Protein AF-0000000069708757 (afdb_homodimer)

Organism: NCBI:txid1187080

Solvent-accessible surface area (backbone atoms only — not comparable to full-atom values): 30592 Å² total; per-residue (Å²): 137,84,81,77,80,78,78,78,79,77,77,77,74,72,76,77,72,73,74,72,67,70,75,66,84,75,86,65,48,47,62,52,36,13,52,54,44,42,28,55,33,63,72,43,78,87,69,82,49,90,85,48,45,69,60,52,48,53,49,42,31,46,50,38,27,40,44,71,77,51,70,78,69,54,72,56,58,50,39,52,42,50,46,33,36,27,41,71,69,64,39,55,73,62,34,37,56,45,51,52,20,30,46,62,64,64,42,48,71,55,40,57,49,48,59,45,59,56,40,26,49,53,52,2,40,65,49,36,52,54,42,50,52,43,46,47,52,49,35,51,75,68,70,47,73,67,46,63,83,84,44,78,74,67,54,86,88,38,20,55,63,58,6,43,66,59,43,36,83,48,55,54,62,48,60,45,62,74,31,57,85,43,62,67,72,52,28,53,46,51,42,50,49,50,36,23,61,39,31,24,66,37,66,57,24,56,66,59,54,68,44,57,51,36,51,41,50,46,44,32,40,40,61,66,47,81,35,65,72,60,44,40,55,40,43,44,29,22,46,69,47,68,41,48,71,63,51,55,51,30,50,40,56,65,40,30,90,76,68,38,57,73,41,39,55,55,44,50,54,40,54,71,66,47,67,83,130,137,84,80,77,78,76,77,76,76,76,76,76,75,69,75,76,72,71,74,69,66,70,74,68,82,79,86,67,50,45,62,55,37,13,52,54,46,41,27,55,34,62,74,42,77,90,70,81,48,70,58,48,45,68,62,52,49,56,50,42,32,45,49,38,26,41,44,72,77,50,72,79,69,53,72,57,58,50,38,52,44,50,46,31,34,27,43,70,69,63,39,53,72,62,32,36,56,46,50,53,19,30,45,62,66,64,44,48,71,56,40,55,50,49,61,46,59,56,39,32,76,78,68,35,56,75,50,37,51,53,42,50,50,41,46,48,53,47,35,51,76,67,70,47,73,77,80,68,82,85,43,77,73,69,54,84,90,39,22,55,62,58,5,40,68,59,45,36,80,47,55,53,64,49,60,44,62,76,31,57,87,42,62,66,73,53,28,53,46,52,44,49,50,51,35,24,60,40,31,22,65,37,67,56,23,56,64,60,56,68,44,58,51,37,49,40,49,47,43,34,42,38,62,68,45,82,35,64,72,60,44,41,56,39,45,45,28,22,47,68,48,68,42,49,71,63,51,55,49,29,51,40,56,62,42,24,62,53,48,5,40,65,41,38,54,56,44,52,52,41,55,72,69,47,70,84,132

Radius of gyration: 32.16 Å; Cα contacts (8 Å, |Δi|>4): 728; chains: 2; bounding box: 122×130×100 Å

Sequence (554 aa):
MNIQIRFFLTFLLIPILTNIQAQIPEINSRKERAELKFKELFAGEMSESPSDPELLQNLRNFIYGEVFYFGNLDDKTRELITITALTTMQMLPQLESHAHAALNIGVSPIEIRESVYQLASFIGYPKVLNAVNAINNVFESRSITLPLSPQGTVKESERLEKGSEIQFPLYGDGMKQNMKDLPEEFSEFIPDMLTKTLFGDYYTRQGLDLQTRELLILAALTTMGGTERQLASHAIGNLKAGNSKETMLSAMVQLYPYIGFPRISNAIKVIMETPNPMNIQIRFFLTFLLIPILTNIQAQIPEINSRKERAELKFKELFAGEMSESPSDPELLQNLRNFIYGEVFYFGNLDDKTRELITITALTTMQMLPQLESHAHAALNIGVSPIEIRESVYQLASFIGYPKVLNAVNAINNVFESRSITLPLSPQGTVKESERLEKGSEIQFPLYGDGMKQNMKDLPEEFSEFIPDMLTKTLFGDYYTRQGLDLQTRELLILAALTTMGGTERQLASHAIGNLKAGNSKETMLSAMVQLYPYIGFPRISNAIKVIMETPNP

pLDDT: mean 90.11, std 19.15, range [28.44, 98.94]

Structure (mmCIF, N/CA/C/O backbone):
data_AF-0000000069708757-model_v1
#
loop_
_entity.id
_entity.type
_entity.pdbx_description
1 polymer '4-carboxymuconolactone decarboxylase'
#
loop_
_atom_site.group_PDB
_atom_site.id
_atom_site.type_symbol
_atom_site.label_atom_id
_atom_site.label_alt_id
_atom_site.label_comp_id
_atom_site.label_asym_id
_atom_site.label_entity_id
_atom_site.label_seq_id
_atom_site.pdbx_PDB_ins_code
_atom_site.Cartn_x
_atom_site.Cartn_y
_atom_site.Cartn_z
_atom_site.occupancy
_atom_site.B_iso_or_equiv
_atom_site.auth_seq_id
_atom_site.auth_comp_id
_atom_site.auth_asym_id
_atom_site.auth_atom_id
_atom_site.pdbx_PDB_model_num
ATOM 1 N N . MET A 1 1 ? -22.625 -85.75 -68.5 1 29.27 1 MET A N 1
ATOM 2 C CA . MET A 1 1 ? -22.188 -84.375 -68.562 1 29.27 1 MET A CA 1
ATOM 3 C C . MET A 1 1 ? -22.875 -83.562 -67.438 1 29.27 1 MET A C 1
ATOM 5 O O . MET A 1 1 ? -23.906 -82.938 -67.625 1 29.27 1 MET A O 1
ATOM 9 N N . ASN A 1 2 ? -22.844 -84.125 -66.125 1 30.58 2 ASN A N 1
ATOM 10 C CA . ASN A 1 2 ? -23.422 -83.812 -64.812 1 30.58 2 ASN A CA 1
ATOM 11 C C . ASN A 1 2 ? -22.984 -82.438 -64.312 1 30.58 2 ASN A C 1
ATOM 13 O O . ASN A 1 2 ? -21.797 -82.188 -64.062 1 30.58 2 ASN A O 1
ATOM 17 N N . ILE A 1 3 ? -23.688 -81.375 -64.688 1 32.5 3 ILE A N 1
ATOM 18 C CA . ILE A 1 3 ? -23.5 -79.938 -64.438 1 32.5 3 ILE A CA 1
ATOM 19 C C . ILE A 1 3 ? -23.625 -79.625 -62.969 1 32.5 3 ILE A C 1
ATOM 21 O O . ILE A 1 3 ? -24.688 -79.75 -62.375 1 32.5 3 ILE A O 1
ATOM 25 N N . GLN A 1 4 ? -22.688 -79.938 -62.125 1 30.83 4 GLN A N 1
ATOM 26 C CA . GLN A 1 4 ? -22.578 -79.688 -60.688 1 30.83 4 GLN A CA 1
ATOM 27 C C . GLN A 1 4 ? -22.656 -78.25 -60.344 1 30.83 4 GLN A C 1
ATOM 29 O O . GLN A 1 4 ? -21.797 -77.438 -60.719 1 30.83 4 GLN A O 1
ATOM 34 N N . ILE A 1 5 ? -23.859 -77.625 -60.219 1 30.44 5 ILE A N 1
ATOM 35 C CA . ILE A 1 5 ? -24.172 -76.25 -59.875 1 30.44 5 ILE A CA 1
ATOM 36 C C . ILE A 1 5 ? -23.578 -75.875 -58.5 1 30.44 5 ILE A C 1
ATOM 38 O O . ILE A 1 5 ? -23.953 -76.5 -57.5 1 30.44 5 ILE A O 1
ATOM 42 N N . ARG A 1 6 ? -22.344 -75.438 -58.406 1 30.41 6 ARG A N 1
ATOM 43 C CA . ARG A 1 6 ? -21.578 -74.938 -57.25 1 30.41 6 ARG A CA 1
ATOM 44 C C . ARG A 1 6 ? -22.281 -73.75 -56.594 1 30.41 6 ARG A C 1
ATOM 46 O O . ARG A 1 6 ? -22.469 -72.688 -57.25 1 30.41 6 ARG A O 1
ATOM 53 N N . PHE A 1 7 ? -23.312 -73.938 -55.781 1 30.11 7 PHE A N 1
ATOM 54 C CA . PHE A 1 7 ? -24.031 -72.938 -55.031 1 30.11 7 PHE A CA 1
ATOM 55 C C . PHE A 1 7 ? -23.062 -72.125 -54.188 1 30.11 7 PHE A C 1
ATOM 57 O O . PHE A 1 7 ? -22.281 -72.625 -53.406 1 30.11 7 PHE A O 1
ATOM 64 N N . PHE A 1 8 ? -22.578 -70.938 -54.656 1 28.92 8 PHE A N 1
ATOM 65 C CA . PHE A 1 8 ? -21.734 -69.875 -54.062 1 28.92 8 PHE A CA 1
ATOM 66 C C . PHE A 1 8 ? -22.422 -69.312 -52.844 1 28.92 8 PHE A C 1
ATOM 68 O O . PHE A 1 8 ? -23.422 -68.625 -52.938 1 28.92 8 PHE A O 1
ATOM 75 N N . LEU A 1 9 ? -22.609 -70.062 -51.719 1 29.39 9 LEU A N 1
ATOM 76 C CA . LEU A 1 9 ? -23.156 -69.438 -50.469 1 29.39 9 LEU A CA 1
ATOM 77 C C . LEU A 1 9 ? -22.312 -68.312 -50 1 29.39 9 LEU A C 1
ATOM 79 O O . LEU A 1 9 ? -21.141 -68.438 -49.656 1 29.39 9 LEU A O 1
ATOM 83 N N . THR A 1 10 ? -22.516 -67.062 -50.531 1 29.8 10 THR A N 1
ATOM 84 C CA . THR A 1 10 ? -21.906 -65.812 -50.094 1 29.8 10 THR A CA 1
ATOM 85 C C . THR A 1 10 ? -22.25 -65.5 -48.656 1 29.8 10 THR A C 1
ATOM 87 O O . THR A 1 10 ? -23.406 -65.375 -48.281 1 29.8 10 THR A O 1
ATOM 90 N N . PHE A 1 11 ? -21.641 -66.188 -47.656 1 30.89 11 PHE A N 1
ATOM 91 C CA . PHE A 1 11 ? -21.828 -65.875 -46.25 1 30.89 11 PHE A CA 1
ATOM 92 C C . PHE A 1 11 ? -21.531 -64.375 -46 1 30.89 11 PHE A C 1
ATOM 94 O O . PHE A 1 11 ? -20.406 -63.938 -46.219 1 30.89 11 PHE A O 1
ATOM 101 N N . LEU A 1 12 ? -22.531 -63.5 -46.188 1 30.08 12 LEU A N 1
ATOM 102 C CA . LEU A 1 12 ? -22.469 -62.094 -45.812 1 30.08 12 LEU A CA 1
ATOM 103 C C . LEU A 1 12 ? -22.156 -61.969 -44.312 1 30.08 12 LEU A C 1
ATOM 105 O O . LEU A 1 12 ? -22.984 -62.281 -43.469 1 30.08 12 LEU A O 1
ATOM 109 N N . LEU A 1 13 ? -20.938 -62.312 -43.812 1 31.22 13 LEU A N 1
ATOM 110 C CA . LEU A 1 13 ? -20.547 -62 -42.438 1 31.22 13 LEU A CA 1
ATOM 111 C C . LEU A 1 13 ? -20.75 -60.531 -42.156 1 31.22 13 LEU A C 1
ATOM 113 O O . LEU A 1 13 ? -20.047 -59.688 -42.719 1 31.22 13 LEU A O 1
ATOM 117 N N . ILE A 1 14 ? -22 -60.031 -42 1 34.03 14 ILE A N 1
ATOM 118 C CA . ILE A 1 14 ? -22.188 -58.656 -41.531 1 34.03 14 ILE A CA 1
ATOM 119 C C . ILE A 1 14 ? -21.438 -58.438 -40.219 1 34.03 14 ILE A C 1
ATOM 121 O O . ILE A 1 14 ? -21.719 -59.125 -39.25 1 34.03 14 ILE A O 1
ATOM 125 N N . PRO A 1 15 ? -20.109 -58.062 -40.25 1 33.06 15 PRO A N 1
ATOM 126 C CA . PRO A 1 15 ? -19.5 -57.719 -38.938 1 33.06 15 PRO A CA 1
ATOM 127 C C . PRO A 1 15 ? -20.344 -56.781 -38.094 1 33.06 15 PRO A C 1
ATOM 129 O O . PRO A 1 15 ? -20.797 -55.75 -38.5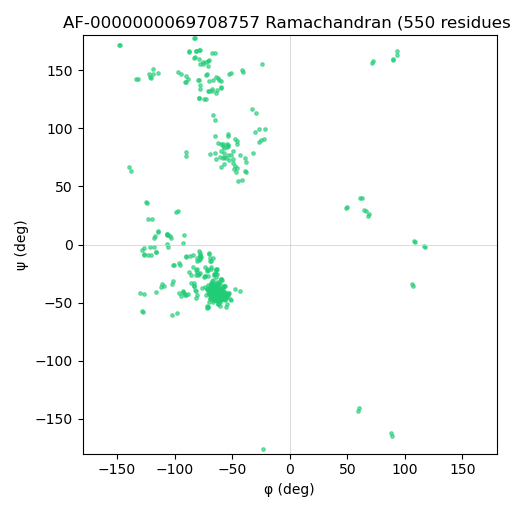94 1 33.06 15 PRO A O 1
ATOM 132 N N . ILE A 1 16 ? -21.25 -57.25 -37.219 1 34 16 ILE A N 1
ATOM 133 C CA . ILE A 1 16 ? -21.828 -56.406 -36.188 1 34 16 ILE A CA 1
ATOM 134 C C . ILE A 1 16 ? -20.734 -55.625 -35.5 1 34 16 ILE A C 1
ATOM 136 O O . ILE A 1 16 ? -19.938 -56.188 -34.75 1 34 16 ILE A O 1
ATOM 140 N N . LEU A 1 17 ? -19.984 -54.75 -36.188 1 32.56 17 LEU A N 1
ATOM 141 C CA . LEU A 1 17 ? -19.188 -53.812 -35.438 1 32.56 17 LEU A CA 1
ATOM 142 C C . LEU A 1 17 ? -20.031 -53.156 -34.344 1 32.56 17 LEU A C 1
ATOM 144 O O . LEU A 1 17 ? -20.891 -52.312 -34.625 1 32.56 17 LEU A O 1
ATOM 148 N N . THR A 1 18 ? -20.469 -53.875 -33.312 1 33.44 18 THR A N 1
ATOM 149 C CA . THR A 1 18 ? -20.938 -53.125 -32.125 1 33.44 18 THR A CA 1
ATOM 150 C C . THR A 1 18 ? -19.953 -52.031 -31.781 1 33.44 18 THR A C 1
ATOM 152 O O . THR A 1 18 ? -18.766 -52.281 -31.562 1 33.44 18 THR A O 1
ATOM 155 N N . ASN A 1 19 ? -20.062 -50.844 -32.375 1 34.72 19 ASN A N 1
ATOM 156 C CA . ASN A 1 19 ? -19.422 -49.656 -31.875 1 34.72 19 ASN A CA 1
ATOM 157 C C . ASN A 1 19 ? -19.469 -49.594 -30.359 1 34.72 19 ASN A C 1
ATOM 159 O O . ASN A 1 19 ? -20.516 -49.312 -29.766 1 34.72 19 ASN A O 1
ATOM 163 N N . ILE A 1 20 ? -18.891 -50.469 -29.625 1 34.62 20 ILE A N 1
ATOM 164 C CA . ILE A 1 20 ? -18.594 -50.125 -28.234 1 34.62 20 ILE A CA 1
ATOM 165 C C . ILE A 1 20 ? -18.062 -48.688 -28.141 1 34.62 20 ILE A C 1
ATOM 167 O O . ILE A 1 20 ? -16.891 -48.438 -28.469 1 34.62 20 ILE A O 1
ATOM 171 N N . GLN A 1 21 ? -18.797 -47.719 -28.641 1 34.12 21 GLN A N 1
ATOM 172 C CA . GLN A 1 21 ? -18.328 -46.438 -28.141 1 34.12 21 GLN A CA 1
ATOM 173 C C . GLN A 1 21 ? -18.016 -46.5 -26.641 1 34.12 21 GLN A C 1
ATOM 175 O O . GLN A 1 21 ? -18.906 -46.781 -25.828 1 34.12 21 GLN A O 1
ATOM 180 N N . ALA A 1 22 ? -16.984 -47.031 -26.234 1 37.84 22 ALA A N 1
ATOM 181 C CA . ALA A 1 22 ? -16.484 -46.812 -24.891 1 37.84 22 ALA A CA 1
ATOM 182 C C . ALA A 1 22 ? -17.016 -45.531 -24.297 1 37.84 22 ALA A C 1
ATOM 184 O O . ALA A 1 22 ? -16.922 -44.469 -24.922 1 37.84 22 ALA A O 1
ATOM 185 N N . GLN A 1 23 ? -18.188 -45.469 -23.547 1 35.88 23 GLN A N 1
ATOM 186 C CA . GLN A 1 23 ? -18.609 -44.312 -22.766 1 35.88 23 GLN A CA 1
ATOM 187 C C . GLN A 1 23 ? -17.391 -43.562 -22.234 1 35.88 23 GLN A C 1
ATOM 189 O O . GLN A 1 23 ? -16.594 -44.094 -21.469 1 35.88 23 GLN A O 1
ATOM 194 N N . ILE A 1 24 ? -16.688 -42.781 -22.922 1 40.84 24 ILE A N 1
ATOM 195 C CA . ILE A 1 24 ? -15.766 -41.812 -22.328 1 40.84 24 ILE A CA 1
ATOM 196 C C . ILE A 1 24 ? -16.297 -41.375 -20.953 1 40.84 24 ILE A C 1
ATOM 198 O O . ILE A 1 24 ? -17.453 -40.969 -20.828 1 40.84 24 ILE A O 1
ATOM 202 N N . PRO A 1 25 ? -15.891 -41.906 -19.844 1 41.41 25 PRO A N 1
ATOM 203 C CA . PRO A 1 25 ? -16.375 -41.5 -18.516 1 41.41 25 PRO A CA 1
ATOM 204 C C . PRO A 1 25 ? -16.969 -40.094 -18.5 1 41.41 25 PRO A C 1
ATOM 206 O O . PRO A 1 25 ? -16.391 -39.156 -19.078 1 41.41 25 PRO A O 1
ATOM 209 N N . GLU A 1 26 ? -18.328 -39.844 -18.547 1 45.03 26 GLU A N 1
ATOM 210 C CA . GLU A 1 26 ? -19.234 -38.688 -18.469 1 45.03 26 GLU A CA 1
ATOM 211 C C . GLU A 1 26 ? -18.594 -37.531 -17.719 1 45.03 26 GLU A C 1
ATOM 213 O O . GLU A 1 26 ? -17.656 -37.719 -16.953 1 45.03 26 GLU A O 1
ATOM 218 N N . ILE A 1 27 ? -19.047 -36.219 -17.984 1 51.28 27 ILE A N 1
ATOM 219 C CA . ILE A 1 27 ? -19 -34.844 -17.562 1 51.28 27 ILE A CA 1
ATOM 220 C C . ILE A 1 27 ? -19.266 -34.719 -16.062 1 51.28 27 ILE A C 1
ATOM 222 O O . ILE A 1 27 ? -20.359 -35.031 -15.609 1 51.28 27 ILE A O 1
ATOM 226 N N . ASN A 1 28 ? -18.391 -35.062 -15.125 1 67.81 28 ASN A N 1
ATOM 227 C CA . ASN A 1 28 ? -18.469 -34.812 -13.688 1 67.81 28 ASN A CA 1
ATOM 228 C C . ASN A 1 28 ? -19.25 -33.531 -13.383 1 67.81 28 ASN A C 1
ATOM 230 O O . ASN A 1 28 ? -19.078 -32.5 -14.047 1 67.81 28 ASN A O 1
ATOM 234 N N . SER A 1 29 ? -20.484 -33.75 -12.711 1 88 29 SER A N 1
ATOM 235 C CA . SER A 1 29 ? -21.25 -32.594 -12.227 1 88 29 SER A CA 1
ATOM 236 C C . SER A 1 29 ? -20.328 -31.531 -11.625 1 88 29 SER A C 1
ATOM 238 O O . SER A 1 29 ? -19.172 -31.812 -11.312 1 88 29 SER A O 1
ATOM 240 N N . ARG A 1 30 ? -20.797 -30.422 -11.805 1 91.31 30 ARG A N 1
ATOM 241 C CA . ARG A 1 30 ? -20.109 -29.312 -11.164 1 91.31 30 ARG A CA 1
ATOM 242 C C . ARG A 1 30 ? -19.719 -29.672 -9.734 1 91.31 30 ARG A C 1
ATOM 244 O O . ARG A 1 30 ? -18.594 -29.359 -9.297 1 91.31 30 ARG A O 1
ATOM 251 N N . LYS A 1 31 ? -20.594 -30.344 -9.062 1 90.88 31 LYS A N 1
ATOM 252 C CA . LYS A 1 31 ? -20.359 -30.766 -7.68 1 90.88 31 LYS A CA 1
ATOM 253 C C . LYS A 1 31 ? -19.234 -31.781 -7.594 1 90.88 31 LYS A C 1
ATOM 255 O O . LYS A 1 31 ? -18.375 -31.703 -6.699 1 90.88 31 LYS A O 1
ATOM 260 N N . GLU A 1 32 ? -19.203 -32.75 -8.477 1 91.75 32 GLU A N 1
ATOM 261 C CA . GLU A 1 32 ? -18.172 -33.781 -8.477 1 91.75 32 GLU A CA 1
ATOM 262 C C . GLU A 1 32 ? -16.797 -33.188 -8.797 1 91.75 32 GLU A C 1
ATOM 264 O O . GLU A 1 32 ? -15.805 -33.562 -8.172 1 91.75 32 GLU A O 1
ATOM 269 N N . ARG A 1 33 ? -16.812 -32.344 -9.719 1 93.06 33 ARG A N 1
ATOM 270 C CA . ARG A 1 33 ? -15.57 -31.656 -10.055 1 93.06 33 ARG A CA 1
ATOM 271 C C . ARG A 1 33 ? -15.047 -30.875 -8.859 1 93.06 33 ARG A C 1
ATOM 273 O O . ARG A 1 33 ? -13.844 -30.875 -8.586 1 93.06 33 ARG A O 1
ATOM 280 N N . ALA A 1 34 ? -15.961 -30.25 -8.195 1 94.31 34 ALA A N 1
ATOM 281 C CA . ALA A 1 34 ? -15.594 -29.438 -7.035 1 94.31 34 ALA A CA 1
ATOM 282 C C . ALA A 1 34 ? -14.977 -30.297 -5.941 1 94.31 34 ALA A C 1
ATOM 284 O O . ALA A 1 34 ? -13.977 -29.922 -5.328 1 94.31 34 ALA A O 1
ATOM 285 N N . GLU A 1 35 ? -15.594 -31.375 -5.676 1 91.12 35 GLU A N 1
ATOM 286 C CA . GLU A 1 35 ? -15.102 -32.281 -4.645 1 91.12 35 GLU A CA 1
ATOM 287 C C . GLU A 1 35 ? -13.703 -32.781 -4.984 1 91.12 35 GLU A C 1
ATOM 289 O O . GLU A 1 35 ? -12.828 -32.844 -4.113 1 91.12 35 GLU A O 1
ATOM 294 N N . LEU A 1 36 ? -13.508 -33.188 -6.23 1 91.81 36 LEU A N 1
ATOM 295 C CA . LEU A 1 36 ? -12.219 -33.719 -6.668 1 91.81 36 LEU A CA 1
ATOM 296 C C . LEU A 1 36 ? -11.133 -32.656 -6.543 1 91.81 36 LEU A C 1
ATOM 298 O O . LEU A 1 36 ? -10.055 -32.938 -6.008 1 91.81 36 LEU A O 1
ATOM 302 N N . LYS A 1 37 ? -11.406 -31.484 -7.016 1 94.25 37 LYS A N 1
ATOM 303 C CA . LYS A 1 37 ? -10.422 -30.406 -6.984 1 94.25 37 LYS A CA 1
ATOM 304 C C . LYS A 1 37 ? -10.125 -29.984 -5.551 1 94.25 37 LYS A C 1
ATOM 306 O O . LYS A 1 37 ? -8.969 -29.734 -5.195 1 94.25 37 LYS A O 1
ATOM 311 N N . PHE A 1 38 ? -11.148 -29.891 -4.766 1 93.62 38 PHE A N 1
ATOM 312 C CA . PHE A 1 38 ? -10.984 -29.516 -3.363 1 93.62 38 PHE A CA 1
ATOM 313 C C . PHE A 1 38 ? -10.102 -30.516 -2.637 1 93.62 38 PHE A C 1
ATOM 315 O O . PHE A 1 38 ? -9.242 -30.141 -1.842 1 93.62 38 PHE A O 1
ATOM 322 N N . LYS A 1 39 ? -10.367 -31.703 -2.844 1 91.75 39 LYS A N 1
ATOM 323 C CA . LYS A 1 39 ? -9.562 -32.75 -2.232 1 91.75 39 LYS A CA 1
ATOM 324 C C . LYS A 1 39 ? -8.094 -32.625 -2.635 1 91.75 39 LYS A C 1
ATOM 326 O O . LYS A 1 39 ? -7.199 -32.844 -1.811 1 91.75 39 LYS A O 1
ATOM 331 N N . GLU A 1 40 ? -7.867 -32.375 -3.869 1 92.62 40 GLU A N 1
ATOM 332 C CA . GLU A 1 40 ? -6.504 -32.188 -4.359 1 92.62 40 GLU A CA 1
ATOM 333 C C . GLU A 1 40 ? -5.816 -31.016 -3.66 1 92.62 40 GLU A C 1
ATOM 335 O O . GLU A 1 40 ? -4.648 -31.125 -3.271 1 92.62 40 GLU A O 1
ATOM 340 N N . LEU A 1 41 ? -6.48 -29.953 -3.445 1 94.25 41 LEU A N 1
ATOM 341 C CA . LEU A 1 41 ? -5.906 -28.719 -2.926 1 94.25 41 LEU A CA 1
ATOM 342 C C . LEU A 1 41 ? -5.785 -28.766 -1.406 1 94.25 41 LEU A C 1
ATOM 344 O O . LEU A 1 41 ? -4.77 -28.344 -0.846 1 94.25 41 LEU A O 1
ATOM 348 N N . PHE A 1 42 ? -6.719 -29.297 -0.752 1 91.62 42 PHE A N 1
ATOM 349 C CA . PHE A 1 42 ? -6.789 -29.109 0.692 1 91.62 42 PHE A CA 1
ATOM 350 C C . PHE A 1 42 ? -6.66 -30.438 1.419 1 91.62 42 PHE A C 1
ATOM 352 O O . PHE A 1 42 ? -6.715 -30.484 2.65 1 91.62 42 PHE A O 1
ATOM 359 N N . ALA A 1 43 ? -6.398 -31.469 0.687 1 83.81 43 ALA A N 1
ATOM 360 C CA . ALA A 1 43 ? -6.16 -32.812 1.214 1 83.81 43 ALA A CA 1
ATOM 361 C C . ALA A 1 43 ? -7.254 -33.219 2.197 1 83.81 43 ALA A C 1
ATOM 363 O O . ALA A 1 43 ? -6.965 -33.75 3.275 1 83.81 43 ALA A O 1
ATOM 364 N N . GLY A 1 44 ? -8.312 -32.812 1.998 1 78.44 44 GLY A N 1
ATOM 365 C CA . GLY A 1 44 ? -9.438 -33.156 2.857 1 78.44 44 GLY A CA 1
ATOM 366 C C . GLY A 1 44 ? -10.758 -33.219 2.115 1 78.44 44 GLY A C 1
ATOM 367 O O . GLY A 1 44 ? -10.82 -32.938 0.915 1 78.44 44 GLY A O 1
ATOM 368 N N . GLU A 1 45 ? -11.727 -33.719 2.924 1 77.38 45 GLU A N 1
ATOM 369 C CA . GLU A 1 45 ? -13.07 -33.812 2.342 1 77.38 45 GLU A CA 1
ATOM 370 C C . GLU A 1 45 ? -13.844 -32.5 2.572 1 77.38 45 GLU A C 1
ATOM 372 O O . GLU A 1 45 ? -13.609 -31.797 3.553 1 77.38 45 GLU A O 1
ATOM 377 N N . MET A 1 46 ? -14.531 -32.219 1.61 1 76.88 46 MET A N 1
ATOM 378 C CA . MET A 1 46 ? -15.43 -31.078 1.767 1 76.88 46 MET A CA 1
ATOM 379 C C . MET A 1 46 ? -16.5 -31.359 2.824 1 76.88 46 MET A C 1
ATOM 381 O O . MET A 1 46 ? -17.281 -32.312 2.689 1 76.88 46 MET A O 1
ATOM 385 N N . SER A 1 47 ? -16.297 -30.719 3.879 1 78.62 47 SER A N 1
ATOM 386 C CA . SER A 1 47 ? -17.312 -30.891 4.918 1 78.62 47 SER A CA 1
ATOM 387 C C . SER A 1 47 ? -18.375 -29.797 4.852 1 78.62 47 SER A C 1
ATOM 389 O O . SER A 1 47 ? -18.078 -28.672 4.422 1 78.62 47 SER A O 1
ATOM 391 N N . GLU A 1 48 ? -19.578 -30.25 5.211 1 80.12 48 GLU A N 1
ATOM 392 C CA . GLU A 1 48 ? -20.656 -29.266 5.223 1 80.12 48 GLU A CA 1
ATOM 393 C C . GLU A 1 48 ? -20.438 -28.219 6.309 1 80.12 48 GLU A C 1
ATOM 395 O O . GLU A 1 48 ? -19.953 -28.531 7.395 1 80.12 48 GLU A O 1
ATOM 400 N N . SER A 1 49 ? -20.812 -26.984 5.875 1 84.12 49 SER A N 1
ATOM 401 C CA . SER A 1 49 ? -20.781 -25.922 6.871 1 84.12 49 SER A CA 1
ATOM 402 C C . SER A 1 49 ? -21.891 -26.094 7.902 1 84.12 49 SER A C 1
ATOM 404 O O . SER A 1 49 ? -23.047 -26.312 7.543 1 84.12 49 SER A O 1
ATOM 406 N N . PRO A 1 50 ? -21.547 -26 9.055 1 88.75 50 PRO A N 1
ATOM 407 C CA . PRO A 1 50 ? -22.594 -26.141 10.07 1 88.75 50 PRO A CA 1
ATOM 408 C C . PRO A 1 50 ? -23.531 -24.922 10.125 1 88.75 50 PRO A C 1
ATOM 410 O O . PRO A 1 50 ? -24.688 -25.062 10.523 1 88.75 50 PRO A O 1
ATOM 413 N N . SER A 1 51 ? -23.094 -23.844 9.688 1 93.12 51 SER A N 1
ATOM 414 C CA . SER A 1 51 ? -23.859 -22.625 9.891 1 93.12 51 SER A CA 1
ATOM 415 C C . SER A 1 51 ? -24.422 -22.094 8.57 1 93.12 51 SER A C 1
ATOM 417 O O . SER A 1 51 ? -25.531 -21.578 8.523 1 93.12 51 SER A O 1
ATOM 419 N N . ASP A 1 52 ? -23.656 -22.281 7.465 1 95.69 52 ASP A N 1
ATOM 420 C CA . ASP A 1 52 ? -24.047 -21.656 6.203 1 95.69 52 ASP A CA 1
ATOM 421 C C . ASP A 1 52 ? -23.859 -22.625 5.031 1 95.69 52 ASP A C 1
ATOM 423 O O . ASP A 1 52 ? -23.094 -22.344 4.105 1 95.69 52 ASP A O 1
ATOM 427 N N . PRO A 1 53 ? -24.484 -23.672 4.926 1 92.44 53 PRO A N 1
ATOM 428 C CA . PRO A 1 53 ? -24.25 -24.719 3.926 1 92.44 53 PRO A CA 1
ATOM 429 C C . PRO A 1 53 ? -24.531 -24.25 2.5 1 92.44 53 PRO A C 1
ATOM 431 O O . PRO A 1 53 ? -23.828 -24.641 1.567 1 92.44 53 PRO A O 1
ATOM 434 N N . GLU A 1 54 ? -25.5 -23.375 2.301 1 93.69 54 GLU A N 1
ATOM 435 C CA . GLU A 1 54 ? -25.828 -22.938 0.95 1 93.69 54 GLU A CA 1
ATOM 436 C C . GLU A 1 54 ? -24.75 -22.031 0.381 1 93.69 54 GLU A C 1
ATOM 438 O O . GLU A 1 54 ? -24.391 -22.125 -0.797 1 93.69 54 GLU A O 1
ATOM 443 N N . LEU A 1 55 ? -24.266 -21.219 1.271 1 95.56 55 LEU A N 1
ATOM 444 C CA . LEU A 1 55 ? -23.188 -20.328 0.832 1 95.56 55 LEU A CA 1
ATOM 445 C C . LEU A 1 55 ? -21.953 -21.125 0.452 1 95.56 55 LEU A C 1
ATOM 447 O O . LEU A 1 55 ? -21.328 -20.859 -0.585 1 95.56 55 LEU A O 1
ATOM 451 N N . LEU A 1 56 ? -21.609 -22.047 1.267 1 93.25 56 LEU A N 1
ATOM 452 C CA . LEU A 1 56 ? -20.391 -22.828 1.027 1 93.25 56 LEU A CA 1
ATOM 453 C C . LEU A 1 56 ? -20.547 -23.688 -0.228 1 93.25 56 LEU A C 1
ATOM 455 O O . LEU A 1 56 ? -19.562 -23.906 -0.952 1 93.25 56 LEU A O 1
ATOM 459 N N . GLN A 1 57 ? -21.688 -24.141 -0.401 1 91.69 57 GLN A N 1
ATOM 460 C CA . GLN A 1 57 ? -21.938 -24.906 -1.618 1 91.69 57 GLN A CA 1
ATOM 461 C C . GLN A 1 57 ? -21.766 -24.047 -2.859 1 91.69 57 GLN A C 1
ATOM 463 O O . GLN A 1 57 ? -21.141 -24.469 -3.836 1 91.69 57 GLN A O 1
ATOM 468 N N . ASN A 1 58 ? -22.344 -22.875 -2.861 1 94.56 58 ASN A N 1
ATOM 469 C CA . ASN A 1 58 ? -22.172 -21.938 -3.975 1 94.56 58 ASN A CA 1
ATOM 470 C C . ASN A 1 58 ? -20.688 -21.641 -4.227 1 94.56 58 ASN A C 1
ATOM 472 O O . ASN A 1 58 ? -20.234 -21.672 -5.371 1 94.56 58 ASN A O 1
ATOM 476 N N . LEU A 1 59 ? -19.969 -21.375 -3.178 1 95.5 59 LEU A N 1
ATOM 477 C CA . LEU A 1 59 ? -18.562 -21.031 -3.258 1 95.5 59 LEU A CA 1
ATOM 478 C C . LEU A 1 59 ? -17.766 -22.203 -3.85 1 95.5 59 LEU A C 1
ATOM 480 O O . LEU A 1 59 ? -17 -22.016 -4.809 1 95.5 59 LEU A O 1
ATOM 484 N N . ARG A 1 60 ? -17.922 -23.375 -3.32 1 93.94 60 ARG A N 1
ATOM 485 C CA . ARG A 1 60 ? -17.141 -24.531 -3.727 1 93.94 60 ARG A CA 1
ATOM 486 C C . ARG A 1 60 ? -17.438 -24.922 -5.172 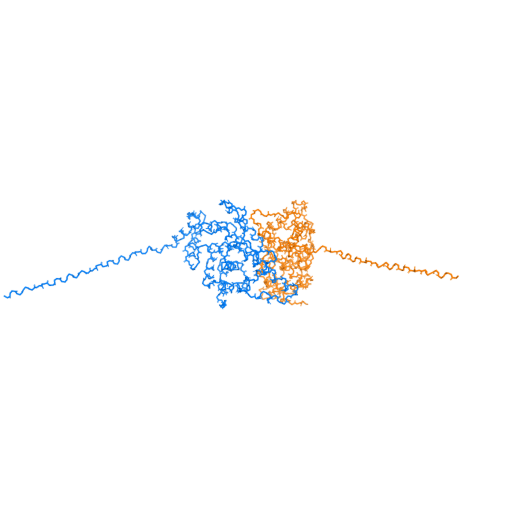1 93.94 60 ARG A C 1
ATOM 488 O O . ARG A 1 60 ? -16.531 -25.219 -5.941 1 93.94 60 ARG A O 1
ATOM 495 N N . ASN A 1 61 ? -18.688 -24.859 -5.516 1 94.75 61 ASN A N 1
ATOM 496 C CA . ASN A 1 61 ? -19.078 -25.188 -6.883 1 94.75 61 ASN A CA 1
ATOM 497 C C . ASN A 1 61 ? -18.5 -24.188 -7.879 1 94.75 61 ASN A C 1
ATOM 499 O O . ASN A 1 61 ? -18.078 -24.562 -8.977 1 94.75 61 ASN A O 1
ATOM 503 N N . PHE A 1 62 ? -18.547 -23.016 -7.5 1 96.94 62 PHE A N 1
ATOM 504 C CA . PHE A 1 62 ? -18.078 -21.969 -8.398 1 96.94 62 PHE A CA 1
ATOM 505 C C . PHE A 1 62 ? -16.562 -22.016 -8.539 1 96.94 62 PHE A C 1
ATOM 507 O O . PHE A 1 62 ? -16.031 -22.109 -9.656 1 96.94 62 PHE A O 1
ATOM 514 N N . ILE A 1 63 ? -15.859 -21.984 -7.426 1 97.75 63 ILE A N 1
ATOM 515 C CA . ILE A 1 63 ? -14.406 -21.875 -7.449 1 97.75 63 ILE A CA 1
ATOM 516 C C . ILE A 1 63 ? -13.805 -23.203 -7.938 1 97.75 63 ILE A C 1
ATOM 518 O O . ILE A 1 63 ? -13.078 -23.219 -8.93 1 97.75 63 ILE A O 1
ATOM 522 N N . TYR A 1 64 ? -14.148 -24.297 -7.348 1 96.06 64 TYR A N 1
ATOM 523 C CA . TYR A 1 64 ? -13.438 -25.547 -7.555 1 96.06 64 TYR A CA 1
ATOM 524 C C . TYR A 1 64 ? -14.133 -26.406 -8.609 1 96.06 64 TYR A C 1
ATOM 526 O O . TYR A 1 64 ? -13.523 -27.312 -9.18 1 96.06 64 TYR A O 1
ATOM 534 N N . GLY A 1 65 ? -15.359 -26.094 -8.93 1 96.25 65 GLY A N 1
ATOM 535 C CA . GLY A 1 65 ? -16.094 -26.875 -9.914 1 96.25 65 GLY A CA 1
ATOM 536 C C . GLY A 1 65 ? -16.141 -26.203 -11.281 1 96.25 65 GLY A C 1
ATOM 537 O O . GLY A 1 65 ? -16.453 -26.859 -12.273 1 96.25 65 GLY A O 1
ATOM 538 N N . GLU A 1 66 ? -15.852 -24.875 -11.352 1 96.5 66 GLU A N 1
ATOM 539 C CA . GLU A 1 66 ? -15.969 -24.156 -12.617 1 96.5 66 GLU A CA 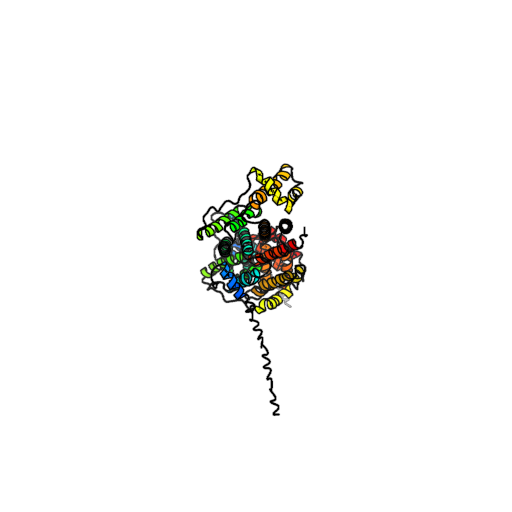1
ATOM 540 C C . GLU A 1 66 ? -14.68 -23.406 -12.938 1 96.5 66 GLU A C 1
ATOM 542 O O . GLU A 1 66 ? -14.008 -23.703 -13.93 1 96.5 66 GLU A O 1
ATOM 547 N N . VAL A 1 67 ? -14.258 -22.562 -12.102 1 97.88 67 VAL A N 1
ATOM 548 C CA . VAL A 1 67 ? -13.148 -21.656 -12.359 1 97.88 67 VAL A CA 1
ATOM 549 C C . VAL A 1 67 ? -11.867 -22.469 -12.594 1 97.88 67 VAL A C 1
ATOM 551 O O . VAL A 1 67 ? -11.109 -22.172 -13.531 1 97.88 67 VAL A O 1
ATOM 554 N N . PHE A 1 68 ? -11.648 -23.5 -11.812 1 96.75 68 PHE A N 1
ATOM 555 C CA . PHE A 1 68 ? -10.43 -24.281 -11.891 1 96.75 68 PHE A CA 1
ATOM 556 C C . PHE A 1 68 ? -10.391 -25.094 -13.18 1 96.75 68 PHE A C 1
ATOM 558 O O . PHE A 1 68 ? -9.352 -25.672 -13.523 1 96.75 68 PHE A O 1
ATOM 565 N N . TYR A 1 69 ? -11.453 -25.125 -13.953 1 95.88 69 TYR A N 1
ATOM 566 C CA . TYR A 1 69 ? -11.531 -25.953 -15.148 1 95.88 69 TYR A CA 1
ATOM 567 C C . TYR A 1 69 ? -11.625 -25.078 -16.406 1 95.88 69 TYR A C 1
ATOM 569 O O . TYR A 1 69 ? -11.906 -25.594 -17.5 1 95.88 69 TYR A O 1
ATOM 577 N N . PHE A 1 70 ? -11.414 -23.844 -16.234 1 96.94 70 PHE A N 1
ATOM 578 C CA . PHE A 1 70 ? -11.523 -22.938 -17.375 1 96.94 70 PHE A CA 1
ATOM 579 C C . PHE A 1 70 ? -10.203 -22.219 -17.625 1 96.94 70 PHE A C 1
ATOM 581 O O . PHE A 1 70 ? -9.492 -21.859 -16.688 1 96.94 70 PHE A O 1
ATOM 588 N N . GLY A 1 71 ? -9.891 -22.016 -18.891 1 97.5 71 GLY A N 1
ATOM 589 C CA . GLY A 1 71 ? -8.711 -21.25 -19.266 1 97.5 71 GLY A CA 1
ATOM 590 C C . GLY A 1 71 ? -7.469 -22.109 -19.391 1 97.5 71 GLY A C 1
ATOM 591 O O . GLY A 1 71 ? -7.562 -23.344 -19.5 1 97.5 71 GLY A O 1
ATOM 592 N N . ASN A 1 72 ? -6.324 -21.516 -19.422 1 98.38 72 ASN A N 1
ATOM 593 C CA . ASN A 1 72 ? -5.117 -22.266 -19.766 1 98.38 72 ASN A CA 1
ATOM 594 C C . ASN A 1 72 ? -4.098 -22.234 -18.641 1 98.38 72 ASN A C 1
ATOM 596 O O . ASN A 1 72 ? -2.902 -22.438 -18.875 1 98.38 72 ASN A O 1
ATOM 600 N N . LEU A 1 73 ? -4.535 -21.969 -17.422 1 98.5 73 LEU A N 1
ATOM 601 C CA . LEU A 1 73 ? -3.629 -21.938 -16.281 1 98.5 73 LEU A CA 1
ATOM 602 C C . LEU A 1 73 ? -3.523 -23.328 -15.641 1 98.5 73 LEU A C 1
ATOM 604 O O . LEU A 1 73 ? -4.523 -24.031 -15.516 1 98.5 73 LEU A O 1
ATOM 608 N N . ASP A 1 74 ? -2.328 -23.672 -15.25 1 98.12 74 ASP A N 1
ATOM 609 C CA . ASP A 1 74 ? -2.201 -24.859 -14.406 1 98.12 74 ASP A CA 1
ATOM 610 C C . ASP A 1 74 ? -2.566 -24.531 -12.961 1 98.12 74 ASP A C 1
ATOM 612 O O . ASP A 1 74 ? -2.721 -23.375 -12.594 1 98.12 74 ASP A O 1
ATOM 616 N N . ASP A 1 75 ? -2.756 -25.516 -12.102 1 98 75 ASP A N 1
ATOM 617 C CA . ASP A 1 75 ? -3.262 -25.344 -10.742 1 98 75 ASP A CA 1
ATOM 618 C C . ASP A 1 75 ? -2.246 -24.625 -9.859 1 98 75 ASP A C 1
ATOM 620 O O . ASP A 1 75 ? -2.621 -23.875 -8.961 1 98 75 ASP A O 1
ATOM 624 N N . LYS A 1 76 ? -0.96 -24.828 -10.086 1 98.56 76 LYS A N 1
ATOM 625 C CA . LYS A 1 76 ? 0.069 -24.141 -9.312 1 98.56 76 LYS A CA 1
ATOM 626 C C . LYS A 1 76 ? -0 -22.625 -9.531 1 98.56 76 LYS A C 1
ATOM 628 O O . LYS A 1 76 ? 0.028 -21.859 -8.57 1 98.56 76 LYS A O 1
ATOM 633 N N . THR A 1 77 ? -0.117 -22.266 -10.789 1 98.81 77 THR A N 1
ATOM 634 C CA . THR A 1 77 ? -0.23 -20.844 -11.117 1 98.81 77 THR A CA 1
ATOM 635 C C . THR A 1 77 ? -1.506 -20.25 -10.531 1 98.81 77 THR A C 1
ATOM 637 O O . THR A 1 77 ? -1.498 -19.125 -10.023 1 98.81 77 THR A O 1
ATOM 640 N N . ARG A 1 78 ? -2.598 -21 -10.562 1 98.81 78 ARG A N 1
ATOM 641 C CA . ARG A 1 78 ? -3.859 -20.547 -9.992 1 98.81 78 ARG A CA 1
ATOM 642 C C . ARG A 1 78 ? -3.711 -20.25 -8.508 1 98.81 78 ARG A C 1
ATOM 644 O O . ARG A 1 78 ? -4.184 -19.219 -8.023 1 98.81 78 ARG A O 1
ATOM 651 N N . GLU A 1 79 ? -3.059 -21.062 -7.773 1 98.75 79 GLU A N 1
ATOM 652 C CA . GLU A 1 79 ? -2.883 -20.844 -6.34 1 98.75 79 GLU A CA 1
ATOM 653 C C . GLU A 1 79 ? -1.973 -19.641 -6.078 1 98.75 79 GLU A C 1
ATOM 655 O O . GLU A 1 79 ? -2.18 -18.906 -5.121 1 98.75 79 GLU A O 1
ATOM 660 N N . LEU A 1 80 ? -0.936 -19.484 -6.91 1 98.94 80 LEU A N 1
ATOM 661 C CA . LEU A 1 80 ? -0.072 -18.328 -6.742 1 98.94 80 LEU A CA 1
ATOM 662 C C . LEU A 1 80 ? -0.844 -17.031 -6.988 1 98.94 80 LEU A C 1
ATOM 664 O O . LEU A 1 80 ? -0.626 -16.031 -6.297 1 98.94 80 LEU A O 1
ATOM 668 N N . ILE A 1 81 ? -1.747 -17.016 -7.973 1 98.94 81 ILE A N 1
ATOM 669 C CA . ILE A 1 81 ? -2.602 -15.859 -8.234 1 98.94 81 ILE A CA 1
ATOM 670 C C . ILE A 1 81 ? -3.5 -15.602 -7.023 1 98.94 81 ILE A C 1
ATOM 672 O O . ILE A 1 81 ? -3.65 -14.461 -6.586 1 98.94 81 ILE A O 1
ATOM 676 N N . THR A 1 82 ? -4.074 -16.672 -6.469 1 98.94 82 THR A N 1
ATOM 677 C CA . THR A 1 82 ? -4.934 -16.562 -5.297 1 98.94 82 THR A CA 1
ATOM 678 C C . THR A 1 82 ? -4.156 -16.031 -4.102 1 98.94 82 THR A C 1
ATOM 680 O O . THR A 1 82 ? -4.617 -15.125 -3.406 1 98.94 82 THR A O 1
ATOM 683 N N . ILE A 1 83 ? -2.945 -16.547 -3.9 1 98.94 83 ILE A N 1
ATOM 684 C CA . ILE A 1 83 ? -2.07 -16.094 -2.828 1 98.94 83 ILE A CA 1
ATOM 685 C C . ILE A 1 83 ? -1.76 -14.602 -3.014 1 98.94 83 ILE A C 1
ATOM 687 O O . ILE A 1 83 ? -1.794 -13.836 -2.053 1 98.94 83 ILE A O 1
ATOM 691 N N . THR A 1 84 ? -1.479 -14.203 -4.207 1 98.94 84 THR A N 1
ATOM 692 C CA . THR A 1 84 ? -1.196 -12.805 -4.52 1 98.94 84 THR A CA 1
ATOM 693 C C . THR A 1 84 ? -2.389 -11.922 -4.168 1 98.94 84 THR A C 1
ATOM 695 O O . THR A 1 84 ? -2.229 -10.883 -3.518 1 98.94 84 THR A O 1
ATOM 698 N N . ALA A 1 85 ? -3.586 -12.359 -4.523 1 98.94 85 ALA A N 1
ATOM 699 C CA . ALA A 1 85 ? -4.793 -11.586 -4.254 1 98.94 85 ALA A CA 1
ATOM 700 C C . ALA A 1 85 ? -5.047 -11.469 -2.752 1 98.94 85 ALA A C 1
ATOM 702 O O . ALA A 1 85 ? -5.336 -10.383 -2.246 1 98.94 85 ALA A O 1
ATOM 703 N N . LEU A 1 86 ? -4.941 -12.578 -2.072 1 98.94 86 LEU A N 1
ATOM 704 C CA . LEU A 1 86 ? -5.215 -12.609 -0.639 1 98.94 86 LEU A CA 1
ATOM 705 C C . LEU A 1 86 ? -4.188 -11.789 0.13 1 98.94 86 LEU A C 1
ATOM 707 O O . LEU A 1 86 ? -4.527 -11.125 1.116 1 98.94 86 LEU A O 1
ATOM 711 N N . THR A 1 87 ? -2.889 -11.836 -0.337 1 98.88 87 THR A N 1
ATOM 712 C CA . THR A 1 87 ? -1.854 -10.977 0.228 1 98.88 87 THR A CA 1
ATOM 713 C C . THR A 1 87 ? -2.207 -9.508 0.034 1 98.88 87 THR A C 1
ATOM 715 O O . THR A 1 87 ? -2.172 -8.727 0.985 1 98.88 87 THR A O 1
ATOM 718 N N . THR A 1 88 ? -2.582 -9.172 -1.163 1 98.88 88 THR A N 1
ATOM 719 C CA . THR A 1 88 ? -2.879 -7.789 -1.533 1 98.88 88 THR A CA 1
ATOM 720 C C . THR A 1 88 ? -4.059 -7.258 -0.725 1 98.88 88 THR A C 1
ATOM 722 O O . THR A 1 88 ? -4.039 -6.109 -0.273 1 98.88 88 THR A O 1
ATOM 725 N N . MET A 1 89 ? -5.035 -8.109 -0.39 1 98.44 89 MET A N 1
ATOM 726 C CA . MET A 1 89 ? -6.234 -7.703 0.333 1 98.44 89 MET A CA 1
ATOM 727 C C . MET A 1 89 ? -6.035 -7.828 1.839 1 98.44 89 MET A C 1
ATOM 729 O O . MET A 1 89 ? -6.867 -7.375 2.621 1 98.44 89 MET A O 1
ATOM 733 N N . GLN A 1 90 ? -4.945 -8.461 2.219 1 98.31 90 GLN A N 1
ATOM 734 C CA . GLN A 1 90 ? -4.656 -8.719 3.625 1 98.31 90 GLN A CA 1
ATOM 735 C C . GLN A 1 90 ? -5.715 -9.625 4.246 1 98.31 90 GLN A C 1
ATOM 737 O O . GLN A 1 90 ? -6.215 -9.344 5.336 1 98.31 90 GLN A O 1
ATOM 742 N N . MET A 1 91 ? -6.137 -10.594 3.492 1 98.38 91 MET A N 1
ATOM 743 C CA . MET A 1 91 ? -7.008 -11.648 4.012 1 98.38 91 MET A CA 1
ATOM 744 C C . MET A 1 91 ? -6.188 -12.812 4.559 1 98.38 91 MET A C 1
ATOM 746 O O . MET A 1 91 ? -6.125 -13.883 3.945 1 98.38 91 MET A O 1
ATOM 750 N N . LEU A 1 92 ? -5.656 -12.703 5.742 1 98.25 92 LEU A N 1
ATOM 751 C CA . LEU A 1 92 ? -4.547 -13.5 6.238 1 98.25 92 LEU A CA 1
ATOM 752 C C . LEU A 1 92 ? -5.016 -14.898 6.621 1 98.25 92 LEU A C 1
ATOM 754 O O . LEU A 1 92 ? -4.328 -15.891 6.344 1 98.25 92 LEU A O 1
ATOM 758 N N . PRO A 1 93 ? -6.246 -15.117 7.219 1 97.44 93 PRO A N 1
ATOM 759 C CA . PRO A 1 93 ? -6.668 -16.5 7.488 1 97.44 93 PRO A CA 1
ATOM 760 C C . PRO A 1 93 ? -6.828 -17.312 6.215 1 97.44 93 PRO A C 1
ATOM 762 O O . PRO A 1 93 ? -6.406 -18.484 6.168 1 97.44 93 PRO A O 1
ATOM 765 N N . GLN A 1 94 ? -7.449 -16.688 5.242 1 98 94 GLN A N 1
ATOM 766 C CA . GLN A 1 94 ? -7.594 -17.375 3.961 1 98 94 GLN A CA 1
ATOM 767 C C . GLN A 1 94 ? -6.238 -17.578 3.287 1 98 94 GLN A C 1
ATOM 769 O O . GLN A 1 94 ? -6.023 -18.594 2.605 1 98 94 GLN A O 1
ATOM 774 N N . LEU A 1 95 ? -5.332 -16.609 3.492 1 98.81 95 LEU A N 1
ATOM 775 C CA . LEU A 1 95 ? -3.984 -16.75 2.947 1 98.81 95 LEU A CA 1
ATOM 776 C C . LEU A 1 95 ? -3.297 -18 3.496 1 98.81 95 LEU A C 1
ATOM 778 O O . LEU A 1 95 ? -2.654 -18.734 2.748 1 98.81 95 LEU A O 1
ATOM 782 N N . GLU A 1 96 ? -3.41 -18.234 4.766 1 98.62 96 GLU A N 1
ATOM 783 C CA . GLU A 1 96 ? -2.814 -19.422 5.363 1 98.62 96 GLU A CA 1
ATOM 784 C C . GLU A 1 96 ? -3.387 -20.688 4.746 1 98.62 96 GLU A C 1
ATOM 786 O O . GLU A 1 96 ? -2.643 -21.609 4.406 1 98.62 96 GLU A O 1
ATOM 791 N N . SER A 1 97 ? -4.707 -20.734 4.582 1 97.56 97 SER A N 1
ATOM 792 C CA . SER A 1 97 ? -5.359 -21.906 3.99 1 97.56 97 SER A CA 1
ATOM 793 C C . SER A 1 97 ? -4.836 -22.172 2.582 1 97.56 97 SER A C 1
ATOM 795 O O . SER A 1 97 ? -4.547 -23.312 2.23 1 97.56 97 SER A O 1
ATOM 797 N N . HIS A 1 98 ? -4.664 -21.156 1.831 1 98.56 98 HIS A N 1
ATOM 798 C CA . HIS A 1 98 ? -4.262 -21.328 0.441 1 98.56 98 HIS A CA 1
ATOM 799 C C . HIS A 1 98 ? -2.762 -21.594 0.33 1 98.56 98 HIS A C 1
ATOM 801 O O . HIS A 1 98 ? -2.297 -22.172 -0.649 1 98.56 98 HIS A O 1
ATOM 807 N N . ALA A 1 99 ? -1.966 -21.125 1.299 1 98.75 99 ALA A N 1
ATOM 808 C CA . ALA A 1 99 ? -0.566 -21.547 1.348 1 98.75 99 ALA A CA 1
ATOM 809 C C . ALA A 1 99 ? -0.446 -23.047 1.545 1 98.75 99 ALA A C 1
ATOM 811 O O . ALA A 1 99 ? 0.369 -23.703 0.891 1 98.75 99 ALA A O 1
ATOM 812 N N . HIS A 1 100 ? -1.275 -23.609 2.439 1 98.31 100 HIS A N 1
ATOM 813 C CA . HIS A 1 100 ? -1.312 -25.047 2.586 1 98.31 100 HIS A CA 1
ATOM 814 C C . HIS A 1 100 ? -1.684 -25.734 1.271 1 98.31 100 HIS A C 1
ATOM 816 O O . HIS A 1 100 ? -1.043 -26.703 0.866 1 98.31 100 HIS A O 1
ATOM 822 N N . ALA A 1 101 ? -2.723 -25.203 0.631 1 98 101 ALA A N 1
ATOM 823 C CA . ALA A 1 101 ? -3.197 -25.797 -0.622 1 98 101 ALA A CA 1
ATOM 824 C C . ALA A 1 101 ? -2.102 -25.781 -1.684 1 98 101 ALA A C 1
ATOM 826 O O . ALA A 1 101 ? -1.909 -26.766 -2.4 1 98 101 ALA A O 1
ATOM 827 N N . ALA A 1 102 ? -1.41 -24.656 -1.783 1 98.75 102 ALA A N 1
ATOM 828 C CA . ALA A 1 102 ? -0.325 -24.531 -2.754 1 98.75 102 ALA A CA 1
ATOM 829 C C . ALA A 1 102 ? 0.757 -25.578 -2.498 1 98.75 102 ALA A C 1
ATOM 831 O O . ALA A 1 102 ? 1.22 -26.234 -3.43 1 98.75 102 ALA A O 1
ATOM 832 N N . LEU A 1 103 ? 1.135 -25.719 -1.281 1 98.56 103 LEU A N 1
ATOM 833 C CA . LEU A 1 103 ? 2.139 -26.719 -0.925 1 98.56 103 LEU A CA 1
ATOM 834 C C . LEU A 1 103 ? 1.652 -28.125 -1.263 1 98.56 103 LEU A C 1
ATOM 836 O O . LEU A 1 103 ? 2.428 -28.953 -1.74 1 98.56 103 LEU A O 1
ATOM 840 N N . ASN A 1 104 ? 0.37 -28.422 -1.063 1 97.81 104 ASN A N 1
ATOM 841 C CA . ASN A 1 104 ? -0.203 -29.734 -1.324 1 97.81 104 ASN A CA 1
ATOM 842 C C . ASN A 1 104 ? -0.064 -30.125 -2.793 1 97.81 104 ASN A C 1
ATOM 844 O O . ASN A 1 104 ? 0.095 -31.297 -3.113 1 97.81 104 ASN A O 1
ATOM 848 N N . ILE A 1 105 ? -0.085 -29.141 -3.631 1 97.31 105 ILE A N 1
ATOM 849 C CA . ILE A 1 105 ? -0.105 -29.484 -5.047 1 97.31 105 ILE A CA 1
ATOM 850 C C . ILE A 1 105 ? 1.268 -29.219 -5.664 1 97.31 105 ILE A C 1
ATOM 852 O O . ILE A 1 105 ? 1.4 -29.125 -6.887 1 97.31 105 ILE A O 1
ATOM 856 N N . GLY A 1 106 ? 2.242 -28.906 -4.84 1 97.81 106 GLY A N 1
ATOM 857 C CA . GLY A 1 106 ? 3.615 -28.984 -5.309 1 97.81 106 GLY A CA 1
ATOM 858 C C . GLY A 1 106 ? 4.258 -27.641 -5.523 1 97.81 106 GLY A C 1
ATOM 859 O O . GLY A 1 106 ? 5.379 -27.547 -6.023 1 97.81 106 GLY A O 1
ATOM 860 N N . VAL A 1 107 ? 3.57 -26.562 -5.219 1 98.69 107 VAL A N 1
ATOM 861 C CA . VAL A 1 107 ? 4.258 -25.281 -5.227 1 98.69 107 VAL A CA 1
ATOM 862 C C . VAL A 1 107 ? 5.34 -25.266 -4.148 1 98.69 107 VAL A C 1
ATOM 864 O O . VAL A 1 107 ? 5.09 -25.641 -3.002 1 98.69 107 VAL A O 1
ATOM 867 N N . SER A 1 108 ? 6.52 -24.875 -4.488 1 98.75 108 SER A N 1
ATOM 868 C CA . SER A 1 108 ? 7.609 -24.875 -3.514 1 98.75 108 SER A CA 1
ATOM 869 C C . SER A 1 108 ? 7.488 -23.719 -2.539 1 98.75 108 SER A C 1
ATOM 871 O O . SER A 1 108 ? 6.918 -22.672 -2.875 1 98.75 108 SER A O 1
ATOM 873 N N . PRO A 1 109 ? 8.086 -23.844 -1.367 1 98.81 109 PRO A N 1
ATOM 874 C CA . PRO A 1 109 ? 8.125 -22.719 -0.433 1 98.81 109 PRO A CA 1
ATOM 875 C C . PRO A 1 109 ? 8.773 -21.484 -1.037 1 98.81 109 PRO A C 1
ATOM 877 O O . PRO A 1 109 ? 8.328 -20.359 -0.773 1 98.81 109 PRO A O 1
ATOM 880 N N . ILE A 1 110 ? 9.758 -21.703 -1.842 1 98.81 110 ILE A N 1
ATOM 881 C CA . ILE A 1 110 ? 10.469 -20.594 -2.467 1 98.81 110 ILE A CA 1
ATOM 882 C C . ILE A 1 110 ? 9.539 -19.859 -3.432 1 98.81 110 ILE A C 1
ATOM 884 O O . ILE A 1 110 ? 9.492 -18.625 -3.447 1 98.81 110 ILE A O 1
ATOM 888 N N . GLU A 1 111 ? 8.758 -20.578 -4.215 1 98.88 111 GLU A N 1
ATOM 889 C CA . GLU A 1 111 ? 7.812 -19.953 -5.137 1 98.88 111 GLU A CA 1
ATOM 890 C C . GLU A 1 111 ? 6.773 -19.125 -4.383 1 98.88 111 GLU A C 1
ATOM 892 O O . GLU A 1 111 ? 6.457 -18 -4.781 1 98.88 111 GLU A O 1
ATOM 897 N N . ILE A 1 112 ? 6.273 -19.672 -3.314 1 98.94 112 ILE A N 1
ATOM 898 C CA . ILE A 1 112 ? 5.297 -18.953 -2.498 1 98.94 112 ILE A CA 1
ATOM 899 C C . ILE A 1 112 ? 5.93 -17.688 -1.941 1 98.94 112 ILE A C 1
ATOM 901 O O . ILE A 1 112 ? 5.355 -16.594 -2.057 1 98.94 112 ILE A O 1
ATOM 905 N N . ARG A 1 113 ? 7.094 -17.812 -1.408 1 98.75 113 ARG A N 1
ATOM 906 C CA . ARG A 1 113 ? 7.777 -16.688 -0.785 1 98.75 113 ARG A CA 1
ATOM 907 C C . ARG A 1 113 ? 8.055 -15.578 -1.801 1 98.75 113 ARG A C 1
ATOM 909 O O . ARG A 1 113 ? 7.789 -14.398 -1.534 1 98.75 113 ARG A O 1
ATOM 916 N N . GLU A 1 114 ? 8.578 -15.906 -2.924 1 98.88 114 GLU A N 1
ATOM 917 C CA . GLU A 1 114 ? 8.953 -14.922 -3.934 1 98.88 114 GLU A CA 1
ATOM 918 C C . GLU A 1 114 ? 7.723 -14.227 -4.508 1 98.88 114 GLU A C 1
ATOM 920 O O . GLU A 1 114 ? 7.785 -13.047 -4.867 1 98.88 114 GLU A O 1
ATOM 925 N N . SER A 1 115 ? 6.543 -14.945 -4.562 1 98.88 115 SER A N 1
ATOM 926 C CA . SER A 1 115 ? 5.309 -14.32 -5.031 1 98.88 115 SER A CA 1
ATOM 927 C C . SER A 1 115 ? 4.848 -13.219 -4.082 1 98.88 115 SER A C 1
ATOM 929 O O . SER A 1 115 ? 4.203 -12.258 -4.504 1 98.88 115 SER A O 1
ATOM 931 N N . VAL A 1 116 ? 5.27 -13.367 -2.857 1 98.88 116 VAL A N 1
ATOM 932 C CA . VAL A 1 116 ? 4.848 -12.406 -1.848 1 98.88 116 VAL A CA 1
ATOM 933 C C . VAL A 1 116 ? 5.883 -11.289 -1.736 1 98.88 116 VAL A C 1
ATOM 935 O O . VAL A 1 116 ? 5.531 -10.109 -1.674 1 98.88 116 VAL A O 1
ATOM 938 N N . TYR A 1 117 ? 7.195 -11.625 -1.777 1 98.75 117 TYR A N 1
ATOM 939 C CA . TYR A 1 117 ? 8.266 -10.648 -1.639 1 98.75 117 TYR A CA 1
ATOM 940 C C . TYR A 1 117 ? 8.141 -9.539 -2.682 1 98.75 117 TYR A C 1
ATOM 942 O O . TYR A 1 117 ? 8.266 -8.359 -2.359 1 98.75 117 TYR A O 1
ATOM 950 N N . GLN A 1 118 ? 7.844 -9.891 -3.859 1 98.56 118 GLN A N 1
ATOM 951 C CA . GLN A 1 118 ? 7.875 -8.938 -4.961 1 98.56 118 GLN A CA 1
ATOM 952 C C . GLN A 1 118 ? 6.746 -7.914 -4.828 1 98.56 118 GLN A C 1
ATOM 954 O O . GLN A 1 118 ? 6.773 -6.867 -5.477 1 98.56 118 GLN A O 1
ATOM 959 N N . LEU A 1 119 ? 5.793 -8.18 -3.98 1 98.88 119 LEU A N 1
ATOM 960 C CA . LEU A 1 119 ? 4.641 -7.297 -3.861 1 98.88 119 LEU A CA 1
ATOM 961 C C . LEU A 1 119 ? 4.988 -6.059 -3.045 1 98.88 119 LEU A C 1
ATOM 963 O O . LEU A 1 119 ? 4.227 -5.09 -3.021 1 98.88 119 LEU A O 1
ATOM 967 N N . ALA A 1 120 ? 6.133 -6.012 -2.469 1 98.56 120 ALA A N 1
ATOM 968 C CA . ALA A 1 120 ? 6.535 -4.895 -1.617 1 98.56 120 ALA A CA 1
ATOM 969 C C . ALA A 1 120 ? 6.473 -3.576 -2.379 1 98.56 120 ALA A C 1
ATOM 971 O O . ALA A 1 120 ? 6.055 -2.553 -1.83 1 98.56 120 ALA A O 1
ATOM 972 N N . SER A 1 121 ? 6.816 -3.594 -3.635 1 98.06 121 SER A N 1
ATOM 973 C CA . SER A 1 121 ? 6.863 -2.373 -4.434 1 98.06 121 SER A CA 1
ATOM 974 C C . SER A 1 121 ? 5.465 -1.938 -4.859 1 98.06 121 SER A C 1
ATOM 976 O O . SER A 1 121 ? 5.277 -0.826 -5.359 1 98.06 121 SER A O 1
ATOM 978 N N . PHE A 1 122 ? 4.48 -2.75 -4.672 1 98.69 122 PHE A N 1
ATOM 979 C CA . PHE A 1 122 ? 3.145 -2.453 -5.18 1 98.69 122 PHE A CA 1
ATOM 980 C C . PHE A 1 122 ? 2.18 -2.186 -4.031 1 98.69 122 PHE A C 1
ATOM 982 O O . PHE A 1 122 ? 1.31 -1.317 -4.133 1 98.69 122 PHE A O 1
ATOM 989 N N . ILE A 1 123 ? 2.412 -2.969 -2.926 1 98.62 123 ILE A N 1
ATOM 990 C CA . ILE A 1 123 ? 1.403 -2.848 -1.879 1 98.62 123 ILE A CA 1
ATOM 991 C C . ILE A 1 123 ? 2.062 -2.385 -0.581 1 98.62 123 ILE A C 1
ATOM 993 O O . ILE A 1 123 ? 1.383 -2.186 0.429 1 98.62 123 ILE A O 1
ATOM 997 N N . GLY A 1 124 ? 3.395 -2.215 -0.56 1 98.44 124 GLY A N 1
ATOM 998 C CA . GLY A 1 124 ? 4.117 -1.714 0.6 1 98.44 124 GLY A CA 1
ATOM 999 C C . GLY A 1 124 ? 4.57 -2.814 1.539 1 98.44 124 GLY A C 1
ATOM 1000 O O . GLY A 1 124 ? 3.949 -3.877 1.608 1 98.44 124 GLY A O 1
ATOM 1001 N N . TYR A 1 125 ? 5.551 -2.518 2.348 1 98.25 125 TYR A N 1
ATOM 1002 C CA . TYR A 1 125 ? 6.203 -3.496 3.209 1 98.25 125 TYR A CA 1
ATOM 1003 C C . TYR A 1 125 ? 5.289 -3.91 4.355 1 98.25 125 TYR A C 1
ATOM 1005 O O . TYR A 1 125 ? 5.297 -5.07 4.773 1 98.25 125 TYR A O 1
ATOM 1013 N N . PRO A 1 126 ? 4.488 -2.984 4.973 1 98.19 126 PRO A N 1
ATOM 1014 C CA . PRO A 1 126 ? 3.656 -3.438 6.09 1 98.19 126 PRO A CA 1
ATOM 1015 C C . PRO A 1 126 ? 2.758 -4.617 5.719 1 98.19 126 PRO A C 1
ATOM 1017 O O . PRO A 1 126 ? 2.707 -5.609 6.449 1 98.19 126 PRO A O 1
ATOM 1020 N N . LYS A 1 127 ? 2.137 -4.527 4.578 1 98.5 127 LYS A N 1
ATOM 1021 C CA . LYS A 1 127 ? 1.266 -5.617 4.145 1 98.5 127 LYS A CA 1
ATOM 1022 C C . LYS A 1 127 ? 2.07 -6.875 3.828 1 98.5 127 LYS A C 1
ATOM 1024 O O . LYS A 1 127 ? 1.646 -7.984 4.152 1 98.5 127 LYS A O 1
ATOM 1029 N N . VAL A 1 128 ? 3.189 -6.703 3.201 1 98.75 128 VAL A N 1
ATOM 1030 C CA . VAL A 1 128 ? 4.031 -7.84 2.836 1 98.75 128 VAL A CA 1
ATOM 1031 C C . VAL A 1 128 ? 4.543 -8.531 4.098 1 98.75 128 VAL A C 1
ATOM 1033 O O . VAL A 1 128 ? 4.555 -9.758 4.176 1 98.75 128 VAL A O 1
ATOM 1036 N N . LEU A 1 129 ? 4.949 -7.738 5.074 1 97.94 129 LEU A N 1
ATOM 1037 C CA . LEU A 1 129 ? 5.449 -8.312 6.32 1 97.94 129 LEU A CA 1
ATOM 1038 C C . LEU A 1 129 ? 4.359 -9.125 7.02 1 97.94 129 LEU A C 1
ATOM 1040 O O . LEU A 1 129 ? 4.621 -10.203 7.543 1 97.94 129 LEU A O 1
ATOM 1044 N N . ASN A 1 130 ? 3.107 -8.617 7.047 1 98.25 130 ASN A N 1
ATOM 1045 C CA . ASN A 1 130 ? 1.993 -9.375 7.609 1 98.25 130 ASN A CA 1
ATOM 1046 C C . ASN A 1 130 ? 1.799 -10.703 6.895 1 98.25 130 ASN A C 1
ATOM 1048 O O . ASN A 1 130 ? 1.605 -11.734 7.535 1 98.25 130 ASN A O 1
ATOM 1052 N N . ALA A 1 131 ? 1.836 -10.656 5.617 1 98.81 131 ALA A N 1
ATOM 1053 C CA . ALA A 1 131 ? 1.624 -11.859 4.812 1 98.81 131 ALA A CA 1
ATOM 1054 C C . ALA A 1 131 ? 2.746 -12.867 5.027 1 98.81 131 ALA A C 1
ATOM 1056 O O . ALA A 1 131 ? 2.492 -14.07 5.141 1 98.81 131 ALA A O 1
ATOM 1057 N N . VAL A 1 132 ? 3.969 -12.391 5.027 1 98.56 132 VAL A N 1
ATOM 1058 C CA . VAL A 1 132 ? 5.129 -13.25 5.242 1 98.56 132 VAL A CA 1
ATOM 1059 C C . VAL A 1 132 ? 5.016 -13.945 6.598 1 98.56 132 VAL A C 1
ATOM 1061 O O . VAL A 1 132 ? 5.297 -15.141 6.711 1 98.56 132 VAL A O 1
ATOM 1064 N N . ASN A 1 133 ? 4.598 -13.219 7.594 1 98.12 133 ASN A N 1
ATOM 1065 C CA . ASN A 1 133 ? 4.418 -13.82 8.914 1 98.12 133 ASN A CA 1
ATOM 1066 C C . ASN A 1 133 ? 3.369 -14.922 8.883 1 98.12 133 ASN A C 1
ATOM 1068 O O . ASN A 1 133 ? 3.568 -15.992 9.477 1 98.12 133 ASN A O 1
ATOM 1072 N N . ALA A 1 134 ? 2.252 -14.695 8.281 1 98.56 134 ALA A N 1
ATOM 1073 C CA . ALA A 1 134 ? 1.2 -15.695 8.156 1 98.56 134 ALA A CA 1
ATOM 1074 C C . ALA A 1 134 ? 1.716 -16.938 7.441 1 98.56 134 ALA A C 1
ATOM 1076 O O . ALA A 1 134 ? 1.446 -18.062 7.867 1 98.56 134 ALA A O 1
ATOM 1077 N N . ILE A 1 135 ? 2.449 -16.75 6.375 1 98.81 135 ILE A N 1
ATOM 1078 C CA . ILE A 1 135 ? 2.965 -17.859 5.574 1 98.81 135 ILE A CA 1
ATOM 1079 C C . ILE A 1 135 ? 4.031 -18.609 6.363 1 98.81 135 ILE A C 1
ATOM 1081 O O . ILE A 1 135 ? 4.117 -19.844 6.289 1 98.81 135 ILE A O 1
ATOM 1085 N N . ASN A 1 136 ? 4.871 -17.891 7.102 1 98.56 136 ASN A N 1
ATOM 1086 C CA . ASN A 1 136 ? 5.871 -18.531 7.949 1 98.56 136 ASN A CA 1
ATOM 1087 C C . ASN A 1 136 ? 5.227 -19.453 8.984 1 98.56 136 ASN A C 1
ATOM 1089 O O . ASN A 1 136 ? 5.766 -20.516 9.297 1 98.56 136 ASN A O 1
ATOM 1093 N N . ASN A 1 137 ? 4.105 -19.031 9.531 1 98.38 137 ASN A N 1
ATOM 1094 C CA . ASN A 1 137 ? 3.365 -19.906 10.43 1 98.38 137 ASN A CA 1
ATOM 1095 C C . ASN A 1 137 ? 3.004 -21.234 9.742 1 98.38 137 ASN A C 1
ATOM 1097 O O . ASN A 1 137 ? 3.088 -22.297 10.359 1 98.38 137 ASN A O 1
ATOM 1101 N N . VAL A 1 138 ? 2.596 -21.156 8.508 1 98.69 138 VAL A N 1
ATOM 1102 C CA . VAL A 1 138 ? 2.258 -22.344 7.738 1 98.69 138 VAL A CA 1
ATOM 1103 C C . VAL A 1 138 ? 3.51 -23.188 7.523 1 98.69 138 VAL A C 1
ATOM 1105 O O . VAL A 1 138 ? 3.482 -24.406 7.699 1 98.69 138 VAL A O 1
ATOM 1108 N N . PHE A 1 139 ? 4.656 -22.547 7.102 1 98.75 139 PHE A N 1
ATOM 1109 C CA . PHE A 1 139 ? 5.902 -23.266 6.887 1 98.75 139 PHE A CA 1
ATOM 1110 C C . PHE A 1 139 ? 6.324 -24.016 8.148 1 98.75 139 PHE A C 1
ATOM 1112 O O . PHE A 1 139 ? 6.684 -25.188 8.094 1 98.75 139 PHE A O 1
ATOM 1119 N N . GLU A 1 140 ? 6.203 -23.344 9.25 1 98.19 140 GLU A N 1
ATOM 1120 C CA . GLU A 1 140 ? 6.578 -23.953 10.523 1 98.19 140 GLU A CA 1
ATOM 1121 C C . GLU A 1 140 ? 5.664 -25.125 10.867 1 98.19 140 GLU A C 1
ATOM 1123 O O . GLU A 1 140 ? 6.133 -26.172 11.312 1 98.19 140 GLU A O 1
ATOM 1128 N N . SER A 1 141 ? 4.41 -24.938 10.648 1 98.19 141 SER A N 1
ATOM 1129 C CA . SER A 1 141 ? 3.451 -26 10.953 1 98.19 141 SER A CA 1
ATOM 1130 C C . SER A 1 141 ? 3.695 -27.234 10.086 1 98.19 141 SER A C 1
ATOM 1132 O O . SER A 1 141 ? 3.305 -28.344 10.453 1 98.19 141 SER A O 1
ATOM 1134 N N . ARG A 1 142 ? 4.355 -27.031 8.984 1 97.75 142 ARG A N 1
ATOM 1135 C CA . ARG A 1 142 ? 4.648 -28.109 8.062 1 97.75 142 ARG A CA 1
ATOM 1136 C C . ARG A 1 142 ? 6.102 -28.562 8.188 1 97.75 142 ARG A C 1
ATOM 1138 O O . ARG A 1 142 ? 6.613 -29.266 7.312 1 97.75 142 ARG A O 1
ATOM 1145 N N . SER A 1 143 ? 6.824 -28.047 9.133 1 97.88 143 SER A N 1
ATOM 1146 C CA . SER A 1 143 ? 8.203 -28.406 9.461 1 97.88 143 SER A CA 1
ATOM 1147 C C . SER A 1 143 ? 9.156 -28.016 8.336 1 97.88 143 SER A C 1
ATOM 1149 O O . SER A 1 143 ? 10.109 -28.75 8.047 1 97.88 143 SER A O 1
ATOM 1151 N N . ILE A 1 144 ? 8.766 -27 7.656 1 98.12 144 ILE A N 1
ATOM 1152 C CA . ILE A 1 144 ? 9.688 -26.391 6.707 1 98.12 144 ILE A CA 1
ATOM 1153 C C . ILE A 1 144 ? 10.68 -25.5 7.453 1 98.12 144 ILE A C 1
ATOM 1155 O O . ILE A 1 144 ? 10.281 -24.562 8.148 1 98.12 144 ILE A O 1
ATOM 1159 N N . THR A 1 145 ? 11.945 -25.734 7.23 1 97.31 145 THR A N 1
ATOM 1160 C CA . THR A 1 145 ? 12.984 -25.062 7.988 1 97.31 145 THR A CA 1
ATOM 1161 C C . THR A 1 145 ? 13.18 -23.641 7.477 1 97.31 145 THR A C 1
ATOM 1163 O O . THR A 1 145 ? 13.297 -23.406 6.266 1 97.31 145 THR A O 1
ATOM 1166 N N . LEU A 1 146 ? 13.32 -22.75 8.359 1 96.94 146 LEU A N 1
ATOM 1167 C CA . LEU A 1 146 ? 13.594 -21.344 8.062 1 96.94 146 LEU A CA 1
ATOM 1168 C C . LEU A 1 146 ? 14.93 -20.906 8.664 1 96.94 146 LEU A C 1
ATOM 1170 O O . LEU A 1 146 ? 15.328 -21.391 9.727 1 96.94 146 LEU A O 1
ATOM 1174 N N . PRO A 1 147 ? 15.609 -19.922 8.039 1 97.31 147 PRO A N 1
ATOM 1175 C CA . PRO A 1 147 ? 15.211 -19.266 6.789 1 97.31 147 PRO A CA 1
ATOM 1176 C C . PRO A 1 147 ? 15.367 -20.172 5.574 1 97.31 147 PRO A C 1
ATOM 1178 O O . PRO A 1 147 ? 16.188 -21.109 5.59 1 97.31 147 PRO A O 1
ATOM 1181 N N . LEU A 1 148 ? 14.586 -19.938 4.543 1 98 148 LEU A N 1
ATOM 1182 C CA . LEU A 1 148 ? 14.773 -20.641 3.277 1 98 148 LEU A CA 1
ATOM 1183 C C . LEU A 1 148 ? 16.109 -20.281 2.641 1 98 148 LEU A C 1
ATOM 1185 O O . LEU A 1 148 ? 16.734 -19.281 3.023 1 98 148 LEU A O 1
ATOM 1189 N N . SER A 1 149 ? 16.5 -21.062 1.688 1 97.38 149 SER A N 1
ATOM 1190 C CA . SER A 1 149 ? 17.734 -20.766 0.956 1 97.38 149 SER A CA 1
ATOM 1191 C C . SER A 1 149 ? 17.641 -19.406 0.274 1 97.38 149 SER A C 1
ATOM 1193 O O . SER A 1 149 ? 16.625 -19.062 -0.327 1 97.38 149 SER A O 1
ATOM 1195 N N . PRO A 1 150 ? 18.688 -18.594 0.389 1 97.12 150 PRO A N 1
ATOM 1196 C CA . PRO A 1 150 ? 18.688 -17.281 -0.246 1 97.12 150 PRO A CA 1
ATOM 1197 C C . PRO A 1 150 ? 18.516 -17.359 -1.761 1 97.12 150 PRO A C 1
ATOM 1199 O O . PRO A 1 150 ? 19.062 -18.25 -2.408 1 97.12 150 PRO A O 1
ATOM 1202 N N . GLN A 1 151 ? 17.734 -16.422 -2.273 1 98.25 151 GLN A N 1
ATOM 1203 C CA . GLN A 1 151 ? 17.453 -16.406 -3.705 1 98.25 151 GLN A CA 1
ATOM 1204 C C . GLN A 1 151 ? 18.016 -15.148 -4.363 1 98.25 151 GLN A C 1
ATOM 1206 O O . GLN A 1 151 ? 17.984 -15.016 -5.586 1 98.25 151 GLN A O 1
ATOM 1211 N N . GLY A 1 152 ? 18.547 -14.195 -3.594 1 97.62 152 GLY A N 1
ATOM 1212 C CA . GLY A 1 152 ? 19.172 -13.008 -4.156 1 97.62 152 GLY A CA 1
ATOM 1213 C C . GLY A 1 152 ? 20.391 -13.32 -5.012 1 97.62 152 GLY A C 1
ATOM 1214 O O . GLY A 1 152 ? 21.172 -14.203 -4.676 1 97.62 152 GLY A O 1
ATOM 1215 N N . THR A 1 153 ? 20.547 -12.547 -6.105 1 97.75 153 THR A N 1
ATOM 1216 C CA . THR A 1 153 ? 21.641 -12.852 -7.031 1 97.75 153 THR A CA 1
ATOM 1217 C C . THR A 1 153 ? 22.5 -11.625 -7.285 1 97.75 153 THR A C 1
ATOM 1219 O O . THR A 1 153 ? 23.5 -11.695 -8 1 97.75 153 THR A O 1
ATOM 1222 N N . VAL A 1 154 ? 22.156 -10.484 -6.734 1 96.62 154 VAL A N 1
ATOM 1223 C CA . VAL A 1 154 ? 22.844 -9.258 -7.117 1 96.62 154 VAL A CA 1
ATOM 1224 C C . VAL A 1 154 ? 23.469 -8.609 -5.879 1 96.62 154 VAL A C 1
ATOM 1226 O O . VAL A 1 154 ? 22.891 -8.664 -4.789 1 96.62 154 VAL A O 1
ATOM 1229 N N . LYS A 1 155 ? 24.594 -7.992 -6.117 1 95.06 155 LYS A N 1
ATOM 1230 C CA . LYS A 1 155 ? 25.25 -7.191 -5.082 1 95.06 155 LYS A CA 1
ATOM 1231 C C . LYS A 1 155 ? 24.641 -5.797 -5 1 95.06 155 LYS A C 1
ATOM 1233 O O . LYS A 1 155 ? 23.984 -5.344 -5.941 1 95.06 155 LYS A O 1
ATOM 1238 N N . GLU A 1 156 ? 24.844 -5.125 -3.938 1 94.06 156 GLU A N 1
ATOM 1239 C CA . GLU A 1 156 ? 24.312 -3.793 -3.676 1 94.06 156 GLU A CA 1
ATOM 1240 C C . GLU A 1 156 ? 24.641 -2.832 -4.816 1 94.06 156 GLU A C 1
ATOM 1242 O O . GLU A 1 156 ? 23.797 -2.051 -5.242 1 94.06 156 GLU A O 1
ATOM 1247 N N . SER A 1 157 ? 25.797 -2.875 -5.32 1 93.56 157 SER A N 1
ATOM 1248 C CA . SER A 1 157 ? 26.281 -1.916 -6.305 1 93.56 157 SER A CA 1
ATOM 1249 C C . SER A 1 157 ? 25.734 -2.225 -7.695 1 93.56 157 SER A C 1
ATOM 1251 O O . SER A 1 157 ? 25.844 -1.399 -8.609 1 93.56 157 SER A O 1
ATOM 1253 N N . GLU A 1 158 ? 25.109 -3.391 -7.828 1 97.12 158 GLU A N 1
ATOM 1254 C CA . GLU A 1 158 ? 24.703 -3.852 -9.156 1 97.12 158 GLU A CA 1
ATOM 1255 C C . GLU A 1 158 ? 23.203 -3.715 -9.344 1 97.12 158 GLU A C 1
ATOM 1257 O O . GLU A 1 158 ? 22.672 -4.008 -10.422 1 97.12 158 GLU A O 1
ATOM 1262 N N . ARG A 1 159 ? 22.484 -3.273 -8.328 1 97.06 159 ARG A N 1
ATOM 1263 C CA . ARG A 1 159 ? 21.031 -3.311 -8.312 1 97.06 159 ARG A CA 1
ATOM 1264 C C . ARG A 1 159 ? 20.438 -2.51 -9.477 1 97.06 159 ARG A C 1
ATOM 1266 O O . ARG A 1 159 ? 19.516 -2.965 -10.156 1 97.06 159 ARG A O 1
ATOM 1273 N N . LEU A 1 160 ? 21.016 -1.349 -9.734 1 97.06 160 LEU A N 1
ATOM 1274 C CA . LEU A 1 160 ? 20.5 -0.494 -10.789 1 97.06 160 LEU A CA 1
ATOM 1275 C C . LEU A 1 160 ? 20.766 -1.104 -12.164 1 97.06 160 LEU A C 1
ATOM 1277 O O . LEU A 1 160 ? 19.859 -1.188 -12.992 1 97.06 160 LEU A O 1
ATOM 1281 N N . GLU A 1 161 ? 21.984 -1.504 -12.414 1 97.94 161 GLU A N 1
ATOM 1282 C CA . GLU A 1 161 ? 22.375 -2.057 -13.703 1 97.94 161 GLU A CA 1
ATOM 1283 C C . GLU A 1 161 ? 21.609 -3.344 -14.008 1 97.94 161 GLU A C 1
ATOM 1285 O O . GLU A 1 161 ? 21 -3.477 -15.07 1 97.94 161 GLU A O 1
ATOM 1290 N N . LYS A 1 162 ? 21.578 -4.258 -13.07 1 98.38 162 LYS A N 1
ATOM 1291 C CA . LYS A 1 162 ? 20.938 -5.551 -13.289 1 98.38 162 LYS A CA 1
ATOM 1292 C C . LYS A 1 162 ? 19.422 -5.402 -13.352 1 98.38 162 LYS A C 1
ATOM 1294 O O . LYS A 1 162 ? 18.75 -6.125 -14.094 1 98.38 162 LYS A O 1
ATOM 1299 N N . GLY A 1 163 ? 18.859 -4.504 -12.5 1 98.19 163 GLY A N 1
ATOM 1300 C CA . GLY A 1 163 ? 17.438 -4.199 -12.602 1 98.19 163 GLY A CA 1
ATOM 1301 C C . GLY A 1 163 ? 17.047 -3.625 -13.945 1 98.19 163 GLY A C 1
ATOM 1302 O O . GLY A 1 163 ? 16.016 -3.996 -14.508 1 98.19 163 GLY A O 1
ATOM 1303 N N . SER A 1 164 ? 17.891 -2.797 -14.477 1 97.5 164 SER A N 1
ATOM 1304 C CA . SER A 1 164 ? 17.641 -2.164 -15.766 1 97.5 164 SER A CA 1
ATOM 1305 C C . SER A 1 164 ? 17.656 -3.184 -16.891 1 97.5 164 SER A C 1
ATOM 1307 O O . SER A 1 164 ? 16.906 -3.061 -17.875 1 97.5 164 SER A O 1
ATOM 1309 N N . GLU A 1 165 ? 18.5 -4.129 -16.797 1 98 165 GLU A N 1
ATOM 1310 C CA . GLU A 1 165 ? 18.594 -5.172 -17.812 1 98 165 GLU A CA 1
ATOM 1311 C C . GLU A 1 165 ? 17.281 -5.93 -17.969 1 98 165 GLU A C 1
ATOM 1313 O O . GLU A 1 165 ? 16.938 -6.391 -19.062 1 98 165 GLU A O 1
ATOM 1318 N N . ILE A 1 166 ? 16.578 -6.004 -16.891 1 97.88 166 ILE A N 1
ATOM 1319 C CA . ILE A 1 166 ? 15.297 -6.703 -16.922 1 97.88 166 ILE A CA 1
ATOM 1320 C C . ILE A 1 166 ? 14.188 -5.727 -17.312 1 97.88 166 ILE A C 1
ATOM 1322 O O . ILE A 1 166 ? 13.312 -6.059 -18.125 1 97.88 166 ILE A O 1
ATOM 1326 N N . GLN A 1 167 ? 14.219 -4.578 -16.781 1 97.69 167 GLN A N 1
ATOM 1327 C CA . GLN A 1 167 ? 13.164 -3.586 -16.969 1 97.69 167 GLN A CA 1
ATOM 1328 C C . GLN A 1 167 ? 13.117 -3.102 -18.406 1 97.69 167 GLN A C 1
ATOM 1330 O O . GLN A 1 167 ? 12.031 -2.932 -18.984 1 97.69 167 GLN A O 1
ATOM 1335 N N . PHE A 1 168 ? 14.211 -2.865 -19.047 1 96.75 168 PHE A N 1
ATOM 1336 C CA . PHE A 1 168 ? 14.281 -2.139 -20.312 1 96.75 168 PHE A CA 1
ATOM 1337 C C . PHE A 1 168 ? 13.594 -2.922 -21.422 1 96.75 168 PHE A C 1
ATOM 1339 O O . PHE A 1 168 ? 12.82 -2.357 -22.203 1 96.75 168 PHE A O 1
ATOM 1346 N N . PRO A 1 169 ? 13.812 -4.195 -21.531 1 96.94 169 PRO A N 1
ATOM 1347 C CA . PRO A 1 169 ? 13.133 -4.934 -22.594 1 96.94 169 PRO A CA 1
ATOM 1348 C C . PRO A 1 169 ? 11.617 -4.949 -22.422 1 96.94 169 PRO A C 1
ATOM 1350 O O . PRO A 1 169 ? 10.883 -5.129 -23.391 1 96.94 169 PRO A O 1
ATOM 1353 N N . LEU A 1 170 ? 11.133 -4.734 -21.234 1 96.94 170 LEU A N 1
ATOM 1354 C CA . LEU A 1 170 ? 9.703 -4.789 -20.969 1 96.94 170 LEU A CA 1
ATOM 1355 C C . LEU A 1 170 ? 9.062 -3.414 -21.125 1 96.94 170 LEU A C 1
ATOM 1357 O O . LEU A 1 170 ? 7.988 -3.287 -21.719 1 96.94 170 LEU A O 1
ATOM 1361 N N . TYR A 1 171 ? 9.773 -2.377 -20.609 1 95.69 171 TYR A N 1
ATOM 1362 C CA . TYR A 1 171 ? 9.094 -1.1 -20.422 1 95.69 171 TYR A CA 1
ATOM 1363 C C . TYR A 1 171 ? 9.867 0.033 -21.094 1 95.69 171 TYR A C 1
ATOM 1365 O O . TYR A 1 171 ? 9.406 1.175 -21.125 1 95.69 171 TYR A O 1
ATOM 1373 N N . GLY A 1 172 ? 11.102 -0.204 -21.578 1 94 172 GLY A N 1
ATOM 1374 C CA . GLY A 1 172 ? 11.938 0.865 -22.109 1 94 172 GLY A CA 1
ATOM 1375 C C . GLY A 1 172 ? 12.242 1.937 -21.078 1 94 172 GLY A C 1
ATOM 1376 O O . GLY A 1 172 ? 12.492 1.631 -19.906 1 94 172 GLY A O 1
ATOM 1377 N N . ASP A 1 173 ? 12.242 3.156 -21.516 1 89.62 173 ASP A N 1
ATOM 1378 C CA . ASP A 1 173 ? 12.516 4.285 -20.641 1 89.62 173 ASP A CA 1
ATOM 1379 C C . ASP A 1 173 ? 11.227 4.957 -20.188 1 89.62 173 ASP A C 1
ATOM 1381 O O . ASP A 1 173 ? 11.195 6.164 -19.938 1 89.62 173 ASP A O 1
ATOM 1385 N N . GLY A 1 174 ? 10.242 4.199 -20.141 1 89.12 174 GLY A N 1
ATOM 1386 C CA . GLY A 1 174 ? 8.922 4.742 -19.859 1 89.12 174 GLY A CA 1
ATOM 1387 C C . GLY A 1 174 ? 8.867 5.527 -18.562 1 89.12 174 GLY A C 1
ATOM 1388 O O . GLY A 1 174 ? 8.328 6.633 -18.516 1 89.12 174 GLY A O 1
ATOM 1389 N N . MET A 1 175 ? 9.43 5.012 -17.531 1 88 175 MET A N 1
ATOM 1390 C CA . MET A 1 175 ? 9.375 5.68 -16.234 1 88 175 MET A CA 1
ATOM 1391 C C . MET A 1 175 ? 10.164 6.984 -16.266 1 88 175 MET A C 1
ATOM 1393 O O . MET A 1 175 ? 9.711 8 -15.734 1 88 175 MET A O 1
ATOM 1397 N N . LYS A 1 176 ? 11.297 6.938 -16.812 1 89.62 176 LYS A N 1
ATOM 1398 C CA . LYS A 1 176 ? 12.102 8.148 -16.938 1 89.62 176 LYS A CA 1
ATOM 1399 C C . LYS A 1 176 ? 11.367 9.219 -17.734 1 89.62 176 LYS A C 1
ATOM 1401 O O . LYS A 1 176 ? 11.398 10.398 -17.375 1 89.62 176 LYS A O 1
ATOM 1406 N N . GLN A 1 177 ? 10.727 8.836 -18.75 1 91.12 177 GLN A N 1
ATOM 1407 C CA . GLN A 1 177 ? 9.969 9.766 -19.594 1 91.12 177 GLN A CA 1
ATOM 1408 C C . GLN A 1 177 ? 8.773 10.336 -18.828 1 91.12 177 GLN A C 1
ATOM 1410 O O . GLN A 1 177 ? 8.477 11.531 -18.938 1 91.12 177 GLN A O 1
ATOM 1415 N N . ASN A 1 178 ? 8.094 9.477 -18.109 1 89.25 178 ASN A N 1
ATOM 1416 C CA . ASN A 1 178 ? 6.918 9.891 -17.344 1 89.25 178 ASN A CA 1
ATOM 1417 C C . ASN A 1 178 ? 7.281 10.898 -16.266 1 89.25 178 ASN A C 1
ATOM 1419 O O . ASN A 1 178 ? 6.449 11.719 -15.875 1 89.25 178 ASN A O 1
ATOM 1423 N N . MET A 1 179 ? 8.555 10.867 -15.797 1 92.06 179 MET A N 1
ATOM 1424 C CA . MET A 1 179 ? 8.969 11.688 -14.664 1 92.06 179 MET A CA 1
ATOM 1425 C C . MET A 1 179 ? 9.836 12.852 -15.117 1 92.06 179 MET A C 1
ATOM 1427 O O . MET A 1 179 ? 10.352 13.609 -14.297 1 92.06 179 MET A O 1
ATOM 1431 N N . LYS A 1 180 ? 9.969 13.102 -16.375 1 91.88 180 LYS A N 1
ATOM 1432 C CA . LYS A 1 180 ? 10.961 14.008 -16.938 1 91.88 180 LYS A CA 1
ATOM 1433 C C . LYS A 1 180 ? 10.695 15.445 -16.5 1 91.88 180 LYS A C 1
ATOM 1435 O O . LYS A 1 180 ? 11.625 16.25 -16.391 1 91.88 180 LYS A O 1
ATOM 1440 N N . ASP A 1 181 ? 9.438 15.758 -16.188 1 91.62 181 ASP A N 1
ATOM 1441 C CA . ASP A 1 181 ? 9.086 17.141 -15.898 1 91.62 181 ASP A CA 1
ATOM 1442 C C . ASP A 1 181 ? 9.172 17.438 -14.406 1 91.62 181 ASP A C 1
ATOM 1444 O O . ASP A 1 181 ? 8.93 18.578 -13.977 1 91.62 181 ASP A O 1
ATOM 1448 N N . LEU A 1 182 ? 9.562 16.484 -13.602 1 94.06 182 LEU A N 1
ATOM 1449 C CA . LEU A 1 182 ? 9.805 16.734 -12.188 1 94.06 182 LEU A CA 1
ATOM 1450 C C . LEU A 1 182 ? 11.055 17.578 -11.984 1 94.06 182 LEU A C 1
ATOM 1452 O O . LEU A 1 182 ? 11.906 17.656 -12.867 1 94.06 182 LEU A O 1
ATOM 1456 N N . PRO A 1 183 ? 11.102 18.25 -10.758 1 92.5 183 PRO A N 1
ATOM 1457 C CA . PRO A 1 183 ? 12.391 18.859 -10.445 1 92.5 183 PRO A CA 1
ATOM 1458 C C . PRO A 1 183 ? 13.562 17.891 -10.594 1 92.5 183 PRO A C 1
ATOM 1460 O O . PRO A 1 183 ? 13.414 16.703 -10.336 1 92.5 183 PRO A O 1
ATOM 1463 N N . GLU A 1 184 ? 14.672 18.406 -10.977 1 89.56 184 GLU A N 1
ATOM 1464 C CA . GLU A 1 184 ? 15.812 17.625 -11.438 1 89.56 184 GLU A CA 1
ATOM 1465 C C . GLU A 1 184 ? 16.172 16.531 -10.445 1 89.56 184 GLU A C 1
ATOM 1467 O O . GLU A 1 184 ? 16.281 15.352 -10.82 1 89.56 184 GLU A O 1
ATOM 1472 N N . GLU A 1 185 ? 16.266 16.797 -9.203 1 93 185 GLU A N 1
ATOM 1473 C CA . GLU A 1 185 ? 16.656 15.781 -8.227 1 93 185 GLU A CA 1
ATOM 1474 C C . GLU A 1 185 ? 15.633 14.648 -8.172 1 93 185 GLU A C 1
ATOM 1476 O O . GLU A 1 185 ? 15.992 13.484 -8.023 1 93 185 GLU A O 1
ATOM 1481 N N . PHE A 1 186 ? 14.391 14.977 -8.398 1 95.5 186 PHE A N 1
ATOM 1482 C CA . PHE A 1 186 ? 13.328 13.984 -8.305 1 95.5 186 PHE A CA 1
ATOM 1483 C C . PHE A 1 186 ? 13.211 13.195 -9.609 1 95.5 186 PHE A C 1
ATOM 1485 O O . PHE A 1 186 ? 12.953 11.992 -9.586 1 95.5 186 PHE A O 1
ATOM 1492 N N . SER A 1 187 ? 13.438 13.883 -10.727 1 94.81 187 SER A N 1
ATOM 1493 C CA . SER A 1 187 ? 13.289 13.234 -12.023 1 94.81 187 SER A CA 1
ATOM 1494 C C . SER A 1 187 ? 14.367 12.172 -12.234 1 94.81 187 SER A C 1
ATOM 1496 O O . SER A 1 187 ? 14.18 11.25 -13.023 1 94.81 187 SER A O 1
ATOM 1498 N N . GLU A 1 188 ? 15.438 12.25 -11.531 1 94.12 188 GLU A N 1
ATOM 1499 C CA . GLU A 1 188 ? 16.484 11.25 -11.586 1 94.12 188 GLU A CA 1
ATOM 1500 C C . GLU A 1 188 ? 16.312 10.195 -10.492 1 94.12 188 GLU A C 1
ATOM 1502 O O . GLU A 1 188 ? 16.422 8.992 -10.758 1 94.12 188 GLU A O 1
ATOM 1507 N N . PHE A 1 189 ? 16.031 10.633 -9.344 1 95.88 189 PHE A N 1
ATOM 1508 C CA . PHE A 1 189 ? 16.016 9.758 -8.18 1 95.88 189 PHE A CA 1
ATOM 1509 C C . PHE A 1 189 ? 14.852 8.766 -8.258 1 95.88 189 PHE A C 1
ATOM 1511 O O . PHE A 1 189 ? 15.031 7.574 -8.023 1 95.88 189 PHE A O 1
ATOM 1518 N N . ILE A 1 190 ? 13.641 9.219 -8.609 1 95.69 190 ILE A N 1
ATOM 1519 C CA . ILE A 1 190 ? 12.438 8.398 -8.469 1 95.69 190 ILE A CA 1
ATOM 1520 C C . ILE A 1 190 ? 12.477 7.246 -9.469 1 95.69 190 ILE A C 1
ATOM 1522 O O . ILE A 1 190 ? 12.289 6.086 -9.094 1 95.69 190 ILE A O 1
ATOM 1526 N N . PRO A 1 191 ? 12.82 7.469 -10.734 1 95.69 191 PRO A N 1
ATOM 1527 C CA . PRO A 1 191 ? 12.93 6.336 -11.656 1 95.69 191 PRO A CA 1
ATOM 1528 C C . PRO A 1 191 ? 14 5.332 -11.234 1 95.69 191 PRO A C 1
ATOM 1530 O O . PRO A 1 191 ? 13.789 4.121 -11.32 1 95.69 191 PRO A O 1
ATOM 1533 N N . ASP A 1 192 ? 15.141 5.797 -10.781 1 96.06 192 ASP A N 1
ATOM 1534 C CA . ASP A 1 192 ? 16.219 4.914 -10.328 1 96.06 192 ASP A CA 1
ATOM 1535 C C . ASP A 1 192 ? 15.773 4.102 -9.109 1 96.06 192 ASP A C 1
ATOM 1537 O O . ASP A 1 192 ? 16.062 2.908 -9.016 1 96.06 192 ASP A O 1
ATOM 1541 N N . MET A 1 193 ? 15.164 4.773 -8.219 1 96.38 193 MET A N 1
ATOM 1542 C CA . MET A 1 193 ? 14.664 4.113 -7.016 1 96.38 193 MET A CA 1
ATOM 1543 C C . MET A 1 193 ? 13.695 2.988 -7.375 1 96.38 193 MET A C 1
ATOM 1545 O O . MET A 1 193 ? 13.781 1.89 -6.824 1 96.38 193 MET A O 1
ATOM 1549 N N . LEU A 1 194 ? 12.836 3.27 -8.289 1 95.94 194 LEU A N 1
ATOM 1550 C CA . LEU A 1 194 ? 11.867 2.264 -8.711 1 95.94 194 LEU A CA 1
ATOM 1551 C C . LEU A 1 194 ? 12.57 1.077 -9.367 1 95.94 194 LEU A C 1
ATOM 1553 O O . LEU A 1 194 ? 12.242 -0.077 -9.094 1 95.94 194 LEU A O 1
ATOM 1557 N N . THR A 1 195 ? 13.477 1.334 -10.266 1 97.06 195 THR A N 1
ATOM 1558 C CA . THR A 1 195 ? 14.227 0.274 -10.93 1 97.06 195 THR A CA 1
ATOM 1559 C C . THR A 1 195 ? 14.945 -0.601 -9.906 1 97.06 195 THR A C 1
ATOM 1561 O O . THR A 1 195 ? 14.891 -1.829 -9.984 1 97.06 195 THR A O 1
ATOM 1564 N N . LYS A 1 196 ? 15.547 -0.002 -8.961 1 97.62 196 LYS A N 1
ATOM 1565 C CA . LYS A 1 196 ? 16.297 -0.744 -7.949 1 97.62 196 LYS A CA 1
ATOM 1566 C C . LYS A 1 196 ? 15.367 -1.56 -7.062 1 97.62 196 LYS A C 1
ATOM 1568 O O . LYS A 1 196 ? 15.594 -2.748 -6.836 1 97.62 196 LYS A O 1
ATOM 1573 N N . THR A 1 197 ? 14.281 -1.002 -6.605 1 97.69 197 THR A N 1
ATOM 1574 C CA . THR A 1 197 ? 13.492 -1.59 -5.531 1 97.69 197 THR A CA 1
ATOM 1575 C C . THR A 1 197 ? 12.523 -2.633 -6.078 1 97.69 197 THR A C 1
ATOM 1577 O O . THR A 1 197 ? 12.07 -3.516 -5.348 1 97.69 197 THR A O 1
ATOM 1580 N N . LEU A 1 198 ? 12.242 -2.584 -7.34 1 97.69 198 LEU A N 1
ATOM 1581 C CA . LEU A 1 198 ? 11.414 -3.631 -7.93 1 97.69 198 LEU A CA 1
ATOM 1582 C C . LEU A 1 198 ? 12.266 -4.625 -8.711 1 97.69 198 LEU A C 1
ATOM 1584 O O . LEU A 1 198 ? 12.398 -5.785 -8.312 1 97.69 198 LEU A O 1
ATOM 1588 N N . PHE A 1 199 ? 12.938 -4.152 -9.703 1 98.12 199 PHE A N 1
ATOM 1589 C CA . PHE A 1 199 ? 13.633 -5.051 -10.617 1 98.12 199 PHE A CA 1
ATOM 1590 C C . PHE A 1 199 ? 14.961 -5.508 -10.023 1 98.12 199 PHE A C 1
ATOM 1592 O O . PHE A 1 199 ? 15.297 -6.691 -10.078 1 98.12 199 PHE A O 1
ATOM 1599 N N . GLY A 1 200 ? 15.719 -4.641 -9.438 1 98.25 200 GLY A N 1
ATOM 1600 C CA . GLY A 1 200 ? 17 -4.992 -8.828 1 98.25 200 GLY A CA 1
ATOM 1601 C C . GLY A 1 200 ? 16.844 -5.887 -7.609 1 98.25 200 GLY A C 1
ATOM 1602 O O . GLY A 1 200 ? 17.562 -6.883 -7.477 1 98.25 200 GLY A O 1
ATOM 1603 N N . ASP A 1 201 ? 15.883 -5.562 -6.766 1 97.81 201 ASP A N 1
ATOM 1604 C CA . ASP A 1 201 ? 15.781 -6.234 -5.473 1 97.81 201 ASP A CA 1
ATOM 1605 C C . ASP A 1 201 ? 14.945 -7.508 -5.586 1 97.81 201 ASP A C 1
ATOM 1607 O O . ASP A 1 201 ? 15.117 -8.438 -4.797 1 97.81 201 ASP A O 1
ATOM 1611 N N . TYR A 1 202 ? 14.055 -7.602 -6.602 1 98.44 202 TYR A N 1
ATOM 1612 C CA . TYR A 1 202 ? 13.141 -8.742 -6.562 1 98.44 202 TYR A CA 1
ATOM 1613 C C . TYR A 1 202 ? 13.125 -9.477 -7.895 1 98.44 202 TYR A C 1
ATOM 1615 O O . TYR A 1 202 ? 13.211 -10.703 -7.93 1 98.44 202 TYR A O 1
ATOM 1623 N N . TYR A 1 203 ? 13.125 -8.773 -9.023 1 98.5 203 TYR A N 1
ATOM 1624 C CA . TYR A 1 203 ? 12.992 -9.453 -10.312 1 98.5 203 TYR A CA 1
ATOM 1625 C C . TYR A 1 203 ? 14.258 -10.234 -10.648 1 98.5 203 TYR A C 1
ATOM 1627 O O . TYR A 1 203 ? 14.227 -11.156 -11.461 1 98.5 203 TYR A O 1
ATOM 1635 N N . THR A 1 204 ? 15.375 -9.867 -10.055 1 98.44 204 THR A N 1
ATOM 1636 C CA . THR A 1 204 ? 16.641 -10.547 -10.305 1 98.44 204 THR A CA 1
ATOM 1637 C C . THR A 1 204 ? 16.734 -11.836 -9.492 1 98.44 204 THR A C 1
ATOM 1639 O O . THR A 1 204 ? 17.625 -12.656 -9.719 1 98.44 204 THR A O 1
ATOM 1642 N N . ARG A 1 205 ? 15.867 -12.008 -8.516 1 98.5 205 ARG A N 1
ATOM 1643 C CA . ARG A 1 205 ? 15.922 -13.164 -7.629 1 98.5 205 ARG A CA 1
ATOM 1644 C C . ARG A 1 205 ? 15.508 -14.438 -8.359 1 98.5 205 ARG A C 1
ATOM 1646 O O . ARG A 1 205 ? 14.773 -14.383 -9.352 1 98.5 205 ARG A O 1
ATOM 1653 N N . GLN A 1 206 ? 15.922 -15.555 -7.852 1 98.06 206 GLN A N 1
ATOM 1654 C CA . GLN A 1 206 ? 15.484 -16.844 -8.367 1 98.06 206 GLN A CA 1
ATOM 1655 C C . GLN A 1 206 ? 14.141 -17.25 -7.77 1 98.06 206 GLN A C 1
ATOM 1657 O O . GLN A 1 206 ? 13.539 -16.484 -7.012 1 98.06 206 GLN A O 1
ATOM 1662 N N . GLY A 1 207 ? 13.609 -18.344 -8.172 1 98.06 207 GLY A N 1
ATOM 1663 C CA . GLY A 1 207 ? 12.398 -18.891 -7.586 1 98.06 207 GLY A CA 1
ATOM 1664 C C . GLY A 1 207 ? 11.18 -18.734 -8.469 1 98.06 207 GLY A C 1
ATOM 1665 O O . GLY A 1 207 ? 10.258 -19.547 -8.422 1 98.06 207 GLY A O 1
ATOM 1666 N N . LEU A 1 208 ? 11.125 -17.625 -9.219 1 98.56 208 LEU A N 1
ATOM 1667 C CA . LEU A 1 208 ? 10.062 -17.422 -10.195 1 98.56 208 LEU A CA 1
ATOM 1668 C C . LEU A 1 208 ? 10.641 -16.938 -11.523 1 98.56 208 LEU A C 1
ATOM 1670 O O . LEU A 1 208 ? 11.586 -16.141 -11.547 1 98.56 208 LEU A O 1
ATOM 1674 N N . ASP A 1 209 ? 10.07 -17.406 -12.578 1 98.31 209 ASP A N 1
ATOM 1675 C CA . ASP A 1 209 ? 10.469 -16.875 -13.875 1 98.31 209 ASP A CA 1
ATOM 1676 C C . ASP A 1 209 ? 9.766 -15.555 -14.18 1 98.31 209 ASP A C 1
ATOM 1678 O O . ASP A 1 209 ? 8.828 -15.164 -13.469 1 98.31 209 ASP A O 1
ATOM 1682 N N . LEU A 1 210 ? 10.258 -14.867 -15.172 1 98.56 210 LEU A N 1
ATOM 1683 C CA . LEU A 1 210 ? 9.797 -13.523 -15.516 1 98.56 210 LEU A CA 1
ATOM 1684 C C . LEU A 1 210 ? 8.328 -13.539 -15.906 1 98.56 210 LEU A C 1
ATOM 1686 O O . LEU A 1 210 ? 7.57 -12.641 -15.531 1 98.56 210 LEU A O 1
ATOM 1690 N N . GLN A 1 211 ? 7.898 -14.523 -16.656 1 98.5 211 GLN A N 1
ATOM 1691 C CA . GLN A 1 211 ? 6.52 -14.656 -17.125 1 98.5 211 GLN A CA 1
ATOM 1692 C C . GLN A 1 211 ? 5.555 -14.766 -15.938 1 98.5 211 GLN A C 1
ATOM 1694 O O . GLN A 1 211 ? 4.527 -14.086 -15.914 1 98.5 211 GLN A O 1
ATOM 1699 N N . THR A 1 212 ? 5.891 -15.531 -14.969 1 98.88 212 THR A N 1
ATOM 1700 C CA . THR A 1 212 ? 5.066 -15.703 -13.781 1 98.88 212 THR A CA 1
ATOM 1701 C C . THR A 1 212 ? 5.062 -14.438 -12.93 1 98.88 212 THR A C 1
ATOM 1703 O O . THR A 1 212 ? 4.012 -14.016 -12.438 1 98.88 212 THR A O 1
ATOM 1706 N N . ARG A 1 213 ? 6.238 -13.812 -12.773 1 98.88 213 ARG A N 1
ATOM 1707 C CA . ARG A 1 213 ? 6.324 -12.578 -12 1 98.88 213 ARG A CA 1
ATOM 1708 C C . ARG A 1 213 ? 5.375 -11.516 -12.547 1 98.88 213 ARG A C 1
ATOM 1710 O O . ARG A 1 213 ? 4.609 -10.906 -11.797 1 98.88 213 ARG A O 1
ATOM 1717 N N . GLU A 1 214 ? 5.359 -11.312 -13.836 1 98.81 214 GLU A N 1
ATOM 1718 C CA . GLU A 1 214 ? 4.523 -10.281 -14.438 1 98.81 214 GLU A CA 1
ATOM 1719 C C . GLU A 1 214 ? 3.043 -10.617 -14.305 1 98.81 214 GLU A C 1
ATOM 1721 O O . GLU A 1 214 ? 2.215 -9.727 -14.102 1 98.81 214 GLU A O 1
ATOM 1726 N N . LEU A 1 215 ? 2.713 -11.875 -14.438 1 98.94 215 LEU A N 1
ATOM 1727 C CA . LEU A 1 215 ? 1.317 -12.281 -14.305 1 98.94 215 LEU A CA 1
ATOM 1728 C C . LEU A 1 215 ? 0.803 -12 -12.891 1 98.94 215 LEU A C 1
ATOM 1730 O O . LEU A 1 215 ? -0.318 -11.516 -12.719 1 98.94 215 LEU A O 1
ATOM 1734 N N . LEU A 1 216 ? 1.628 -12.305 -11.891 1 98.94 216 LEU A N 1
ATOM 1735 C CA . LEU A 1 216 ? 1.231 -12.086 -10.508 1 98.94 216 LEU A CA 1
ATOM 1736 C C . LEU A 1 216 ? 1.129 -10.594 -10.203 1 98.94 216 LEU A C 1
ATOM 1738 O O . LEU A 1 216 ? 0.273 -10.172 -9.422 1 98.94 216 LEU A O 1
ATOM 1742 N N . ILE A 1 217 ? 2 -9.766 -10.812 1 98.94 217 ILE A N 1
ATOM 1743 C CA . ILE A 1 217 ? 1.91 -8.32 -10.633 1 98.94 217 ILE A CA 1
ATOM 1744 C C . ILE A 1 217 ? 0.604 -7.805 -11.234 1 98.94 217 ILE A C 1
ATOM 1746 O O . ILE A 1 217 ? -0.066 -6.953 -10.648 1 98.94 217 ILE A O 1
ATOM 1750 N N . LEU A 1 218 ? 0.232 -8.328 -12.398 1 98.88 218 LEU A N 1
ATOM 1751 C CA . LEU A 1 218 ? -1.051 -7.973 -12.992 1 98.88 218 LEU A CA 1
ATOM 1752 C C . LEU A 1 218 ? -2.203 -8.32 -12.055 1 98.88 218 LEU A C 1
ATOM 1754 O O . LEU A 1 218 ? -3.154 -7.551 -11.922 1 98.88 218 LEU A O 1
ATOM 1758 N N . ALA A 1 219 ? -2.129 -9.461 -11.422 1 98.94 219 ALA A N 1
ATOM 1759 C CA . ALA A 1 219 ? -3.141 -9.898 -10.461 1 98.94 219 ALA A CA 1
ATOM 1760 C C . ALA A 1 219 ? -3.213 -8.945 -9.273 1 98.94 219 ALA A C 1
ATOM 1762 O O . ALA A 1 219 ? -4.305 -8.586 -8.82 1 98.94 219 ALA A O 1
ATOM 1763 N N . ALA A 1 220 ? -2.064 -8.531 -8.766 1 98.94 220 ALA A N 1
ATOM 1764 C CA . ALA A 1 220 ? -2.023 -7.617 -7.629 1 98.94 220 ALA A CA 1
ATOM 1765 C C . ALA A 1 220 ? -2.637 -6.266 -7.98 1 98.94 220 ALA A C 1
ATOM 1767 O O . ALA A 1 220 ? -3.432 -5.719 -7.215 1 98.94 220 ALA A O 1
ATOM 1768 N N . LEU A 1 221 ? -2.264 -5.742 -9.148 1 98.81 221 LEU A N 1
ATOM 1769 C CA . LEU A 1 221 ? -2.783 -4.453 -9.586 1 98.81 221 LEU A CA 1
ATOM 1770 C C . LEU A 1 221 ? -4.301 -4.508 -9.75 1 98.81 221 LEU A C 1
ATOM 1772 O O . LEU A 1 221 ? -5.004 -3.574 -9.359 1 98.81 221 LEU A O 1
ATOM 1776 N N . THR A 1 222 ? -4.812 -5.602 -10.359 1 98.81 222 THR A N 1
ATOM 1777 C CA . THR A 1 222 ? -6.254 -5.781 -10.484 1 98.81 222 THR A CA 1
ATOM 1778 C C . THR A 1 222 ? -6.918 -5.793 -9.109 1 98.81 222 THR A C 1
ATOM 1780 O O . THR A 1 222 ? -7.945 -5.141 -8.906 1 98.81 222 THR A O 1
ATOM 1783 N N . THR A 1 223 ? -6.312 -6.516 -8.188 1 98.81 223 THR A N 1
ATOM 1784 C CA . THR A 1 223 ? -6.848 -6.668 -6.844 1 98.81 223 THR A CA 1
ATOM 1785 C C . THR A 1 223 ? -6.871 -5.328 -6.113 1 98.81 223 THR A C 1
ATOM 1787 O O . THR A 1 223 ? -7.82 -5.023 -5.395 1 98.81 223 THR A O 1
ATOM 1790 N N . MET A 1 224 ? -5.828 -4.52 -6.301 1 97.81 224 MET A N 1
ATOM 1791 C CA . MET A 1 224 ? -5.742 -3.207 -5.668 1 97.81 224 MET A CA 1
ATOM 1792 C C . MET A 1 224 ? -6.887 -2.309 -6.125 1 97.81 224 MET A C 1
ATOM 1794 O O . MET A 1 224 ? -7.492 -1.606 -5.312 1 97.81 224 MET A O 1
ATOM 1798 N N . GLY A 1 225 ? -7.234 -2.309 -7.379 1 96.19 225 GLY A N 1
ATOM 1799 C CA . GLY A 1 225 ? -8.188 -1.378 -7.957 1 96.19 225 GLY A CA 1
ATOM 1800 C C . GLY A 1 225 ? -7.652 0.037 -8.07 1 96.19 225 GLY A C 1
ATOM 1801 O O . GLY A 1 225 ? -6.73 0.415 -7.348 1 96.19 225 GLY A O 1
ATOM 1802 N N . GLY A 1 226 ? -8.211 0.821 -8.992 1 94.19 226 GLY A N 1
ATOM 1803 C CA . GLY A 1 226 ? -7.777 2.195 -9.188 1 94.19 226 GLY A CA 1
ATOM 1804 C C . GLY A 1 226 ? -6.379 2.301 -9.766 1 94.19 226 GLY A C 1
ATOM 1805 O O . GLY A 1 226 ? -5.652 3.254 -9.477 1 94.19 226 GLY A O 1
ATOM 1806 N N . THR A 1 227 ? -5.953 1.273 -10.492 1 97 227 THR A N 1
ATOM 1807 C CA . THR A 1 227 ? -4.59 1.216 -11.008 1 97 227 THR A CA 1
ATOM 1808 C C . THR A 1 227 ? -4.594 1.024 -12.523 1 97 227 THR A C 1
ATOM 1810 O O . THR A 1 227 ? -3.766 0.286 -13.062 1 97 227 THR A O 1
ATOM 1813 N N . GLU A 1 228 ? -5.539 1.636 -13.195 1 95.94 228 GLU A N 1
ATOM 1814 C CA . GLU A 1 228 ? -5.727 1.35 -14.617 1 95.94 228 GLU A CA 1
ATOM 1815 C C . GLU A 1 228 ? -4.492 1.736 -15.422 1 95.94 228 GLU A C 1
ATOM 1817 O O . GLU A 1 228 ? -4.117 1.034 -16.359 1 95.94 228 GLU A O 1
ATOM 1822 N N . ARG A 1 229 ? -3.852 2.838 -15.086 1 94 229 ARG A N 1
ATOM 1823 C CA . ARG A 1 229 ? -2.646 3.238 -15.805 1 94 229 ARG A CA 1
ATOM 1824 C C . ARG A 1 229 ? -1.532 2.213 -15.617 1 94 229 ARG A C 1
ATOM 1826 O O . ARG A 1 229 ? -0.852 1.846 -16.578 1 94 229 ARG A O 1
ATOM 1833 N N . GLN A 1 230 ? -1.321 1.773 -14.453 1 96.75 230 GLN A N 1
ATOM 1834 C CA . GLN A 1 230 ? -0.309 0.77 -14.141 1 96.75 230 GLN A CA 1
ATOM 1835 C C . GLN A 1 230 ? -0.672 -0.584 -14.742 1 96.75 230 GLN A C 1
ATOM 1837 O O . GLN A 1 230 ? 0.205 -1.32 -15.203 1 96.75 230 GLN A O 1
ATOM 1842 N N . LEU A 1 231 ? -2.002 -0.905 -14.711 1 97.88 231 LEU A N 1
ATOM 1843 C CA . LEU A 1 231 ? -2.473 -2.125 -15.359 1 97.88 231 LEU A CA 1
ATOM 1844 C C . LEU A 1 231 ? -2.098 -2.135 -16.844 1 97.88 231 LEU A C 1
ATOM 1846 O O . LEU A 1 231 ? -1.648 -3.158 -17.359 1 97.88 231 LEU A O 1
ATOM 1850 N N . ALA A 1 232 ? -2.346 -1.026 -17.516 1 97 232 ALA A N 1
ATOM 1851 C CA . ALA A 1 232 ? -2.023 -0.947 -18.938 1 97 232 ALA A CA 1
ATOM 1852 C C . ALA A 1 232 ? -0.537 -1.194 -19.188 1 97 232 ALA A C 1
ATOM 1854 O O . ALA A 1 232 ? -0.165 -1.953 -20.078 1 97 232 ALA A O 1
ATOM 1855 N N . SER A 1 233 ? 0.312 -0.561 -18.406 1 96.44 233 SER A N 1
ATOM 1856 C CA . SER A 1 233 ? 1.756 -0.738 -18.531 1 96.44 233 SER A CA 1
ATOM 1857 C C . SER A 1 233 ? 2.156 -2.191 -18.297 1 96.44 233 SER A C 1
ATOM 1859 O O . SER A 1 233 ? 2.939 -2.756 -19.062 1 96.44 233 SER A O 1
ATOM 1861 N N . HIS A 1 234 ? 1.622 -2.854 -17.312 1 98.19 234 HIS A N 1
ATOM 1862 C CA . HIS A 1 234 ? 2.025 -4.215 -16.969 1 98.19 234 HIS A CA 1
ATOM 1863 C C . HIS A 1 234 ? 1.353 -5.23 -17.875 1 98.19 234 HIS A C 1
ATOM 1865 O O . HIS A 1 234 ? 1.821 -6.367 -18 1 98.19 234 HIS A O 1
ATOM 1871 N N . ALA A 1 235 ? 0.227 -4.844 -18.516 1 98.5 235 ALA A N 1
ATOM 1872 C CA . ALA A 1 235 ? -0.294 -5.695 -19.578 1 98.5 235 ALA A CA 1
ATOM 1873 C C . ALA A 1 235 ? 0.691 -5.789 -20.734 1 98.5 235 ALA A C 1
ATOM 1875 O O . ALA A 1 235 ? 0.934 -6.875 -21.266 1 98.5 235 ALA A O 1
ATOM 1876 N N . ILE A 1 236 ? 1.261 -4.645 -21.125 1 97.88 236 ILE A N 1
ATOM 1877 C CA . ILE A 1 236 ? 2.291 -4.641 -22.156 1 97.88 236 ILE A CA 1
ATOM 1878 C C . ILE A 1 236 ? 3.475 -5.496 -21.703 1 97.88 236 ILE A C 1
ATOM 1880 O O . ILE A 1 236 ? 3.986 -6.309 -22.469 1 97.88 236 ILE A O 1
ATOM 1884 N N . GLY A 1 237 ? 3.912 -5.316 -20.406 1 97.94 237 GLY A N 1
ATOM 1885 C CA . GLY A 1 237 ? 4.996 -6.113 -19.859 1 97.94 237 GLY A CA 1
ATOM 1886 C C . GLY A 1 237 ? 4.711 -7.602 -19.875 1 97.94 237 GLY A C 1
ATOM 1887 O O . GLY A 1 237 ? 5.609 -8.406 -20.125 1 97.94 237 GLY A O 1
ATOM 1888 N N . ASN A 1 238 ? 3.5 -7.988 -19.625 1 98.62 238 ASN A N 1
ATOM 1889 C CA . ASN A 1 238 ? 3.098 -9.391 -19.656 1 98.62 238 ASN A CA 1
ATOM 1890 C C . ASN A 1 238 ? 3.225 -9.969 -21.062 1 98.62 238 ASN A C 1
ATOM 1892 O O . ASN A 1 238 ? 3.73 -11.078 -21.234 1 98.62 238 ASN A O 1
ATOM 1896 N N . LEU A 1 239 ? 2.717 -9.242 -22.031 1 98.5 239 LEU A N 1
ATOM 1897 C CA . LEU A 1 239 ? 2.85 -9.703 -23.406 1 98.5 239 LEU A CA 1
ATOM 1898 C C . LEU A 1 239 ? 4.316 -9.898 -23.781 1 98.5 239 LEU A C 1
ATOM 1900 O O . LEU A 1 239 ? 4.684 -10.922 -24.359 1 98.5 239 LEU A O 1
ATOM 1904 N N . LYS A 1 240 ? 5.148 -9.031 -23.406 1 98.12 240 LYS A N 1
ATOM 1905 C CA . LYS A 1 240 ? 6.566 -9.086 -23.766 1 98.12 240 LYS A CA 1
ATOM 1906 C C . LYS A 1 240 ? 7.285 -10.18 -22.969 1 98.12 240 LYS A C 1
ATOM 1908 O O . LYS A 1 240 ? 8.281 -10.734 -23.438 1 98.12 240 LYS A O 1
ATOM 1913 N N . ALA A 1 241 ? 6.77 -10.484 -21.797 1 98.12 241 ALA A N 1
ATOM 1914 C CA . ALA A 1 241 ? 7.355 -11.539 -20.969 1 98.12 241 ALA A CA 1
ATOM 1915 C C . ALA A 1 241 ? 6.938 -12.922 -21.453 1 98.12 241 ALA A C 1
ATOM 1917 O O . ALA A 1 241 ? 7.457 -13.938 -20.984 1 98.12 241 ALA A O 1
ATOM 1918 N N . GLY A 1 242 ? 5.906 -12.977 -22.359 1 97.88 242 GLY A N 1
ATOM 1919 C CA . GLY A 1 242 ? 5.559 -14.25 -22.953 1 97.88 242 GLY A CA 1
ATOM 1920 C C . GLY A 1 242 ? 4.152 -14.711 -22.625 1 97.88 242 GLY A C 1
ATOM 1921 O O . GLY A 1 242 ? 3.711 -15.766 -23.078 1 97.88 242 GLY A O 1
ATOM 1922 N N . ASN A 1 243 ? 3.461 -13.945 -21.828 1 98.44 243 ASN A N 1
ATOM 1923 C CA . ASN A 1 243 ? 2.066 -14.281 -21.562 1 98.44 243 ASN A CA 1
ATOM 1924 C C . ASN A 1 243 ? 1.161 -13.844 -22.719 1 98.44 243 ASN A C 1
ATOM 1926 O O . ASN A 1 243 ? 1.366 -12.773 -23.297 1 98.44 243 ASN A O 1
ATOM 1930 N N . SER A 1 244 ? 0.169 -14.648 -23.047 1 98.06 244 SER A N 1
ATOM 1931 C CA . SER A 1 244 ? -0.841 -14.273 -24.016 1 98.06 244 SER A CA 1
ATOM 1932 C C . SER A 1 244 ? -1.992 -13.516 -23.375 1 98.06 244 SER A C 1
ATOM 1934 O O . SER A 1 244 ? -2.137 -13.531 -22.141 1 98.06 244 SER A O 1
ATOM 1936 N N . LYS A 1 245 ? -2.787 -12.906 -24.188 1 98.06 245 LYS A N 1
ATOM 1937 C CA . LYS A 1 245 ? -4.004 -12.297 -23.672 1 98.06 245 LYS A CA 1
ATOM 1938 C C . LYS A 1 245 ? -4.918 -13.344 -23.031 1 98.06 245 LYS A C 1
ATOM 1940 O O . LYS A 1 245 ? -5.57 -13.078 -22.031 1 98.06 245 LYS A O 1
ATOM 1945 N N . GLU A 1 246 ? -4.969 -14.477 -23.625 1 98.06 246 GLU A N 1
ATOM 1946 C CA . GLU A 1 246 ? -5.766 -15.562 -23.062 1 98.06 246 GLU A CA 1
ATOM 1947 C C . GLU A 1 246 ? -5.305 -15.914 -21.656 1 98.06 246 GLU A C 1
ATOM 1949 O O . GLU A 1 246 ? -6.129 -16.141 -20.766 1 98.06 246 GLU A O 1
ATOM 1954 N N . THR A 1 247 ? -3.965 -15.977 -21.469 1 98.81 247 THR A N 1
ATOM 1955 C CA . THR A 1 247 ? -3.42 -16.281 -20.156 1 98.81 247 THR A CA 1
ATOM 1956 C C . THR A 1 247 ? -3.799 -15.188 -19.156 1 98.81 247 THR A C 1
ATOM 1958 O O . THR A 1 247 ? -4.203 -15.477 -18.031 1 98.81 247 THR A O 1
ATOM 1961 N N . MET A 1 248 ? -3.701 -13.93 -19.547 1 98.88 248 MET A N 1
ATOM 1962 C CA . MET A 1 248 ? -4.074 -12.828 -18.672 1 98.88 248 MET A CA 1
ATOM 1963 C C . MET A 1 248 ? -5.562 -12.867 -18.344 1 98.88 248 MET A C 1
ATOM 1965 O O . MET A 1 248 ? -5.961 -12.625 -17.203 1 98.88 248 MET A O 1
ATOM 1969 N N . LEU A 1 249 ? -6.41 -13.18 -19.328 1 98.69 249 LEU A N 1
ATOM 1970 C CA . LEU A 1 249 ? -7.848 -13.281 -19.109 1 98.69 249 LEU A CA 1
ATOM 1971 C C . LEU A 1 249 ? -8.172 -14.453 -18.188 1 98.69 249 LEU A C 1
ATOM 1973 O O . LEU A 1 249 ? -9.078 -14.375 -17.359 1 98.69 249 LEU A O 1
ATOM 1977 N N . SER A 1 250 ? -7.457 -15.555 -18.328 1 98.88 250 SER A N 1
ATOM 1978 C CA . SER A 1 250 ? -7.621 -16.688 -17.422 1 98.88 250 SER A CA 1
ATOM 1979 C C . SER A 1 250 ? -7.305 -16.281 -15.984 1 98.88 250 SER A C 1
ATOM 1981 O O . SER A 1 250 ? -7.973 -16.734 -15.047 1 98.88 250 SER A O 1
ATOM 1983 N N . ALA A 1 251 ? -6.285 -15.461 -15.812 1 98.94 251 ALA A N 1
ATOM 1984 C CA . ALA A 1 251 ? -5.961 -14.961 -14.484 1 98.94 251 ALA A CA 1
ATOM 1985 C C . ALA A 1 251 ? -7.105 -14.125 -13.914 1 98.94 251 ALA A C 1
ATOM 1987 O O . ALA A 1 251 ? -7.379 -14.172 -12.719 1 98.94 251 ALA A O 1
ATOM 1988 N N . MET A 1 252 ? -7.797 -13.359 -14.773 1 98.81 252 MET A N 1
ATOM 1989 C CA . MET A 1 252 ? -8.938 -12.57 -14.328 1 98.81 252 MET A CA 1
ATOM 1990 C C . MET A 1 252 ? -10.078 -13.477 -13.859 1 98.81 252 MET A C 1
ATOM 1992 O O . MET A 1 252 ? -10.711 -13.203 -12.844 1 98.81 252 MET A O 1
ATOM 1996 N N . VAL A 1 253 ? -10.297 -14.516 -14.602 1 98.62 253 VAL A N 1
ATOM 1997 C CA . VAL A 1 253 ? -11.32 -15.469 -14.211 1 98.62 253 VAL A CA 1
ATOM 1998 C C . VAL A 1 253 ? -10.977 -16.094 -12.867 1 98.62 253 VAL A C 1
ATOM 2000 O O . VAL A 1 253 ? -11.836 -16.234 -12 1 98.62 253 VAL A O 1
ATOM 2003 N N . GLN A 1 254 ? -9.719 -16.453 -12.656 1 98.75 254 GLN A N 1
ATOM 2004 C CA . GLN A 1 254 ? -9.258 -17.016 -11.398 1 98.75 254 GLN A CA 1
ATOM 2005 C C . GLN A 1 254 ? -9.469 -16.047 -10.242 1 98.75 254 GLN A C 1
ATOM 2007 O O . GLN A 1 254 ? -9.758 -16.453 -9.117 1 98.75 254 GLN A O 1
ATOM 2012 N N . LEU A 1 255 ? -9.344 -14.766 -10.508 1 98.81 255 LEU A N 1
ATOM 2013 C CA . LEU A 1 255 ? -9.406 -13.727 -9.484 1 98.81 255 LEU A CA 1
ATOM 2014 C C . LEU A 1 255 ? -10.852 -13.438 -9.086 1 98.81 255 LEU A C 1
ATOM 2016 O O . LEU A 1 255 ? -11.117 -13 -7.969 1 98.81 255 LEU A O 1
ATOM 2020 N N . TYR A 1 256 ? -11.797 -13.695 -9.945 1 98.38 256 TYR A N 1
ATOM 2021 C CA . TYR A 1 256 ? -13.172 -13.242 -9.828 1 98.38 256 TYR A CA 1
ATOM 2022 C C . TYR A 1 256 ? -13.781 -13.648 -8.492 1 98.38 256 TYR A C 1
ATOM 2024 O O . TYR A 1 256 ? -14.281 -12.805 -7.746 1 98.38 256 TYR A O 1
ATOM 2032 N N . PRO A 1 257 ? -13.703 -14.883 -8.109 1 98.25 257 PRO A N 1
ATOM 2033 C CA . PRO A 1 257 ? -14.375 -15.273 -6.863 1 98.25 257 PRO A CA 1
ATOM 2034 C C . PRO A 1 257 ? -13.711 -14.68 -5.625 1 98.25 257 PRO A C 1
ATOM 2036 O O . PRO A 1 257 ? -14.289 -14.711 -4.535 1 98.25 257 PRO A O 1
ATOM 2039 N N . TYR A 1 258 ? -12.57 -14.133 -5.793 1 98.5 258 TYR A N 1
ATOM 2040 C CA . TYR A 1 258 ? -11.836 -13.656 -4.625 1 98.5 258 TYR A CA 1
ATOM 2041 C C . TYR A 1 258 ? -11.961 -12.141 -4.488 1 98.5 258 TYR A C 1
ATOM 2043 O O . TYR A 1 258 ? -12.039 -11.617 -3.373 1 98.5 258 TYR A O 1
ATOM 2051 N N . ILE A 1 259 ? -12.023 -11.422 -5.645 1 98.5 259 ILE A N 1
ATOM 2052 C CA . ILE A 1 259 ? -11.914 -9.969 -5.504 1 98.5 259 ILE A CA 1
ATOM 2053 C C . ILE A 1 259 ? -13.164 -9.297 -6.055 1 98.5 259 ILE A C 1
ATOM 2055 O O . ILE A 1 259 ? -13.352 -8.094 -5.887 1 98.5 259 ILE A O 1
ATOM 2059 N N . GLY A 1 260 ? -14.078 -10.062 -6.742 1 97.69 260 GLY A N 1
ATOM 2060 C CA . GLY A 1 260 ? -15.32 -9.516 -7.27 1 97.69 260 GLY A CA 1
ATOM 2061 C C . GLY A 1 260 ? -15.203 -9.047 -8.703 1 97.69 260 GLY A C 1
ATOM 2062 O O . GLY A 1 260 ? -14.109 -8.719 -9.164 1 97.69 260 GLY A O 1
ATOM 2063 N N . PHE A 1 261 ? -16.297 -8.812 -9.305 1 96.19 261 PHE A N 1
ATOM 2064 C CA . PHE A 1 261 ? -16.344 -8.641 -10.75 1 96.19 261 PHE A CA 1
ATOM 2065 C C . PHE A 1 261 ? -16.047 -7.203 -11.141 1 96.19 261 PHE A C 1
ATOM 2067 O O . PHE A 1 261 ? -15.5 -6.945 -12.211 1 96.19 261 PHE A O 1
ATOM 2074 N N . PRO A 1 262 ? -16.391 -6.184 -10.391 1 96.31 262 PRO A N 1
ATOM 2075 C CA . PRO A 1 262 ? -16.125 -4.809 -10.828 1 96.31 262 PRO A CA 1
ATOM 2076 C C . PRO A 1 262 ? -14.664 -4.574 -11.172 1 96.31 262 PRO A C 1
ATOM 2078 O O . PRO A 1 262 ? -14.352 -3.99 -12.211 1 96.31 262 PRO A O 1
ATOM 2081 N N . ARG A 1 263 ? -13.766 -5.09 -10.375 1 97.19 263 ARG A N 1
ATOM 2082 C CA . ARG A 1 263 ? -12.336 -4.926 -10.633 1 97.19 263 ARG A CA 1
ATOM 2083 C C . ARG A 1 263 ? -11.898 -5.75 -11.844 1 97.19 263 ARG A C 1
ATOM 2085 O O . ARG A 1 263 ? -11.023 -5.332 -12.602 1 97.19 263 ARG A O 1
ATOM 2092 N N . ILE A 1 264 ? -12.539 -6.898 -11.961 1 97.75 264 ILE A N 1
ATOM 2093 C CA . ILE A 1 264 ? -12.234 -7.789 -13.078 1 97.75 264 ILE A CA 1
ATOM 2094 C C . ILE A 1 264 ? -12.648 -7.125 -14.391 1 97.75 264 ILE A C 1
ATOM 2096 O O . ILE A 1 264 ? -11.891 -7.145 -15.367 1 97.75 264 ILE A O 1
ATOM 2100 N N . SER A 1 265 ? -13.805 -6.559 -14.383 1 97.25 265 SER A N 1
ATOM 2101 C CA . SER A 1 265 ? -14.312 -5.898 -15.578 1 97.25 265 SER A CA 1
ATOM 2102 C C . SER A 1 265 ? -13.383 -4.781 -16.031 1 97.25 265 SER A C 1
ATOM 2104 O O . SER A 1 265 ? -13.086 -4.656 -17.219 1 97.25 265 SER A O 1
ATOM 2106 N N . ASN A 1 266 ? -12.914 -4 -15.141 1 96.94 266 ASN A N 1
ATOM 2107 C CA . ASN A 1 266 ? -11.977 -2.932 -15.461 1 96.94 266 ASN A CA 1
ATOM 2108 C C . ASN A 1 266 ? -10.68 -3.484 -16.062 1 96.94 266 ASN A C 1
ATOM 2110 O O . ASN A 1 266 ? -10.164 -2.941 -17.031 1 96.94 266 ASN A O 1
ATOM 2114 N N . ALA A 1 267 ? -10.195 -4.516 -15.477 1 98.44 267 ALA A N 1
ATOM 2115 C CA . ALA A 1 267 ? -8.938 -5.109 -15.93 1 98.44 267 ALA A CA 1
ATOM 2116 C C . ALA A 1 267 ? -9.086 -5.723 -17.312 1 98.44 267 ALA A C 1
ATOM 2118 O O . ALA A 1 267 ? -8.188 -5.594 -18.156 1 98.44 267 ALA A O 1
ATOM 2119 N N . ILE A 1 268 ? -10.18 -6.406 -17.547 1 98.12 268 ILE A N 1
ATOM 2120 C CA . ILE A 1 268 ? -10.43 -7.016 -18.859 1 98.12 268 ILE A CA 1
ATOM 2121 C C . ILE A 1 268 ? -10.414 -5.941 -19.938 1 98.12 268 ILE A C 1
ATOM 2123 O O . ILE A 1 268 ? -9.805 -6.125 -21 1 98.12 268 ILE A O 1
ATOM 2127 N N . LYS A 1 269 ? -11.062 -4.836 -19.672 1 97.88 269 LYS A N 1
ATOM 2128 C CA . LYS A 1 269 ? -11.078 -3.742 -20.625 1 97.88 269 LYS A CA 1
ATOM 2129 C C . LYS A 1 269 ? -9.664 -3.262 -20.938 1 97.88 269 LYS A C 1
ATOM 2131 O O . LYS A 1 269 ? -9.305 -3.08 -22.109 1 97.88 269 LYS A O 1
ATOM 2136 N N . VAL A 1 270 ? -8.867 -3.109 -19.953 1 98.19 270 VAL A N 1
ATOM 2137 C CA . VAL A 1 270 ? -7.496 -2.639 -20.125 1 98.19 270 VAL A CA 1
ATOM 2138 C C . VAL A 1 270 ? -6.695 -3.66 -20.922 1 98.19 270 VAL A C 1
ATOM 2140 O O . VAL A 1 270 ? -5.961 -3.295 -21.844 1 98.19 270 VAL A O 1
ATOM 2143 N N . ILE A 1 271 ? -6.766 -4.957 -20.609 1 98.25 271 ILE A N 1
ATOM 2144 C CA . ILE A 1 271 ? -6.035 -6.023 -21.297 1 98.25 271 ILE A CA 1
ATOM 2145 C C . ILE A 1 271 ? -6.398 -6.035 -22.781 1 98.25 271 ILE A C 1
ATOM 2147 O O . ILE A 1 271 ? -5.516 -6.102 -23.641 1 98.25 271 ILE A O 1
ATOM 2151 N N . MET A 1 272 ? -7.684 -5.895 -23.016 1 97.12 272 MET A N 1
ATOM 2152 C CA . MET A 1 272 ? -8.164 -5.988 -24.391 1 97.12 272 MET A CA 1
ATOM 2153 C C . MET A 1 272 ? -7.742 -4.762 -25.203 1 97.12 272 MET A C 1
ATOM 2155 O O . MET A 1 272 ? -7.527 -4.855 -26.406 1 97.12 272 MET A O 1
ATOM 2159 N N . GLU A 1 273 ? -7.547 -3.633 -24.562 1 97.12 273 GLU A N 1
ATOM 2160 C CA . GLU A 1 273 ? -7.164 -2.4 -25.234 1 97.12 273 GLU A CA 1
ATOM 2161 C C . GLU A 1 273 ? -5.648 -2.303 -25.391 1 97.12 273 GLU A C 1
ATOM 2163 O O . GLU A 1 273 ? -5.148 -1.432 -26.109 1 97.12 273 GLU A O 1
ATOM 2168 N N . THR A 1 274 ? -4.957 -3.188 -24.75 1 96.56 274 THR A N 1
ATOM 2169 C CA . THR A 1 274 ? -3.502 -3.176 -24.828 1 96.56 274 THR A CA 1
ATOM 2170 C C . THR A 1 274 ? -3.02 -3.66 -26.188 1 96.56 274 THR A C 1
ATOM 2172 O O . THR A 1 274 ? -3.379 -4.758 -26.625 1 96.56 274 THR A O 1
ATOM 2175 N N . PRO A 1 275 ? -2.229 -2.832 -26.797 1 93.31 275 PRO A N 1
ATOM 2176 C CA . PRO A 1 275 ? -1.745 -3.256 -28.109 1 93.31 275 PRO A CA 1
ATOM 2177 C C . PRO A 1 275 ? -0.724 -4.391 -28.031 1 93.31 275 PRO A C 1
ATOM 2179 O O . PRO A 1 275 ? 0.047 -4.461 -27.078 1 93.31 275 PRO A O 1
ATOM 2182 N N . ASN A 1 276 ? -0.736 -5.254 -29.016 1 88.38 276 ASN A N 1
ATOM 2183 C CA . ASN A 1 276 ? 0.315 -6.262 -29.125 1 88.38 276 ASN A CA 1
ATOM 2184 C C . ASN A 1 276 ? 1.667 -5.629 -29.438 1 88.38 276 ASN A C 1
ATOM 2186 O O . ASN A 1 276 ? 1.745 -4.688 -30.234 1 88.38 276 ASN A O 1
ATOM 2190 N N . PRO A 1 277 ? 2.686 -6.09 -28.625 1 82.12 277 PRO A N 1
ATOM 2191 C CA . PRO A 1 277 ? 3.99 -5.469 -28.875 1 82.12 277 PRO A CA 1
ATOM 2192 C C . PRO A 1 277 ? 4.523 -5.734 -30.281 1 82.12 277 PRO A C 1
ATOM 2194 O O . PRO A 1 277 ? 4.176 -6.746 -30.891 1 82.12 277 PRO A O 1
ATOM 2197 N N . MET B 1 1 ? 90.875 45.25 6.59 1 28.48 1 MET B N 1
ATOM 2198 C CA . MET B 1 1 ? 89.562 45.625 6.074 1 28.48 1 MET B CA 1
ATOM 2199 C C . MET B 1 1 ? 88.812 44.375 5.602 1 28.48 1 MET B C 1
ATOM 2201 O O . MET B 1 1 ? 88.75 44.062 4.406 1 28.48 1 MET B O 1
ATOM 2205 N N . ASN B 1 2 ? 88.812 43.281 6.434 1 29.16 2 ASN B N 1
ATOM 2206 C CA . ASN B 1 2 ? 88.375 41.906 6.32 1 29.16 2 ASN B CA 1
ATOM 2207 C C . ASN B 1 2 ? 86.812 41.844 6.137 1 29.16 2 ASN B C 1
ATOM 2209 O O . ASN B 1 2 ? 86.062 42.281 7 1 29.16 2 ASN B O 1
ATOM 2213 N N . ILE B 1 3 ? 86.375 41.812 4.871 1 29.91 3 ILE B N 1
ATOM 2214 C CA . ILE B 1 3 ? 85 41.875 4.336 1 29.91 3 ILE B CA 1
ATOM 2215 C C . ILE B 1 3 ? 84.25 40.656 4.777 1 29.91 3 ILE B C 1
ATOM 2217 O O . ILE B 1 3 ? 84.562 39.531 4.406 1 29.91 3 ILE B O 1
ATOM 2221 N N . GLN B 1 4 ? 83.75 40.562 6.016 1 28.44 4 GLN B N 1
ATOM 2222 C CA . GLN B 1 4 ? 83 39.5 6.621 1 28.44 4 GLN B CA 1
ATOM 2223 C C . GLN B 1 4 ? 81.688 39.312 5.887 1 28.44 4 GLN B C 1
ATOM 2225 O O . GLN B 1 4 ? 80.812 40.219 5.836 1 28.44 4 GLN B O 1
ATOM 2230 N N . ILE B 1 5 ? 81.625 38.5 4.812 1 29.97 5 ILE B N 1
ATOM 2231 C CA . ILE B 1 5 ? 80.5 38.156 3.992 1 29.97 5 ILE B CA 1
ATOM 2232 C C . ILE B 1 5 ? 79.438 37.5 4.863 1 29.97 5 ILE B C 1
ATOM 2234 O O . ILE B 1 5 ? 79.625 36.438 5.449 1 29.97 5 ILE B O 1
ATOM 2238 N N . ARG B 1 6 ? 78.625 38.25 5.594 1 29.08 6 ARG B N 1
ATOM 2239 C CA . ARG B 1 6 ? 77.5 37.844 6.387 1 29.08 6 ARG B CA 1
ATOM 2240 C C . ARG B 1 6 ? 76.438 37.094 5.527 1 29.08 6 ARG B C 1
ATOM 2242 O O . ARG B 1 6 ? 75.875 37.656 4.59 1 29.08 6 ARG B O 1
ATOM 2249 N N . PHE B 1 7 ? 76.75 35.844 5.164 1 31.12 7 PHE B N 1
ATOM 2250 C CA . PHE B 1 7 ? 75.812 35 4.426 1 31.12 7 PHE B CA 1
ATOM 2251 C C . PHE B 1 7 ? 74.5 34.938 5.141 1 31.12 7 PHE B C 1
ATOM 2253 O O . PHE B 1 7 ? 74.375 34.531 6.312 1 31.12 7 PHE B O 1
ATOM 2260 N N . PHE B 1 8 ? 73.562 35.906 4.957 1 29.77 8 PHE B N 1
ATOM 2261 C CA . PHE B 1 8 ? 72.188 35.906 5.441 1 29.77 8 PHE B CA 1
ATOM 2262 C C . PHE B 1 8 ? 71.438 34.688 4.957 1 29.77 8 PHE B C 1
ATOM 2264 O O . PHE B 1 8 ? 71.25 34.5 3.756 1 29.77 8 PHE B O 1
ATOM 2271 N N . LEU B 1 9 ? 71.688 33.5 5.547 1 29.8 9 LEU B N 1
ATOM 2272 C CA . LEU B 1 9 ? 70.875 32.312 5.289 1 29.8 9 LEU B CA 1
ATOM 2273 C C . LEU B 1 9 ? 69.375 32.594 5.57 1 29.8 9 LEU B C 1
ATOM 2275 O O . LEU B 1 9 ? 69 32.812 6.719 1 29.8 9 LEU B O 1
ATOM 2279 N N . THR B 1 10 ? 68.75 33.344 4.664 1 30.64 10 THR B N 1
ATOM 2280 C CA . THR B 1 10 ? 67.312 33.5 4.781 1 30.64 10 THR B CA 1
ATOM 2281 C C . THR B 1 10 ? 66.562 32.125 4.828 1 30.64 10 THR B C 1
ATOM 2283 O O . THR B 1 10 ? 66.688 31.344 3.885 1 30.64 10 THR B O 1
ATOM 2286 N N . PHE B 1 11 ? 66.5 31.547 6.012 1 32.09 11 PHE B N 1
ATOM 2287 C CA . PHE B 1 11 ? 65.688 30.375 6.242 1 32.09 11 PHE B CA 1
ATOM 2288 C C . PHE B 1 11 ? 64.25 30.609 5.738 1 32.09 11 PHE B C 1
ATOM 2290 O O . PHE B 1 11 ? 63.531 31.469 6.254 1 32.09 11 PHE B O 1
ATOM 2297 N N . LEU B 1 12 ? 64.062 30.531 4.398 1 32 12 LEU B N 1
ATOM 2298 C CA . LEU B 1 12 ? 62.688 30.516 3.898 1 32 12 LEU B CA 1
ATOM 2299 C C . LEU B 1 12 ? 61.875 29.422 4.57 1 32 12 LEU B C 1
ATOM 2301 O O . LEU B 1 12 ? 62.156 28.234 4.371 1 32 12 LEU B O 1
ATOM 2305 N N . LEU B 1 13 ? 61.438 29.625 5.836 1 32.5 13 LEU B N 1
ATOM 2306 C CA . LEU B 1 13 ? 60.406 28.766 6.426 1 32.5 13 LEU B CA 1
ATOM 2307 C C . LEU B 1 13 ? 59.219 28.625 5.488 1 32.5 13 LEU B C 1
ATOM 2309 O O . LEU B 1 13 ? 58.5 29.578 5.258 1 32.5 13 LEU B O 1
ATOM 2313 N N . ILE B 1 14 ? 59.375 27.906 4.363 1 34.47 14 ILE B N 1
ATOM 2314 C CA . ILE B 1 14 ? 58.188 27.594 3.602 1 34.47 14 ILE B CA 1
ATOM 2315 C C . ILE B 1 14 ? 57.156 26.922 4.508 1 34.47 14 ILE B C 1
ATOM 2317 O O . ILE B 1 14 ? 57.438 25.891 5.125 1 34.47 14 ILE B O 1
ATOM 2321 N N . PRO B 1 15 ? 56.219 27.75 5.102 1 32.91 15 PRO B N 1
ATOM 2322 C CA . PRO B 1 15 ? 55.156 27.031 5.82 1 32.91 15 PRO B CA 1
ATOM 2323 C C . PRO B 1 15 ? 54.594 25.875 5.008 1 32.91 15 PRO B C 1
ATOM 2325 O O . PRO B 1 15 ? 54.188 26.062 3.855 1 32.91 15 PRO B O 1
ATOM 2328 N N . ILE B 1 16 ? 55.156 24.656 5.113 1 32.88 16 ILE B N 1
ATOM 2329 C CA . ILE B 1 16 ? 54.406 23.516 4.617 1 32.88 16 ILE B CA 1
ATOM 2330 C C . ILE B 1 16 ? 52.969 23.547 5.152 1 32.88 16 ILE B C 1
ATOM 2332 O O . ILE B 1 16 ? 52.75 23.328 6.344 1 32.88 16 ILE B O 1
ATOM 2336 N N . LEU B 1 17 ? 52.125 24.562 4.785 1 30.53 17 LEU B N 1
ATOM 2337 C CA . LEU B 1 17 ? 50.719 24.359 5.023 1 30.53 17 LEU B CA 1
ATOM 2338 C C . LEU B 1 17 ? 50.281 22.969 4.559 1 30.53 17 LEU B C 1
ATOM 2340 O O . LEU B 1 17 ? 50.188 22.719 3.355 1 30.53 17 LEU B O 1
ATOM 2344 N N . THR B 1 18 ? 50.781 21.938 5.195 1 31.31 18 THR B N 1
ATOM 2345 C CA . THR B 1 18 ? 50.094 20.688 4.938 1 31.31 18 THR B CA 1
ATOM 2346 C C . THR B 1 18 ? 48.594 20.859 5.098 1 31.31 18 THR B C 1
ATOM 2348 O O . THR B 1 18 ? 48.094 21.266 6.16 1 31.31 18 THR B O 1
ATOM 2351 N N . ASN B 1 19 ? 47.906 21.406 4.059 1 31.69 19 ASN B N 1
ATOM 2352 C CA . ASN B 1 19 ? 46.469 21.266 3.998 1 31.69 19 ASN B CA 1
ATOM 2353 C C . ASN B 1 19 ? 46 19.891 4.48 1 31.69 19 ASN B C 1
ATOM 2355 O O . ASN B 1 19 ? 46.188 18.891 3.775 1 31.69 19 ASN B O 1
ATOM 2359 N N . ILE B 1 20 ? 46.219 19.531 5.684 1 31.42 20 ILE B N 1
ATOM 2360 C CA . ILE B 1 20 ? 45.438 18.406 6.184 1 31.42 20 ILE B CA 1
ATOM 2361 C C . ILE B 1 20 ? 43.969 18.578 5.793 1 31.42 20 ILE B C 1
ATOM 2363 O O . ILE B 1 20 ? 43.281 19.406 6.375 1 31.42 20 ILE B O 1
ATOM 2367 N N . GLN B 1 21 ? 43.75 18.75 4.5 1 30.27 21 GLN B N 1
ATOM 2368 C CA . GLN B 1 21 ? 42.312 18.531 4.266 1 30.27 21 GLN B CA 1
ATOM 2369 C C . GLN B 1 21 ? 41.781 17.375 5.113 1 30.27 21 GLN B C 1
ATOM 2371 O O . GLN B 1 21 ? 42.188 16.234 4.91 1 30.27 21 GLN B O 1
ATOM 2376 N N . ALA B 1 22 ? 41.625 17.609 6.355 1 34.62 22 ALA B N 1
ATOM 2377 C CA . ALA B 1 22 ? 40.875 16.641 7.145 1 34.62 22 ALA B CA 1
ATOM 2378 C C . ALA B 1 22 ? 39.906 15.852 6.27 1 34.62 22 ALA B C 1
ATOM 2380 O O . ALA B 1 22 ? 39.094 16.438 5.566 1 34.62 22 ALA B O 1
ATOM 2381 N N . GLN B 1 23 ? 40.219 14.695 5.656 1 31.48 23 GLN B N 1
ATOM 2382 C CA . GLN B 1 23 ? 39.312 13.812 4.945 1 31.48 23 GLN B CA 1
ATOM 2383 C C . GLN B 1 23 ? 37.969 13.734 5.652 1 31.48 23 GLN B C 1
ATOM 2385 O O . GLN B 1 23 ? 37.875 13.289 6.801 1 31.48 23 GLN B O 1
ATOM 2390 N N . ILE B 1 24 ? 37.156 14.648 5.688 1 36.31 24 ILE B N 1
ATOM 2391 C CA . ILE B 1 24 ? 35.75 14.5 6.148 1 36.31 24 ILE B CA 1
ATOM 2392 C C . ILE B 1 24 ? 35.281 13.062 5.926 1 36.31 24 ILE B C 1
ATOM 2394 O O . ILE B 1 24 ? 35.312 12.562 4.801 1 36.31 24 ILE B O 1
ATOM 2398 N N . PRO B 1 25 ? 35.469 12.18 6.816 1 38.78 25 PRO B N 1
ATOM 2399 C CA . PRO B 1 25 ? 35.094 10.773 6.645 1 38.78 25 PRO B CA 1
ATOM 2400 C C . PRO B 1 25 ? 33.938 10.578 5.676 1 38.78 25 PRO B C 1
ATOM 2402 O O . PRO B 1 25 ? 32.938 11.289 5.766 1 38.78 25 PRO B O 1
ATOM 2405 N N . GLU B 1 26 ? 34.031 10.211 4.363 1 41 26 GLU B N 1
ATOM 2406 C CA . GLU B 1 26 ? 33.281 9.867 3.168 1 41 26 GLU B CA 1
ATOM 2407 C C . GLU B 1 26 ? 31.891 9.359 3.531 1 41 26 GLU B C 1
ATOM 2409 O O . GLU B 1 26 ? 31.641 8.984 4.68 1 41 26 GLU B O 1
ATOM 2414 N N . ILE B 1 27 ? 30.984 8.852 2.346 1 49.44 27 ILE B N 1
ATOM 2415 C CA . ILE B 1 27 ? 29.641 8.438 1.926 1 49.44 27 ILE B CA 1
ATOM 2416 C C . ILE B 1 27 ? 29.281 7.105 2.576 1 49.44 27 ILE B C 1
ATOM 2418 O O . ILE B 1 27 ? 29.891 6.078 2.273 1 49.44 27 ILE B O 1
ATOM 2422 N N . ASN B 1 28 ? 28.875 6.918 3.861 1 67.5 28 ASN B N 1
ATOM 2423 C CA . ASN B 1 28 ? 28.297 5.766 4.543 1 67.5 28 ASN B CA 1
ATOM 2424 C C . ASN B 1 28 ? 27.422 4.938 3.604 1 67.5 28 ASN B C 1
ATOM 2426 O O . ASN B 1 28 ? 26.656 5.492 2.814 1 67.5 28 ASN B O 1
ATOM 2430 N N . SER B 1 29 ? 27.859 3.656 3.381 1 89.06 29 SER B N 1
ATOM 2431 C CA . SER B 1 29 ? 27.062 2.695 2.625 1 89.06 29 SER B CA 1
ATOM 2432 C C . SER B 1 29 ? 25.594 2.795 2.992 1 89.06 29 SER B C 1
ATOM 2434 O O . SER B 1 29 ? 25.234 3.371 4.023 1 89.06 29 SER B O 1
ATOM 2436 N N . ARG B 1 30 ? 24.797 2.479 2.047 1 91.56 30 ARG B N 1
ATOM 2437 C CA . ARG B 1 30 ? 23.359 2.424 2.299 1 91.56 30 ARG B CA 1
ATOM 2438 C C . ARG B 1 30 ? 23.062 1.648 3.576 1 91.56 30 ARG B C 1
ATOM 2440 O O . ARG B 1 30 ? 22.203 2.049 4.363 1 91.56 30 ARG B O 1
ATOM 2447 N N . LYS B 1 31 ? 23.812 0.591 3.795 1 92 31 LYS B N 1
ATOM 2448 C CA . LYS B 1 31 ? 23.641 -0.234 4.984 1 92 31 LYS B CA 1
ATOM 2449 C C . LYS B 1 31 ? 24 0.543 6.25 1 92 31 LYS B C 1
ATOM 2451 O O . LYS B 1 31 ? 23.297 0.467 7.254 1 92 31 LYS B O 1
ATOM 2456 N N . GLU B 1 32 ? 25.047 1.238 6.246 1 92.62 32 GLU B N 1
ATOM 2457 C CA . GLU B 1 32 ? 25.484 2.014 7.402 1 92.62 32 GLU B CA 1
ATOM 2458 C C . GLU B 1 32 ? 24.5 3.135 7.719 1 92.62 32 GLU B C 1
ATOM 2460 O O . GLU B 1 32 ? 24.172 3.375 8.883 1 92.62 32 GLU B O 1
ATOM 2465 N N . ARG B 1 33 ? 24.047 3.768 6.672 1 94 33 ARG B N 1
ATOM 2466 C CA . ARG B 1 33 ? 23.047 4.801 6.863 1 94 33 ARG B CA 1
ATOM 2467 C C . ARG B 1 33 ? 21.781 4.223 7.488 1 94 33 ARG B C 1
ATOM 2469 O O . ARG B 1 33 ? 21.172 4.84 8.375 1 94 33 ARG B O 1
ATOM 2476 N N . ALA B 1 34 ? 21.438 3.061 6.977 1 95 34 ALA B N 1
ATOM 2477 C CA . ALA B 1 34 ? 20.25 2.402 7.488 1 95 34 ALA B CA 1
ATOM 2478 C C . ALA B 1 34 ? 20.375 2.088 8.977 1 95 34 ALA B C 1
ATOM 2480 O O . ALA B 1 34 ? 19.438 2.289 9.75 1 95 34 ALA B O 1
ATOM 2481 N N . GLU B 1 35 ? 21.516 1.582 9.359 1 92.44 35 GLU B N 1
ATOM 2482 C CA . GLU B 1 35 ? 21.75 1.227 10.758 1 92.44 35 GLU B CA 1
ATOM 2483 C C . GLU B 1 35 ? 21.688 2.455 11.656 1 92.44 35 GLU B C 1
ATOM 2485 O O . GLU B 1 35 ? 21.094 2.404 12.742 1 92.44 35 GLU B O 1
ATOM 2490 N N . LEU B 1 36 ? 22.281 3.496 11.227 1 92.62 36 LEU B N 1
ATOM 2491 C CA . LEU B 1 36 ? 22.297 4.727 12.016 1 92.62 36 LEU B CA 1
ATOM 2492 C C . LEU B 1 36 ? 20.891 5.277 12.188 1 92.62 36 LEU B C 1
ATOM 2494 O O . LEU B 1 36 ? 20.484 5.625 13.297 1 92.62 36 LEU B O 1
ATOM 2498 N N . LYS B 1 37 ? 20.172 5.352 11.094 1 94.88 37 LYS B N 1
ATOM 2499 C CA . LYS B 1 37 ? 18.828 5.91 11.148 1 94.88 37 LYS B CA 1
ATOM 2500 C C . LYS B 1 37 ? 17.891 5.016 11.953 1 94.88 37 LYS B C 1
ATOM 2502 O O . LYS B 1 37 ? 17.062 5.508 12.719 1 94.88 37 LYS B O 1
ATOM 2507 N N . PHE B 1 38 ? 18.047 3.76 11.727 1 94.5 38 PHE B N 1
ATOM 2508 C CA . PHE B 1 38 ? 17.234 2.812 12.469 1 94.5 38 PHE B CA 1
ATOM 2509 C C . PHE B 1 38 ? 17.469 2.955 13.969 1 94.5 38 PHE B C 1
ATOM 2511 O O . PHE B 1 38 ? 16.531 2.922 14.758 1 94.5 38 PHE B O 1
ATOM 2518 N N . LYS B 1 39 ? 18.656 3.01 14.367 1 92.81 39 LYS B N 1
ATOM 2519 C CA . LYS B 1 39 ? 19 3.184 15.773 1 92.81 39 LYS B CA 1
ATOM 2520 C C . LYS B 1 39 ? 18.375 4.457 16.344 1 92.81 39 LYS B C 1
ATOM 2522 O O . LYS B 1 39 ? 17.891 4.461 17.469 1 92.81 39 LYS B O 1
ATOM 2527 N N . GLU B 1 40 ? 18.422 5.48 15.586 1 92.88 40 GLU B N 1
ATOM 2528 C CA . GLU B 1 40 ? 17.828 6.742 16.016 1 92.88 40 GLU B CA 1
ATOM 2529 C C . GLU B 1 40 ? 16.328 6.598 16.234 1 92.88 40 GLU B C 1
ATOM 2531 O O . GLU B 1 40 ? 15.789 7.105 17.219 1 92.88 40 GLU B O 1
ATOM 2536 N N . LEU B 1 41 ? 15.672 5.922 15.391 1 94.31 41 LEU B N 1
ATOM 2537 C CA . LEU B 1 41 ? 14.211 5.828 15.398 1 94.31 41 LEU B CA 1
ATOM 2538 C C . LEU B 1 41 ? 13.742 4.797 16.422 1 94.31 41 LEU B C 1
ATOM 2540 O O . LEU B 1 41 ? 12.773 5.031 17.141 1 94.31 41 LEU B O 1
ATOM 2544 N N . PHE B 1 42 ? 14.43 3.729 16.516 1 91.88 42 PHE B N 1
ATOM 2545 C CA . PHE B 1 42 ? 13.859 2.604 17.25 1 91.88 42 PHE B CA 1
ATOM 2546 C C . PHE B 1 42 ? 14.711 2.27 18.469 1 91.88 42 PHE B C 1
ATOM 2548 O O . PHE B 1 42 ? 14.398 1.333 19.203 1 91.88 42 PHE B O 1
ATOM 2555 N N . ALA B 1 43 ? 15.68 3.084 18.75 1 84.44 43 ALA B N 1
ATOM 2556 C CA . ALA B 1 43 ? 16.531 2.959 19.938 1 84.44 43 ALA B CA 1
ATOM 2557 C C . ALA B 1 43 ? 17.047 1.532 20.078 1 84.44 43 ALA B C 1
ATOM 2559 O O . ALA B 1 43 ? 17.031 0.973 21.188 1 84.44 43 ALA B O 1
ATOM 2560 N N . GLY B 1 44 ? 17.234 0.897 19.109 1 79.69 44 GLY B N 1
ATOM 2561 C CA . GLY B 1 44 ? 17.734 -0.469 19.125 1 79.69 44 GLY B CA 1
ATOM 2562 C C . GLY B 1 44 ? 18.594 -0.803 17.922 1 79.69 44 GLY B C 1
ATOM 2563 O O . GLY B 1 44 ? 18.781 0.03 17.031 1 79.69 44 GLY B O 1
ATOM 2564 N N . GLU B 1 45 ? 19.188 -2.021 18.062 1 78.88 45 GLU B N 1
ATOM 2565 C CA . GLU B 1 45 ? 20.016 -2.486 16.969 1 78.88 45 GLU B CA 1
ATOM 2566 C C . GLU B 1 45 ? 19.203 -3.285 15.953 1 78.88 45 GLU B C 1
ATOM 2568 O O . GLU B 1 45 ? 18.203 -3.912 16.312 1 78.88 45 GLU B O 1
ATOM 2573 N N . MET B 1 46 ? 19.594 -3.104 14.812 1 78 46 MET B N 1
ATOM 2574 C CA . MET B 1 46 ? 18.984 -3.912 13.766 1 78 46 MET B CA 1
ATOM 2575 C C . MET B 1 46 ? 19.359 -5.383 13.922 1 78 46 MET B C 1
ATOM 2577 O O . MET B 1 46 ? 20.531 -5.727 13.938 1 78 46 MET B O 1
ATOM 2581 N N . SER B 1 47 ? 18.391 -6.113 14.258 1 80.31 47 SER B N 1
ATOM 2582 C CA . SER B 1 47 ? 18.656 -7.547 14.336 1 80.31 47 SER B CA 1
ATOM 2583 C C . SER B 1 47 ? 18.219 -8.266 13.062 1 80.31 47 SER B C 1
ATOM 2585 O O . SER B 1 47 ? 17.281 -7.82 12.391 1 80.31 47 SER B O 1
ATOM 2587 N N . GLU B 1 48 ? 18.953 -9.297 12.781 1 82.5 48 GLU B N 1
ATOM 2588 C CA . GLU B 1 48 ? 18.594 -10.094 11.617 1 82.5 48 GLU B CA 1
ATOM 2589 C C . GLU B 1 48 ? 17.297 -10.867 11.859 1 82.5 48 GLU B C 1
ATOM 2591 O O . GLU B 1 48 ? 17.062 -11.367 12.961 1 82.5 48 GLU B O 1
ATOM 2596 N N . SER B 1 49 ? 16.516 -10.914 10.852 1 86.38 49 SER B N 1
ATOM 2597 C CA . SER B 1 49 ? 15.32 -11.742 10.93 1 86.38 49 SER B CA 1
ATOM 2598 C C . SER B 1 49 ? 15.672 -13.227 10.914 1 86.38 49 SER B C 1
ATOM 2600 O O . SER B 1 49 ? 16.438 -13.68 10.062 1 86.38 49 SER B O 1
ATOM 2602 N N . PRO B 1 50 ? 15.148 -13.922 11.742 1 88 50 PRO B N 1
ATOM 2603 C CA . PRO B 1 50 ? 15.43 -15.359 11.742 1 88 50 PRO B CA 1
ATOM 2604 C C . PRO B 1 50 ? 14.742 -16.094 10.586 1 88 50 PRO B C 1
ATOM 2606 O O . PRO B 1 50 ? 15.18 -17.172 10.195 1 88 50 PRO B O 1
ATOM 2609 N N . SER B 1 51 ? 13.742 -15.477 10.047 1 93.88 51 SER B N 1
ATOM 2610 C CA . SER B 1 51 ? 12.961 -16.188 9.039 1 93.88 51 SER B CA 1
ATOM 2611 C C . SER B 1 51 ? 13.188 -15.617 7.648 1 93.88 51 SER B C 1
ATOM 2613 O O . SER B 1 51 ? 13.258 -16.359 6.668 1 93.88 51 SER B O 1
ATOM 2615 N N . ASP B 1 52 ? 13.367 -14.266 7.586 1 96.12 52 ASP B N 1
ATOM 2616 C CA . ASP B 1 52 ? 13.398 -13.617 6.277 1 96.12 52 ASP B CA 1
ATOM 2617 C C . ASP B 1 52 ? 14.477 -12.539 6.227 1 96.12 52 ASP B C 1
ATOM 2619 O O . ASP B 1 52 ? 14.18 -11.359 6.016 1 96.12 52 ASP B O 1
ATOM 2623 N N . PRO B 1 53 ? 15.672 -12.891 6.289 1 95.31 53 PRO B N 1
ATOM 2624 C CA . PRO B 1 53 ? 16.766 -11.914 6.379 1 95.31 53 PRO B CA 1
ATOM 2625 C C . PRO B 1 53 ? 16.891 -11.047 5.129 1 95.31 53 PRO B C 1
ATOM 2627 O O . PRO B 1 53 ? 17.172 -9.852 5.223 1 95.31 53 PRO B O 1
ATOM 2630 N N . GLU B 1 54 ? 16.672 -11.578 3.904 1 95.75 54 GLU B N 1
ATOM 2631 C CA . GLU B 1 54 ? 16.844 -10.805 2.682 1 95.75 54 GLU B CA 1
ATOM 2632 C C . GLU B 1 54 ? 15.758 -9.742 2.541 1 95.75 54 GLU B C 1
ATOM 2634 O O . GLU B 1 54 ? 16.031 -8.617 2.117 1 95.75 54 GLU B O 1
ATOM 2639 N N . LEU B 1 55 ? 14.539 -10.125 2.865 1 96.44 55 LEU B N 1
ATOM 2640 C CA . LEU B 1 55 ? 13.445 -9.164 2.812 1 96.44 55 LEU B CA 1
ATOM 2641 C C . LEU B 1 55 ? 13.695 -8 3.758 1 96.44 55 LEU B C 1
ATOM 2643 O O . LEU B 1 55 ? 13.516 -6.84 3.381 1 96.44 55 LEU B O 1
ATOM 2647 N N . LEU B 1 56 ? 14.102 -8.328 4.984 1 95.25 56 LEU B N 1
ATOM 2648 C CA . LEU B 1 56 ? 14.312 -7.293 5.988 1 95.25 56 LEU B CA 1
ATOM 2649 C C . LEU B 1 56 ? 15.484 -6.395 5.605 1 95.25 56 LEU B C 1
ATOM 2651 O O . LEU B 1 56 ? 15.461 -5.191 5.875 1 95.25 56 LEU B O 1
ATOM 2655 N N . GLN B 1 57 ? 16.484 -6.996 5.078 1 93.94 57 GLN B N 1
ATOM 2656 C CA . GLN B 1 57 ? 17.594 -6.188 4.605 1 93.94 57 GLN B CA 1
ATOM 2657 C C . GLN B 1 57 ? 17.156 -5.215 3.518 1 93.94 57 GLN B C 1
ATOM 2659 O O . GLN B 1 57 ? 17.531 -4.039 3.545 1 93.94 57 GLN B O 1
ATOM 2664 N N . ASN B 1 58 ? 16.422 -5.691 2.457 1 95.56 58 ASN B N 1
ATOM 2665 C CA . ASN B 1 58 ? 15.906 -4.816 1.406 1 95.56 58 ASN B CA 1
ATOM 2666 C C . ASN B 1 58 ? 15.07 -3.68 1.982 1 95.56 58 ASN B C 1
ATOM 2668 O O . ASN B 1 58 ? 15.25 -2.52 1.604 1 95.56 58 ASN B O 1
ATOM 2672 N N . LEU B 1 59 ? 14.211 -4.008 2.906 1 96.31 59 LEU B N 1
ATOM 2673 C CA . LEU B 1 59 ? 13.336 -3.041 3.555 1 96.31 59 LEU B CA 1
ATOM 2674 C C . LEU B 1 59 ? 14.148 -1.976 4.285 1 96.31 59 LEU B C 1
ATOM 2676 O O . LEU B 1 59 ? 13.93 -0.778 4.082 1 96.31 59 LEU B O 1
ATOM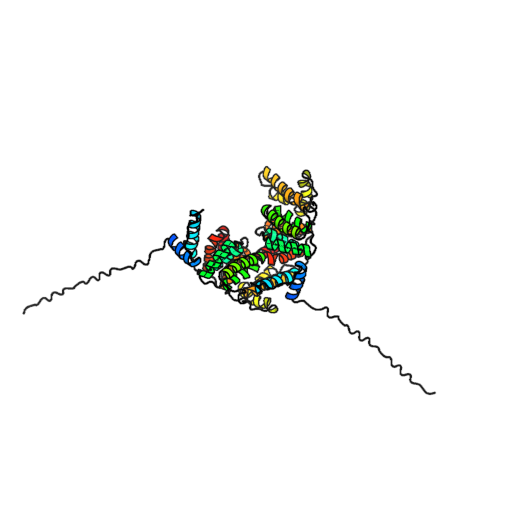 2680 N N . ARG B 1 60 ? 15.039 -2.389 5.129 1 95.12 60 ARG B N 1
ATOM 2681 C CA . ARG B 1 60 ? 15.797 -1.475 5.98 1 95.12 60 ARG B CA 1
ATOM 2682 C C . ARG B 1 60 ? 16.688 -0.563 5.148 1 95.12 60 ARG B C 1
ATOM 2684 O O . ARG B 1 60 ? 16.75 0.644 5.391 1 95.12 60 ARG B O 1
ATOM 2691 N N . ASN B 1 61 ? 17.344 -1.168 4.16 1 95.62 61 ASN B N 1
ATOM 2692 C CA . ASN B 1 61 ? 18.203 -0.37 3.293 1 95.62 61 ASN B CA 1
ATOM 2693 C C . ASN B 1 61 ? 17.406 0.657 2.502 1 95.62 61 ASN B C 1
ATOM 2695 O O . ASN B 1 61 ? 17.859 1.784 2.297 1 95.62 61 ASN B O 1
ATOM 2699 N N . PHE B 1 62 ? 16.297 0.275 2.08 1 97.62 62 PHE B N 1
ATOM 2700 C CA . PHE B 1 62 ? 15.461 1.152 1.266 1 97.62 62 PHE B CA 1
ATOM 2701 C C . PHE B 1 62 ? 14.883 2.285 2.105 1 97.62 62 PHE B C 1
ATOM 2703 O O . PHE B 1 62 ? 15.078 3.461 1.791 1 97.62 62 PHE B O 1
ATOM 2710 N N . ILE B 1 63 ? 14.227 1.945 3.189 1 97.75 63 ILE B N 1
ATOM 2711 C CA . ILE B 1 63 ? 13.516 2.926 3.998 1 97.75 63 ILE B CA 1
ATOM 2712 C C . ILE B 1 63 ? 14.516 3.803 4.75 1 97.75 63 ILE B C 1
ATOM 2714 O O . ILE B 1 63 ? 14.516 5.027 4.594 1 97.75 63 ILE B O 1
ATOM 2718 N N . TYR B 1 64 ? 15.422 3.215 5.496 1 96.38 64 TYR B N 1
ATOM 2719 C CA . TYR B 1 64 ? 16.234 3.953 6.457 1 96.38 64 TYR B CA 1
ATOM 2720 C C . TYR B 1 64 ? 17.578 4.34 5.855 1 96.38 64 TYR B C 1
ATOM 2722 O O . TYR B 1 64 ? 18.25 5.246 6.355 1 96.38 64 TYR B O 1
ATOM 2730 N N . GLY B 1 65 ? 17.969 3.695 4.766 1 96.25 65 GLY B N 1
ATOM 2731 C CA . GLY B 1 65 ? 19.25 3.998 4.145 1 96.25 65 GLY B CA 1
ATOM 2732 C C . GLY B 1 65 ? 19.125 4.902 2.936 1 96.25 65 GLY B C 1
ATOM 2733 O O . GLY B 1 65 ? 20.125 5.461 2.473 1 96.25 65 GLY B O 1
ATOM 2734 N N . GLU B 1 66 ? 17.891 5.004 2.369 1 96.31 66 GLU B N 1
ATOM 2735 C CA . GLU B 1 66 ? 17.734 5.773 1.141 1 96.31 66 GLU B CA 1
ATOM 2736 C C . GLU B 1 66 ? 16.609 6.805 1.277 1 96.31 66 GLU B C 1
ATOM 2738 O O . GLU B 1 66 ? 16.844 8.008 1.14 1 96.31 66 GLU B O 1
ATOM 2743 N N . VAL B 1 67 ? 15.445 6.422 1.585 1 97.75 67 VAL B N 1
ATOM 2744 C CA . VAL B 1 67 ? 14.266 7.285 1.616 1 97.75 67 VAL B CA 1
ATOM 2745 C C . VAL B 1 67 ? 14.469 8.391 2.648 1 97.75 67 VAL B C 1
ATOM 2747 O O . VAL B 1 67 ? 14.172 9.562 2.379 1 97.75 67 VAL B O 1
ATOM 2750 N N . PHE B 1 68 ? 15.016 8.07 3.82 1 96.62 68 PHE B N 1
ATOM 2751 C CA . PHE B 1 68 ? 15.164 9.023 4.914 1 96.62 68 PHE B CA 1
ATOM 2752 C C . PHE B 1 68 ? 16.219 10.062 4.582 1 96.62 68 PHE B C 1
ATOM 2754 O O . PHE B 1 68 ? 16.359 11.07 5.281 1 96.62 68 PHE B O 1
ATOM 2761 N N . TYR B 1 69 ? 16.953 9.914 3.504 1 95.69 69 TYR B N 1
ATOM 2762 C CA . TYR B 1 69 ? 18.047 10.82 3.166 1 95.69 69 TYR B CA 1
ATOM 2763 C C . TYR B 1 69 ? 17.734 11.594 1.892 1 95.69 69 TYR B C 1
ATOM 2765 O O . TYR B 1 69 ? 18.609 12.258 1.335 1 95.69 69 TYR B O 1
ATOM 2773 N N . PHE B 1 70 ? 16.547 11.516 1.467 1 96.88 70 PHE B N 1
ATOM 2774 C CA . PHE B 1 70 ? 16.188 12.188 0.23 1 96.88 70 PHE B CA 1
ATOM 2775 C C . PHE B 1 70 ? 15.062 13.195 0.477 1 96.88 70 PHE B C 1
ATOM 2777 O O . PHE B 1 70 ? 14.156 12.938 1.272 1 96.88 70 PHE B O 1
ATOM 2784 N N . GLY B 1 71 ? 15.117 14.289 -0.221 1 96.75 71 GLY B N 1
ATOM 2785 C CA . GLY B 1 71 ? 14.07 15.297 -0.154 1 96.75 71 GLY B CA 1
ATOM 2786 C C . GLY B 1 71 ? 14.289 16.312 0.95 1 96.75 71 GLY B C 1
ATOM 2787 O O . GLY B 1 71 ? 15.414 16.469 1.447 1 96.75 71 GLY B O 1
ATOM 2788 N N . ASN B 1 72 ? 13.25 17.031 1.332 1 97.94 72 ASN B N 1
ATOM 2789 C CA . ASN B 1 72 ? 13.445 18.172 2.223 1 97.94 72 ASN B CA 1
ATOM 2790 C C . ASN B 1 72 ? 12.617 18.031 3.498 1 97.94 72 ASN B C 1
ATOM 2792 O O . ASN B 1 72 ? 12.305 1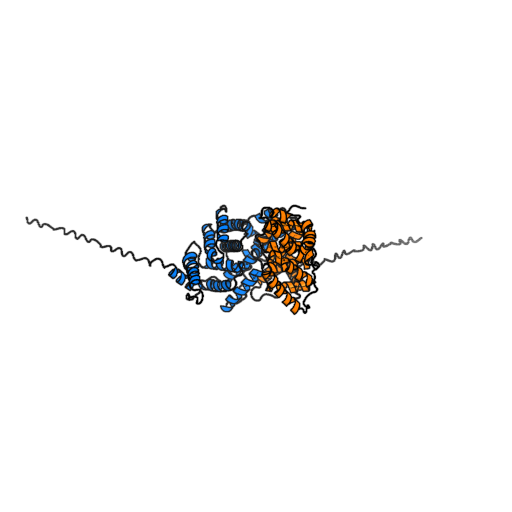9.031 4.148 1 97.94 72 ASN B O 1
ATOM 2796 N N . LEU B 1 73 ? 12.234 16.812 3.844 1 98.44 73 LEU B N 1
ATOM 2797 C CA . LEU B 1 73 ? 11.461 16.594 5.059 1 98.44 73 LEU B CA 1
ATOM 2798 C C . LEU B 1 73 ? 12.383 16.328 6.246 1 98.44 73 LEU B C 1
ATOM 2800 O O . LEU B 1 73 ? 13.398 15.633 6.109 1 98.44 73 LEU B O 1
ATOM 2804 N N . ASP B 1 74 ? 12.047 16.875 7.379 1 98.12 74 ASP B N 1
ATOM 2805 C CA . ASP B 1 74 ? 12.727 16.453 8.594 1 98.12 74 ASP B CA 1
ATOM 2806 C C . ASP B 1 74 ? 12.188 15.117 9.102 1 98.12 74 ASP B C 1
ATOM 2808 O O . ASP B 1 74 ? 11.156 14.641 8.617 1 98.12 74 ASP B O 1
ATOM 2812 N N . ASP B 1 75 ? 12.867 14.469 10.039 1 98.06 75 ASP B N 1
ATOM 2813 C CA . ASP B 1 75 ? 12.539 13.117 10.477 1 98.06 75 ASP B CA 1
ATOM 2814 C C . ASP B 1 75 ? 11.211 13.086 11.219 1 98.06 75 ASP B C 1
ATOM 2816 O O . ASP B 1 75 ? 10.477 12.094 11.148 1 98.06 75 ASP B O 1
ATOM 2820 N N . LYS B 1 76 ? 10.852 14.117 11.961 1 98.56 76 LYS B N 1
ATOM 2821 C CA . LYS B 1 76 ? 9.578 14.172 12.672 1 98.56 76 LYS B CA 1
ATOM 2822 C C . LYS B 1 76 ? 8.406 14.148 11.703 1 98.56 76 LYS B C 1
ATOM 2824 O O . LYS B 1 76 ? 7.449 13.383 11.891 1 98.56 76 LYS B O 1
ATOM 2829 N N . THR B 1 77 ? 8.531 14.969 10.656 1 98.81 77 THR B N 1
ATOM 2830 C CA . THR B 1 77 ? 7.488 15 9.633 1 98.81 77 THR B CA 1
ATOM 2831 C C . THR B 1 77 ? 7.387 13.648 8.922 1 98.81 77 THR B C 1
ATOM 2833 O O . THR B 1 77 ? 6.289 13.18 8.633 1 98.81 77 THR B O 1
ATOM 2836 N N . ARG B 1 78 ? 8.516 13.016 8.664 1 98.81 78 ARG B N 1
ATOM 2837 C CA . ARG B 1 78 ? 8.523 11.703 8.023 1 98.81 78 ARG B CA 1
ATOM 2838 C C . ARG B 1 78 ? 7.758 10.68 8.859 1 98.81 78 ARG B C 1
ATOM 2840 O O . ARG B 1 78 ? 6.957 9.914 8.32 1 98.81 78 ARG B O 1
ATOM 2847 N N . GLU B 1 79 ? 7.945 10.664 10.133 1 98.69 79 GLU B N 1
ATOM 2848 C CA . GLU B 1 79 ? 7.246 9.703 10.977 1 98.69 79 GLU B CA 1
ATOM 2849 C C . GLU B 1 79 ? 5.754 10.008 11.047 1 98.69 79 GLU B C 1
ATOM 2851 O O . GLU B 1 79 ? 4.93 9.094 11.109 1 98.69 79 GLU B O 1
ATOM 2856 N N . LEU B 1 80 ? 5.395 11.305 11.047 1 98.94 80 LEU B N 1
ATOM 2857 C CA . LEU B 1 80 ? 3.977 11.641 11.055 1 98.94 80 LEU B CA 1
ATOM 2858 C C . LEU B 1 80 ? 3.307 11.188 9.758 1 98.94 80 LEU B C 1
ATOM 2860 O O . LEU B 1 80 ? 2.158 10.742 9.773 1 98.94 80 LEU B O 1
ATOM 2864 N N . ILE B 1 81 ? 3.99 11.32 8.617 1 98.94 81 ILE B N 1
ATOM 2865 C CA . ILE B 1 81 ? 3.484 10.828 7.34 1 98.94 81 ILE B CA 1
ATOM 2866 C C . ILE B 1 81 ? 3.303 9.312 7.398 1 98.94 81 ILE B C 1
ATOM 2868 O O . ILE B 1 81 ? 2.277 8.789 6.961 1 98.94 81 ILE B O 1
ATOM 2872 N N . THR B 1 82 ? 4.289 8.617 7.961 1 98.94 82 THR B N 1
ATOM 2873 C CA . THR B 1 82 ? 4.227 7.168 8.109 1 98.94 82 THR B CA 1
ATOM 2874 C C . THR B 1 82 ? 3.061 6.766 9.008 1 98.94 82 THR B C 1
ATOM 2876 O O . THR B 1 82 ? 2.291 5.863 8.664 1 98.94 82 THR B O 1
ATOM 2879 N N . ILE B 1 83 ? 2.891 7.469 10.117 1 98.94 83 ILE B N 1
ATOM 2880 C CA . ILE B 1 83 ? 1.791 7.219 11.039 1 98.94 83 ILE B CA 1
ATOM 2881 C C . ILE B 1 83 ? 0.457 7.422 10.328 1 98.94 83 ILE B C 1
ATOM 2883 O O . ILE B 1 83 ? -0.469 6.625 10.484 1 98.94 83 ILE B O 1
ATOM 2887 N N . THR B 1 84 ? 0.352 8.461 9.547 1 98.94 84 THR B N 1
ATOM 2888 C CA . THR B 1 84 ? -0.857 8.75 8.789 1 98.94 84 THR B CA 1
ATOM 2889 C C . THR B 1 84 ? -1.176 7.609 7.824 1 98.94 84 THR B C 1
ATOM 2891 O O . THR B 1 84 ? -2.316 7.148 7.758 1 98.94 84 THR B O 1
ATOM 2894 N N . ALA B 1 85 ? -0.165 7.129 7.125 1 98.94 85 ALA B N 1
ATOM 2895 C CA . ALA B 1 85 ? -0.359 6.047 6.164 1 98.94 85 ALA B CA 1
ATOM 2896 C C . ALA B 1 85 ? -0.797 4.762 6.863 1 98.94 85 ALA B C 1
ATOM 2898 O O . ALA B 1 85 ? -1.745 4.105 6.43 1 98.94 85 ALA B O 1
ATOM 2899 N N . LEU B 1 86 ? -0.101 4.402 7.93 1 98.94 86 LEU B N 1
ATOM 2900 C CA . LEU B 1 86 ? -0.385 3.168 8.656 1 98.94 86 LEU B CA 1
ATOM 2901 C C . LEU B 1 86 ? -1.774 3.215 9.281 1 98.94 86 LEU B C 1
ATOM 2903 O O . LEU B 1 86 ? -2.475 2.199 9.328 1 98.94 86 LEU B O 1
ATOM 2907 N N . THR B 1 87 ? -2.197 4.418 9.805 1 98.88 87 THR B N 1
ATOM 2908 C CA . THR B 1 87 ? -3.557 4.613 10.297 1 98.88 87 THR B CA 1
ATOM 2909 C C . THR B 1 87 ? -4.574 4.383 9.188 1 98.88 87 THR B C 1
ATOM 2911 O O . THR B 1 87 ? -5.543 3.637 9.367 1 98.88 87 THR B O 1
ATOM 2914 N N . THR B 1 88 ? -4.305 4.969 8.062 1 98.88 88 THR B N 1
ATOM 2915 C CA . THR B 1 88 ? -5.215 4.91 6.922 1 98.88 88 THR B CA 1
ATOM 2916 C C . THR B 1 88 ? -5.379 3.475 6.434 1 98.88 88 THR B C 1
ATOM 2918 O O . THR B 1 88 ? -6.488 3.043 6.117 1 98.88 88 THR B O 1
ATOM 2921 N N . MET B 1 89 ? -4.277 2.678 6.508 1 98.44 89 MET B N 1
ATOM 2922 C CA . MET B 1 89 ? -4.297 1.303 6.016 1 98.44 89 MET B CA 1
ATOM 2923 C C . MET B 1 89 ? -4.723 0.336 7.117 1 98.44 89 MET B C 1
ATOM 2925 O O . MET B 1 89 ? -4.953 -0.846 6.855 1 98.44 89 MET B O 1
ATOM 2929 N N . GLN B 1 90 ? -4.812 0.827 8.344 1 98.19 90 GLN B N 1
ATOM 2930 C CA . GLN B 1 90 ? -5.141 0.013 9.508 1 98.19 90 GLN B CA 1
ATOM 2931 C C . GLN B 1 90 ? -4.098 -1.077 9.727 1 98.19 90 GLN B C 1
ATOM 2933 O O . GLN B 1 90 ? -4.441 -2.242 9.93 1 98.19 90 GLN B O 1
ATOM 2938 N N . MET B 1 91 ? -2.84 -0.665 9.516 1 98.31 91 MET B N 1
ATOM 2939 C CA . MET B 1 91 ? -1.718 -1.528 9.875 1 98.31 91 MET B CA 1
ATOM 2940 C C . MET B 1 91 ? -1.276 -1.276 11.312 1 98.31 91 MET B C 1
ATOM 2942 O O . MET B 1 91 ? -0.227 -0.674 11.547 1 98.31 91 MET B O 1
ATOM 2946 N N . LEU B 1 92 ? -2.035 -1.786 12.281 1 97.75 92 LEU B N 1
ATOM 2947 C CA . LEU B 1 92 ? -2 -1.329 13.664 1 97.75 92 LEU B CA 1
ATOM 2948 C C . LEU B 1 92 ? -0.729 -1.802 14.359 1 97.75 92 LEU B C 1
ATOM 2950 O O . LEU B 1 92 ? -0.113 -1.048 15.117 1 97.75 92 LEU B O 1
ATOM 2954 N N . PRO B 1 93 ? -0.193 -3.047 14.086 1 95.94 93 PRO B N 1
ATOM 2955 C CA . PRO B 1 93 ? 1.075 -3.406 14.727 1 95.94 93 PRO B CA 1
ATOM 2956 C C . PRO B 1 93 ? 2.23 -2.508 14.289 1 95.94 93 PRO B C 1
ATOM 2958 O O . PRO B 1 93 ? 3.041 -2.092 15.125 1 95.94 93 PRO B O 1
ATOM 2961 N N . GLN B 1 94 ? 2.301 -2.268 13.039 1 97.5 94 GLN B N 1
ATOM 2962 C CA . GLN B 1 94 ? 3.33 -1.364 12.531 1 97.5 94 GLN B CA 1
ATOM 2963 C C . GLN B 1 94 ? 3.111 0.058 13.039 1 97.5 94 GLN B C 1
ATOM 2965 O O . GLN B 1 94 ? 4.07 0.792 13.281 1 97.5 94 GLN B O 1
ATOM 2970 N N . LEU B 1 95 ? 1.819 0.433 13.188 1 98.69 95 LEU B N 1
ATOM 2971 C CA . LEU B 1 95 ? 1.495 1.747 13.727 1 98.69 95 LEU B CA 1
ATOM 2972 C C . LEU B 1 95 ? 2.072 1.912 15.133 1 98.69 95 LEU B C 1
ATOM 2974 O O . LEU B 1 95 ? 2.643 2.957 15.453 1 98.69 95 LEU B O 1
ATOM 2978 N N . GLU B 1 96 ? 1.915 0.919 15.969 1 98.38 96 GLU B N 1
ATOM 2979 C CA . GLU B 1 96 ? 2.473 0.982 17.312 1 98.38 96 GLU B CA 1
ATOM 2980 C C . GLU B 1 96 ? 3.988 1.162 17.281 1 98.38 96 GLU B C 1
ATOM 2982 O O . GLU B 1 96 ? 4.539 1.99 18.016 1 98.38 96 GLU B O 1
ATOM 2987 N N . SER B 1 97 ? 4.648 0.394 16.422 1 97.25 97 SER B N 1
ATOM 2988 C CA . SER B 1 97 ? 6.098 0.493 16.297 1 97.25 97 SER B CA 1
ATOM 2989 C C . SER B 1 97 ? 6.523 1.902 15.891 1 97.25 97 SER B C 1
ATOM 2991 O O . SER B 1 97 ? 7.473 2.451 16.453 1 97.25 97 SER B O 1
ATOM 2993 N N . HIS B 1 98 ? 5.828 2.51 14.992 1 98.44 98 HIS B N 1
ATOM 2994 C CA . HIS B 1 98 ? 6.23 3.818 14.492 1 98.44 98 HIS B CA 1
ATOM 2995 C C . HIS B 1 98 ? 5.812 4.93 15.445 1 98.44 98 HIS B C 1
ATOM 2997 O O . HIS B 1 98 ? 6.406 6.012 15.445 1 98.44 98 HIS B O 1
ATOM 3003 N N . ALA B 1 99 ? 4.781 4.707 16.281 1 98.62 99 ALA B N 1
ATOM 3004 C CA . ALA B 1 99 ? 4.488 5.648 17.359 1 98.62 99 ALA B CA 1
ATOM 3005 C C . ALA B 1 99 ? 5.652 5.723 18.359 1 98.62 99 ALA B C 1
ATOM 3007 O O . ALA B 1 99 ? 6.035 6.812 18.781 1 98.62 99 ALA B O 1
ATOM 3008 N N . HIS B 1 100 ? 6.207 4.531 18.719 1 98.19 100 HIS B N 1
ATOM 3009 C CA . HIS B 1 100 ? 7.402 4.531 19.547 1 98.19 100 HIS B CA 1
ATOM 3010 C C . HIS B 1 100 ? 8.531 5.312 18.891 1 98.19 100 HIS B C 1
ATOM 3012 O O . HIS B 1 100 ? 9.195 6.125 19.547 1 98.19 100 HIS B O 1
ATOM 3018 N N . ALA B 1 101 ? 8.766 5.055 17.594 1 97.88 101 ALA B N 1
ATOM 3019 C CA . ALA B 1 101 ? 9.844 5.711 16.859 1 97.88 101 ALA B CA 1
ATOM 3020 C C . ALA B 1 101 ? 9.664 7.227 16.859 1 97.88 101 ALA B C 1
ATOM 3022 O O . ALA B 1 101 ? 10.625 7.973 17.062 1 97.88 101 ALA B O 1
ATOM 3023 N N . ALA B 1 102 ? 8.43 7.676 16.609 1 98.69 102 ALA B N 1
ATOM 3024 C CA . ALA B 1 102 ? 8.141 9.109 16.609 1 98.69 102 ALA B CA 1
ATOM 3025 C C . ALA B 1 102 ? 8.461 9.742 17.953 1 98.69 102 ALA B C 1
ATOM 3027 O O . ALA B 1 102 ? 9.094 10.797 18.016 1 98.69 102 ALA B O 1
ATOM 3028 N N . LEU B 1 103 ? 8.039 9.102 19 1 98.5 103 LEU B N 1
ATOM 3029 C CA . LEU B 1 103 ? 8.32 9.602 20.344 1 98.5 103 LEU B CA 1
ATOM 3030 C C . LEU B 1 103 ? 9.828 9.648 20.594 1 98.5 103 LEU B C 1
ATOM 3032 O O . LEU B 1 103 ? 10.328 10.594 21.203 1 98.5 103 LEU B O 1
ATOM 3036 N N . ASN B 1 104 ? 10.586 8.641 20.125 1 97.62 104 ASN B N 1
ATOM 3037 C CA . ASN B 1 104 ? 12.023 8.562 20.328 1 97.62 104 ASN B CA 1
ATOM 3038 C C . ASN B 1 104 ? 12.742 9.773 19.719 1 97.62 104 ASN B C 1
ATOM 3040 O O . ASN B 1 104 ? 13.773 10.211 20.25 1 97.62 104 ASN B O 1
ATOM 3044 N N . ILE B 1 105 ? 12.164 10.32 18.672 1 97.25 105 ILE B N 1
ATOM 3045 C CA . ILE B 1 105 ? 12.898 11.383 17.984 1 97.25 105 ILE B CA 1
ATOM 3046 C C . ILE B 1 105 ? 12.25 12.734 18.281 1 97.25 105 ILE B C 1
ATOM 3048 O O . ILE B 1 105 ? 12.492 13.711 17.578 1 97.25 105 ILE B O 1
ATOM 3052 N N . GLY B 1 106 ? 11.289 12.766 19.188 1 97.69 106 GLY B N 1
ATOM 3053 C CA . GLY B 1 106 ? 10.891 14.039 19.766 1 97.69 106 GLY B CA 1
ATOM 3054 C C . GLY B 1 106 ? 9.523 14.5 19.297 1 97.69 106 GLY B C 1
ATOM 3055 O O . GLY B 1 106 ? 9.094 15.617 19.609 1 97.69 106 GLY B O 1
ATOM 3056 N N . VAL B 1 107 ? 8.844 13.719 18.484 1 98.69 107 VAL B N 1
ATOM 3057 C CA . VAL B 1 107 ? 7.457 14.07 18.203 1 98.69 107 VAL B CA 1
ATOM 3058 C C . VAL B 1 107 ? 6.637 14.008 19.5 1 98.69 107 VAL B C 1
ATOM 3060 O O . VAL B 1 107 ? 6.727 13.031 20.25 1 98.69 107 VAL B O 1
ATOM 3063 N N . SER B 1 108 ? 5.863 14.992 19.766 1 98.69 108 SER B N 1
ATOM 3064 C CA . SER B 1 108 ? 5.094 15.016 21 1 98.69 108 SER B CA 1
ATOM 3065 C C . SER B 1 108 ? 3.871 14.109 20.906 1 98.69 108 SER B C 1
ATOM 3067 O O . SER B 1 108 ? 3.348 13.875 19.812 1 98.69 108 SER B O 1
ATOM 3069 N N . PRO B 1 109 ? 3.373 13.633 22.047 1 98.81 109 PRO B N 1
ATOM 3070 C CA . PRO B 1 109 ? 2.127 12.859 22.031 1 98.81 109 PRO B CA 1
ATOM 3071 C C . PRO B 1 109 ? 0.966 13.617 21.391 1 98.81 109 PRO B C 1
ATOM 3073 O O . PRO B 1 109 ? 0.137 13.016 20.703 1 98.81 109 PRO B O 1
ATOM 3076 N N . ILE B 1 110 ? 0.931 14.883 21.594 1 98.81 110 ILE B N 1
ATOM 3077 C CA . ILE B 1 110 ? -0.137 15.711 21.047 1 98.81 110 ILE B CA 1
ATOM 3078 C C . ILE B 1 110 ? -0.05 15.719 19.516 1 98.81 110 ILE B C 1
ATOM 3080 O O . ILE B 1 110 ? -1.063 15.578 18.828 1 98.81 110 ILE B O 1
ATOM 3084 N N . GLU B 1 111 ? 1.144 15.883 18.969 1 98.88 111 GLU B N 1
ATOM 3085 C CA . GLU B 1 111 ? 1.317 15.859 17.516 1 98.88 111 GLU B CA 1
ATOM 3086 C C . GLU B 1 111 ? 0.864 14.531 16.922 1 98.88 111 GLU B C 1
ATOM 3088 O O . GLU B 1 111 ? 0.185 14.5 15.898 1 98.88 111 GLU B O 1
ATOM 3093 N N . ILE B 1 112 ? 1.244 13.453 17.578 1 98.94 112 ILE B N 1
ATOM 3094 C CA . ILE B 1 112 ? 0.835 12.133 17.125 1 98.94 112 ILE B CA 1
ATOM 3095 C C . ILE B 1 112 ? -0.688 12.023 17.156 1 98.94 112 ILE B C 1
ATOM 3097 O O . ILE B 1 112 ? -1.311 11.617 16.172 1 98.94 112 ILE B O 1
ATOM 3101 N N . ARG B 1 113 ? -1.294 12.422 18.219 1 98.81 113 ARG B N 1
ATOM 3102 C CA . ARG B 1 113 ? -2.736 12.312 18.406 1 98.81 113 ARG B CA 1
ATOM 3103 C C . ARG B 1 113 ? -3.49 13.141 17.375 1 98.81 113 ARG B C 1
ATOM 3105 O O . ARG B 1 113 ? -4.445 12.656 16.766 1 98.81 113 ARG B O 1
ATOM 3112 N N . GLU B 1 114 ? -3.094 14.352 17.188 1 98.81 114 GLU B N 1
ATOM 3113 C CA . GLU B 1 114 ? -3.793 15.25 16.281 1 98.81 114 GLU B CA 1
ATOM 3114 C C . GLU B 1 114 ? -3.66 14.797 14.836 1 98.81 114 GLU B C 1
ATOM 3116 O O . GLU B 1 114 ? -4.574 14.992 14.031 1 98.81 114 GLU B O 1
ATOM 3121 N N . SER B 1 115 ? -2.514 14.141 14.484 1 98.88 115 SER B N 1
ATOM 3122 C CA . SER B 1 115 ? -2.338 13.602 13.141 1 98.88 115 SER B CA 1
ATOM 3123 C C . SER B 1 115 ? -3.342 12.492 12.852 1 98.88 115 SER B C 1
ATOM 3125 O O . SER B 1 115 ? -3.732 12.281 11.703 1 98.88 115 SER B O 1
ATOM 3127 N N . VAL B 1 116 ? -3.785 11.875 13.93 1 98.88 116 VAL B N 1
ATOM 3128 C CA . VAL B 1 116 ? -4.715 10.758 13.781 1 98.88 116 VAL B CA 1
ATOM 3129 C C . VAL B 1 116 ? -6.152 11.266 13.867 1 98.88 116 VAL B C 1
ATOM 3131 O O . VAL B 1 116 ? -7.004 10.875 13.062 1 98.88 116 VAL B O 1
ATOM 3134 N N . TYR B 1 117 ? -6.449 12.219 14.766 1 98.69 117 TYR B N 1
ATOM 3135 C CA . TYR B 1 117 ? -7.797 12.75 14.961 1 98.69 117 TYR B CA 1
ATOM 3136 C C . TYR B 1 117 ? -8.352 13.312 13.664 1 98.69 117 TYR B C 1
ATOM 3138 O O . TYR B 1 117 ? -9.5 13.039 13.297 1 98.69 117 TYR B O 1
ATOM 3146 N N . GLN B 1 118 ? -7.574 14.031 12.984 1 98.5 118 GLN B N 1
ATOM 3147 C CA . GLN B 1 118 ? -8.062 14.773 11.828 1 98.5 118 GLN B CA 1
ATOM 3148 C C . GLN B 1 118 ? -8.453 13.836 10.695 1 98.5 118 GLN B C 1
ATOM 3150 O O . GLN B 1 118 ? -9.156 14.234 9.766 1 98.5 118 GLN B O 1
ATOM 3155 N N . LEU B 1 119 ? -8.055 12.609 10.781 1 98.81 119 LEU B N 1
ATOM 3156 C CA . LEU B 1 119 ? -8.312 11.664 9.695 1 98.81 119 LEU B CA 1
ATOM 3157 C C . LEU B 1 119 ? -9.766 11.188 9.734 1 98.81 119 LEU B C 1
ATOM 3159 O O . LEU B 1 119 ? -10.234 10.562 8.781 1 98.81 119 LEU B O 1
ATOM 3163 N N . ALA B 1 120 ? -10.5 11.5 10.742 1 98.31 120 ALA B N 1
ATOM 3164 C CA . ALA B 1 120 ? -11.883 11.039 10.891 1 98.31 120 ALA B CA 1
ATOM 3165 C C . ALA B 1 120 ? -12.727 11.453 9.695 1 98.31 120 ALA B C 1
ATOM 3167 O O . ALA B 1 120 ? -13.57 10.68 9.227 1 98.31 120 ALA B O 1
ATOM 3168 N N . SER B 1 121 ? -12.484 12.586 9.156 1 97.31 121 SER B N 1
ATOM 3169 C CA . SER B 1 121 ? -13.281 13.102 8.047 1 97.31 121 SER B CA 1
ATOM 3170 C C . SER B 1 121 ? -12.875 12.461 6.727 1 97.31 121 SER B C 1
ATOM 3172 O O . SER B 1 121 ? -13.547 12.656 5.707 1 97.31 121 SER B O 1
ATOM 3174 N N . PHE B 1 122 ? -11.883 11.688 6.723 1 98.44 122 PHE B N 1
ATOM 3175 C CA . PHE B 1 122 ? -11.375 11.133 5.473 1 98.44 122 PHE B CA 1
ATOM 3176 C C . PHE B 1 122 ? -11.516 9.617 5.461 1 98.44 122 PHE B C 1
ATOM 3178 O O . PHE B 1 122 ? -11.898 9.031 4.445 1 98.44 122 PHE B O 1
ATOM 3185 N N . ILE B 1 123 ? -11.211 9 6.672 1 98.56 123 ILE B N 1
ATOM 3186 C CA . ILE B 1 123 ? -11.172 7.539 6.645 1 98.56 123 ILE B CA 1
ATOM 3187 C C . ILE B 1 123 ? -12.25 6.977 7.578 1 98.56 123 ILE B C 1
ATOM 3189 O O . ILE B 1 123 ? -12.383 5.758 7.711 1 98.56 123 ILE B O 1
ATOM 3193 N N . GLY B 1 124 ? -13.023 7.859 8.297 1 98.38 124 GLY B N 1
ATOM 3194 C CA . GLY B 1 124 ? -14.125 7.445 9.148 1 98.38 124 GLY B CA 1
ATOM 3195 C C . GLY B 1 124 ? -13.695 7.152 10.57 1 98.38 124 GLY B C 1
ATOM 3196 O O . GLY B 1 124 ? -12.539 6.809 10.82 1 98.38 124 GLY B O 1
ATOM 3197 N N . TYR B 1 125 ? -14.602 7.195 11.453 1 98 125 TYR B N 1
ATOM 3198 C CA . TYR B 1 125 ? -14.352 7.098 12.883 1 98 125 TYR B CA 1
ATOM 3199 C C . TYR B 1 125 ? -13.938 5.68 13.266 1 98 125 TYR B C 1
ATOM 3201 O O . TYR B 1 125 ? -13.109 5.488 14.156 1 98 125 TYR B O 1
ATOM 3209 N N . PRO B 1 126 ? -14.555 4.605 12.703 1 98.38 126 PRO B N 1
ATOM 3210 C CA . PRO B 1 126 ? -14.141 3.268 13.125 1 98.38 126 PRO B CA 1
ATOM 3211 C C . PRO B 1 126 ? -12.641 3.043 12.992 1 98.38 126 PRO B C 1
ATOM 3213 O O . PRO B 1 126 ? -12 2.537 13.922 1 98.38 126 PRO B O 1
ATOM 3216 N N . LYS B 1 127 ? -12.023 3.461 11.898 1 98.56 127 LYS B N 1
ATOM 3217 C CA . LYS B 1 127 ? -10.578 3.297 11.711 1 98.56 127 LYS B CA 1
ATOM 3218 C C . LYS B 1 127 ? -9.797 4.176 12.672 1 98.56 127 LYS B C 1
ATOM 3220 O O . LYS B 1 127 ? -8.766 3.756 13.211 1 98.56 127 LYS B O 1
ATOM 3225 N N . VAL B 1 128 ? -10.266 5.379 12.852 1 98.75 128 VAL B N 1
ATOM 3226 C CA . VAL B 1 128 ? -9.586 6.316 13.742 1 98.75 128 VAL B CA 1
ATOM 3227 C C . VAL B 1 128 ? -9.609 5.789 15.172 1 98.75 128 VAL B C 1
ATOM 3229 O O . VAL B 1 128 ? -8.602 5.852 15.883 1 98.75 128 VAL B O 1
ATOM 3232 N N . LEU B 1 129 ? -10.742 5.258 15.547 1 98.62 129 LEU B N 1
ATOM 3233 C CA . LEU B 1 129 ? -10.852 4.723 16.906 1 98.62 129 LEU B CA 1
ATOM 3234 C C . LEU B 1 129 ? -9.891 3.555 17.109 1 98.62 129 LEU B C 1
ATOM 3236 O O . LEU B 1 129 ? -9.25 3.451 18.156 1 98.62 129 LEU B O 1
ATOM 3240 N N . ASN B 1 130 ? -9.742 2.68 16.156 1 98.69 130 ASN B N 1
ATOM 3241 C CA . ASN B 1 130 ? -8.766 1.597 16.219 1 98.69 130 ASN B CA 1
ATOM 3242 C C . ASN B 1 130 ? -7.344 2.133 16.391 1 98.69 130 ASN B C 1
ATOM 3244 O O . ASN B 1 130 ? -6.574 1.625 17.203 1 98.69 130 ASN B O 1
ATOM 3248 N N . ALA B 1 131 ? -7.047 3.121 15.648 1 98.88 131 ALA B N 1
ATOM 3249 C CA . ALA B 1 131 ? -5.703 3.695 15.664 1 98.88 131 ALA B CA 1
ATOM 3250 C C . ALA B 1 131 ? -5.426 4.391 17 1 98.88 131 ALA B C 1
ATOM 3252 O O . ALA B 1 131 ? -4.332 4.27 17.547 1 98.88 131 ALA B O 1
ATOM 3253 N N . VAL B 1 132 ? -6.391 5.109 17.453 1 98.75 132 VAL B N 1
ATOM 3254 C CA . VAL B 1 132 ? -6.25 5.797 18.734 1 98.75 132 VAL B CA 1
ATOM 3255 C C . VAL B 1 132 ? -5.996 4.781 19.844 1 98.75 132 VAL B C 1
ATOM 3257 O O . VAL B 1 132 ? -5.141 4.992 20.703 1 98.75 132 VAL B O 1
ATOM 3260 N N . ASN B 1 133 ? -6.703 3.713 19.812 1 98.69 133 ASN B N 1
ATOM 3261 C CA . ASN B 1 133 ? -6.504 2.672 20.812 1 98.69 133 ASN B CA 1
ATOM 3262 C C . ASN B 1 133 ? -5.09 2.096 20.75 1 98.69 133 ASN B C 1
ATOM 3264 O O . ASN B 1 133 ? -4.453 1.892 21.781 1 98.69 133 ASN B O 1
ATOM 3268 N N . ALA B 1 134 ? -4.617 1.816 19.578 1 98.75 134 ALA B N 1
ATOM 3269 C CA . ALA B 1 134 ? -3.26 1.304 19.406 1 98.75 134 ALA B CA 1
ATOM 3270 C C . ALA B 1 134 ? -2.227 2.295 19.938 1 98.75 134 ALA B C 1
ATOM 3272 O O . ALA B 1 134 ? -1.275 1.903 20.625 1 98.75 134 ALA B O 1
ATOM 3273 N N . ILE B 1 135 ? -2.396 3.529 19.656 1 98.81 135 ILE B N 1
ATOM 3274 C CA . ILE B 1 135 ? -1.457 4.57 20.062 1 98.81 135 ILE B CA 1
ATOM 3275 C C . ILE B 1 135 ? -1.531 4.77 21.562 1 98.81 135 ILE B C 1
ATOM 3277 O O . ILE B 1 135 ? -0.511 4.996 22.219 1 98.81 135 ILE B O 1
ATOM 3281 N N . ASN B 1 136 ? -2.738 4.695 22.125 1 98.69 136 ASN B N 1
ATOM 3282 C CA . ASN B 1 136 ? -2.889 4.789 23.578 1 98.69 136 ASN B CA 1
ATOM 3283 C C . ASN B 1 136 ? -2.119 3.682 24.297 1 98.69 136 ASN B C 1
ATOM 3285 O O . ASN B 1 136 ? -1.547 3.908 25.359 1 98.69 136 ASN B O 1
ATOM 3289 N N . ASN B 1 137 ? -2.137 2.492 23.75 1 98.62 137 ASN B N 1
ATOM 3290 C CA . ASN B 1 137 ? -1.325 1.418 24.312 1 98.62 137 ASN B CA 1
ATOM 3291 C C . ASN B 1 137 ? 0.15 1.805 24.375 1 98.62 137 ASN B C 1
ATOM 3293 O O . ASN B 1 137 ? 0.835 1.496 25.359 1 98.62 137 ASN B O 1
ATOM 3297 N N . VAL B 1 138 ? 0.614 2.459 23.344 1 98.69 138 VAL B N 1
ATOM 3298 C CA . VAL B 1 138 ? 2.002 2.912 23.297 1 98.69 138 VAL B CA 1
ATOM 3299 C C . VAL B 1 138 ? 2.227 3.988 24.359 1 98.69 138 VAL B C 1
ATOM 3301 O O . VAL B 1 138 ? 3.223 3.951 25.078 1 98.69 138 VAL B O 1
ATOM 3304 N N . PHE B 1 139 ? 1.305 4.98 24.406 1 98.69 139 PHE B N 1
ATOM 3305 C CA . PHE B 1 139 ? 1.429 6.043 25.406 1 98.69 139 PHE B CA 1
ATOM 3306 C C . PHE B 1 139 ? 1.495 5.457 26.812 1 98.69 139 PHE B C 1
ATOM 3308 O O . PHE B 1 139 ? 2.35 5.848 27.609 1 98.69 139 PHE B O 1
ATOM 3315 N N . GLU B 1 140 ? 0.647 4.504 27.094 1 98.38 140 GLU B N 1
ATOM 3316 C CA . GLU B 1 140 ? 0.618 3.867 28.406 1 98.38 140 GLU B CA 1
ATOM 3317 C C . GLU B 1 140 ? 1.915 3.111 28.688 1 98.38 140 GLU B C 1
ATOM 3319 O O . GLU B 1 140 ? 2.469 3.201 29.781 1 98.38 140 GLU B O 1
ATOM 3324 N N . SER B 1 141 ? 2.367 2.412 27.703 1 98.19 141 SER B N 1
ATOM 3325 C CA . SER B 1 141 ? 3.596 1.643 27.875 1 98.19 141 SER B CA 1
ATOM 3326 C C . SER B 1 141 ? 4.789 2.557 28.141 1 98.19 141 SER B C 1
ATOM 3328 O O . SER B 1 141 ? 5.793 2.125 28.703 1 98.19 141 SER B O 1
ATOM 3330 N N . ARG B 1 142 ? 4.648 3.818 27.75 1 97.75 142 ARG B N 1
ATOM 3331 C CA . ARG B 1 142 ? 5.723 4.789 27.922 1 97.75 142 ARG B CA 1
ATOM 3332 C C . ARG B 1 142 ? 5.434 5.719 29.094 1 97.75 142 ARG B C 1
ATOM 3334 O O . ARG B 1 142 ? 6.066 6.77 29.234 1 97.75 142 ARG B O 1
ATOM 3341 N N . SER B 1 143 ? 4.414 5.449 29.844 1 97.94 143 SER B N 1
ATOM 3342 C CA . SER B 1 143 ? 4.016 6.168 31.047 1 97.94 143 SER B CA 1
ATOM 3343 C C . SER B 1 143 ? 3.604 7.602 30.719 1 97.94 143 SER B C 1
ATOM 3345 O O . SER B 1 143 ? 3.889 8.523 31.484 1 97.94 143 SER B O 1
ATOM 3347 N N . ILE B 1 144 ? 3.111 7.734 29.547 1 98.25 144 ILE B N 1
ATOM 3348 C CA . ILE B 1 144 ? 2.471 9 29.188 1 98.25 144 ILE B CA 1
ATOM 3349 C C . ILE B 1 144 ? 1.061 9.039 29.781 1 98.25 144 ILE B C 1
ATOM 3351 O O . ILE B 1 144 ? 0.232 8.172 29.484 1 98.25 144 ILE B O 1
ATOM 3355 N N . THR B 1 145 ? 0.782 10.086 30.531 1 97.5 145 THR B N 1
ATOM 3356 C CA . THR B 1 145 ? -0.474 10.172 31.266 1 97.5 145 THR B CA 1
ATOM 3357 C C . THR B 1 145 ? -1.622 10.555 30.344 1 97.5 145 THR B C 1
ATOM 3359 O O . THR B 1 145 ? -1.512 11.508 29.562 1 97.5 145 THR B O 1
ATOM 3362 N N . LEU B 1 146 ? -2.67 9.875 30.469 1 97.56 146 LEU B N 1
ATOM 3363 C CA . LEU B 1 146 ? -3.91 10.148 29.75 1 97.56 146 LEU B CA 1
ATOM 3364 C C . LEU B 1 146 ? -5.016 10.57 30.719 1 97.56 146 LEU B C 1
ATOM 3366 O O . LEU B 1 146 ? -5.082 10.07 31.844 1 97.56 146 LEU B O 1
ATOM 3370 N N . PRO B 1 147 ? -5.953 11.469 30.281 1 97.81 147 PRO B N 1
ATOM 3371 C CA . PRO B 1 147 ? -5.992 12.047 28.938 1 97.81 147 PRO B CA 1
ATOM 3372 C C . PRO B 1 147 ? -4.93 13.117 28.719 1 97.81 147 PRO B C 1
ATOM 3374 O O . PRO B 1 147 ? -4.469 13.734 29.672 1 97.81 147 PRO B O 1
ATOM 3377 N N . LEU B 1 148 ? -4.52 13.352 27.469 1 98.25 148 LEU B N 1
ATOM 3378 C CA . LEU B 1 148 ? -3.627 14.453 27.141 1 98.25 148 LEU B CA 1
ATOM 3379 C C . LEU B 1 148 ? -4.324 15.797 27.344 1 98.25 148 LEU B C 1
ATOM 3381 O O . LEU B 1 148 ? -5.555 15.852 27.438 1 98.25 148 LEU B O 1
ATOM 3385 N N . SER B 1 149 ? -3.562 16.859 27.391 1 97.62 149 SER B N 1
ATOM 3386 C CA . SER B 1 149 ? -4.141 18.188 27.516 1 97.62 149 SER B CA 1
ATOM 3387 C C . SER B 1 149 ? -5.066 18.5 26.359 1 97.62 149 SER B C 1
ATOM 3389 O O . SER B 1 149 ? -4.75 18.203 25.203 1 97.62 149 SER B O 1
ATOM 3391 N N . PRO B 1 150 ? -6.242 19.078 26.625 1 97.62 150 PRO B N 1
ATOM 3392 C CA . PRO B 1 150 ? -7.184 19.422 25.547 1 97.62 150 PRO B CA 1
ATOM 3393 C C . PRO B 1 150 ? -6.602 20.422 24.562 1 97.62 150 PRO B C 1
ATOM 3395 O O . PRO B 1 150 ? -5.906 21.359 24.953 1 97.62 150 PRO B O 1
ATOM 3398 N N . GLN B 1 151 ? -6.93 20.188 23.266 1 98.19 151 GLN B N 1
ATOM 3399 C CA . GLN B 1 151 ? -6.383 21.031 22.219 1 98.19 151 GLN B CA 1
ATOM 3400 C C . GLN B 1 151 ? -7.488 21.797 21.5 1 98.19 151 GLN B C 1
ATOM 3402 O O . GLN B 1 151 ? -7.211 22.625 20.625 1 98.19 151 GLN B O 1
ATOM 3407 N N . GLY B 1 152 ? -8.75 21.516 21.812 1 97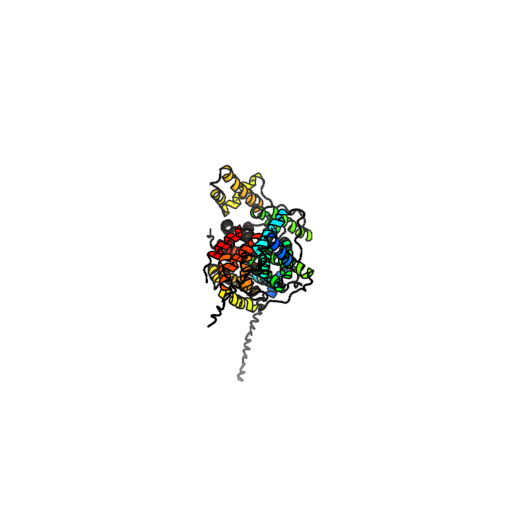.75 152 GLY B N 1
ATOM 3408 C CA . GLY B 1 152 ? -9.859 22.234 21.203 1 97.75 152 GLY B CA 1
ATOM 3409 C C . GLY B 1 152 ? -9.875 23.719 21.562 1 97.75 152 GLY B C 1
ATOM 3410 O O . GLY B 1 152 ? -9.578 24.094 22.688 1 97.75 152 GLY B O 1
ATOM 3411 N N . THR B 1 153 ? -10.297 24.547 20.562 1 97.69 153 THR B N 1
ATOM 3412 C CA . THR B 1 153 ? -10.242 25.984 20.797 1 97.69 153 THR B CA 1
ATOM 3413 C C . THR B 1 153 ? -11.586 26.641 20.484 1 97.69 153 THR B C 1
ATOM 3415 O O . THR B 1 153 ? -11.758 27.844 20.672 1 97.69 153 THR B O 1
ATOM 3418 N N . VAL B 1 154 ? -12.5 25.922 20 1 97.38 154 VAL B N 1
ATOM 3419 C CA . VAL B 1 154 ? -13.727 26.531 19.516 1 97.38 154 VAL B CA 1
ATOM 3420 C C . VAL B 1 154 ? -14.922 26.016 20.297 1 97.38 154 VAL B C 1
ATOM 3422 O O . VAL B 1 154 ? -14.961 24.844 20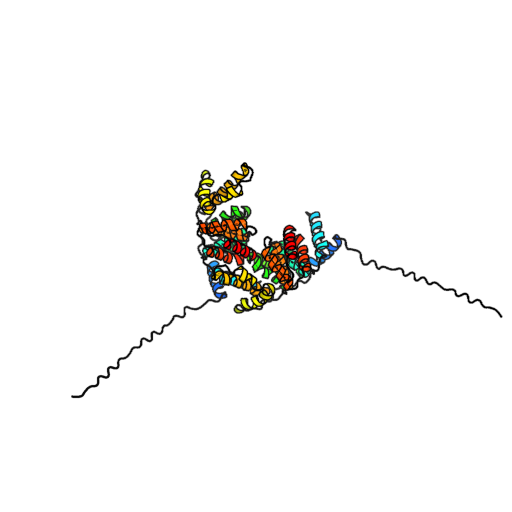.688 1 97.38 154 VAL B O 1
ATOM 3425 N N . LYS B 1 155 ? -15.898 26.859 20.484 1 97.31 155 LYS B N 1
ATOM 3426 C CA . LYS B 1 155 ? -17.172 26.484 21.078 1 97.31 155 LYS B CA 1
ATOM 3427 C C . LYS B 1 155 ? -18.109 25.875 20.047 1 97.31 155 LYS B C 1
ATOM 3429 O O . LYS B 1 155 ? -17.922 26.062 18.844 1 97.31 155 LYS B O 1
ATOM 3434 N N . GLU B 1 156 ? -19.062 25.188 20.484 1 96.75 156 GLU B N 1
ATOM 3435 C CA . GLU B 1 156 ? -20.031 24.5 19.625 1 96.75 156 GLU B CA 1
ATOM 3436 C C . GLU B 1 156 ? -20.656 25.469 18.625 1 96.75 156 GLU B C 1
ATOM 3438 O O . GLU B 1 156 ? -20.844 25.125 17.453 1 96.75 156 GLU B O 1
ATOM 3443 N N . SER B 1 157 ? -20.984 26.609 19.016 1 96.69 157 SER B N 1
ATOM 3444 C CA . SER B 1 157 ? -21.719 27.578 18.203 1 96.69 157 SER B CA 1
ATOM 3445 C C . SER B 1 157 ? -20.812 28.25 17.172 1 96.69 157 SER B C 1
ATOM 3447 O O . SER B 1 157 ? -21.281 28.906 16.25 1 96.69 157 SER B O 1
ATOM 3449 N N . GLU B 1 158 ? -19.516 28.016 17.344 1 97.62 158 GLU B N 1
ATOM 3450 C CA . GLU B 1 158 ? -18.547 28.766 16.531 1 97.62 158 GLU B CA 1
ATOM 3451 C C . GLU B 1 158 ? -17.938 27.875 15.453 1 97.62 158 GLU B C 1
ATOM 3453 O O . GLU B 1 158 ? -17.125 28.344 14.641 1 97.62 158 GLU B O 1
ATOM 3458 N N . ARG B 1 159 ? -18.328 26.609 15.367 1 97.44 159 ARG B N 1
ATOM 3459 C CA . ARG B 1 159 ? -17.656 25.625 14.523 1 97.44 159 ARG B CA 1
ATOM 3460 C C . ARG B 1 159 ? -17.703 26.031 13.055 1 97.44 159 ARG B C 1
ATOM 3462 O O . ARG B 1 159 ? -16.703 25.938 12.352 1 97.44 159 ARG B O 1
ATOM 3469 N N . LEU B 1 160 ? -18.875 26.453 12.609 1 97 160 LEU B N 1
ATOM 3470 C CA . LEU B 1 160 ? -19.031 26.812 11.211 1 97 160 LEU B CA 1
ATOM 3471 C C . LEU B 1 160 ? -18.203 28.047 10.867 1 97 160 LEU B C 1
ATOM 3473 O O . LEU B 1 160 ? -17.484 28.062 9.867 1 97 160 LEU B O 1
ATOM 3477 N N . GLU B 1 161 ? -18.328 29.094 11.672 1 97.88 161 GLU B N 1
ATOM 3478 C CA . GLU B 1 161 ? -17.625 30.359 11.422 1 97.88 161 GLU B CA 1
ATOM 3479 C C . GLU B 1 161 ? -16.109 30.172 11.469 1 97.88 161 GLU B C 1
ATOM 3481 O O . GLU B 1 161 ? -15.406 30.562 10.531 1 97.88 161 GLU B O 1
ATOM 3486 N N . LYS B 1 162 ? -15.633 29.578 12.5 1 98.19 162 LYS B N 1
ATOM 3487 C CA . LYS B 1 162 ? -14.188 29.406 12.68 1 98.19 162 LYS B CA 1
ATOM 3488 C C . LYS B 1 162 ? -13.625 28.406 11.664 1 98.19 162 LYS B C 1
ATOM 3490 O O . LYS B 1 162 ? -12.492 28.562 11.203 1 98.19 162 LYS B O 1
ATOM 3495 N N . GLY B 1 163 ? -14.383 27.359 11.352 1 97.94 163 GLY B N 1
ATOM 3496 C CA . GLY B 1 163 ? -13.984 26.453 10.289 1 97.94 163 GLY B CA 1
ATOM 3497 C C . GLY B 1 163 ? -13.875 27.125 8.938 1 97.94 163 GLY B C 1
ATOM 3498 O O . GLY B 1 163 ? -12.93 26.875 8.188 1 97.94 163 GLY B O 1
ATOM 3499 N N . SER B 1 164 ? -14.789 27.984 8.68 1 97.06 164 SER B N 1
ATOM 3500 C CA . SER B 1 164 ? -14.797 28.703 7.406 1 97.06 164 SER B CA 1
ATOM 3501 C C . SER B 1 164 ? -13.594 29.641 7.285 1 97.06 164 SER B C 1
ATOM 3503 O O . SER B 1 164 ? -13.07 29.844 6.188 1 97.06 164 SER B O 1
ATOM 3505 N N . GLU B 1 165 ? -13.203 30.219 8.367 1 97.69 165 GLU B N 1
ATOM 3506 C CA . GLU B 1 165 ? -12.055 31.125 8.375 1 97.69 165 GLU B CA 1
ATOM 3507 C C . GLU B 1 165 ? -10.789 30.406 7.918 1 97.69 165 GLU B C 1
ATOM 3509 O O . GLU B 1 165 ? -9.906 31.016 7.305 1 97.69 165 GLU B O 1
ATOM 3514 N N . ILE B 1 166 ? -10.742 29.156 8.164 1 97.38 166 ILE B N 1
ATOM 3515 C CA . ILE B 1 166 ? -9.578 28.375 7.773 1 97.38 166 ILE B CA 1
ATOM 3516 C C . ILE B 1 166 ? -9.781 27.828 6.363 1 97.38 166 ILE B C 1
ATOM 3518 O O . ILE B 1 166 ? -8.859 27.859 5.539 1 97.38 166 ILE B O 1
ATOM 3522 N N . GLN B 1 167 ? -10.93 27.344 6.074 1 97.25 167 GLN B N 1
ATOM 3523 C CA . GLN B 1 167 ? -11.234 26.688 4.812 1 97.25 167 GLN B CA 1
ATOM 3524 C C . GLN B 1 167 ? -11.18 27.672 3.646 1 97.25 167 GLN B C 1
ATOM 3526 O O . GLN B 1 167 ? -10.664 27.344 2.576 1 97.25 167 GLN B O 1
ATOM 3531 N N . PHE B 1 168 ? -11.703 28.844 3.791 1 96.19 168 PHE B N 1
ATOM 3532 C CA . PHE B 1 168 ? -11.953 29.75 2.678 1 96.19 168 PHE B CA 1
ATOM 3533 C C . PHE B 1 168 ? -10.648 30.172 2.021 1 96.19 168 PHE B C 1
ATOM 3535 O O . PHE B 1 168 ? -10.539 30.188 0.792 1 96.19 168 PHE B O 1
ATOM 3542 N N . PRO B 1 169 ? -9.664 30.516 2.795 1 96.38 169 PRO B N 1
ATOM 3543 C CA . PRO B 1 169 ? -8.406 30.906 2.139 1 96.38 169 PRO B CA 1
ATOM 3544 C C . PRO B 1 169 ? -7.773 29.766 1.356 1 96.38 169 PRO B C 1
ATOM 3546 O O . PRO B 1 169 ? -6.996 30 0.429 1 96.38 169 PRO B O 1
ATOM 3549 N N . LEU B 1 170 ? -8.086 28.547 1.653 1 96.44 170 LEU B N 1
ATOM 3550 C CA . LEU B 1 170 ? -7.484 27.391 0.997 1 96.44 170 LEU B CA 1
ATOM 3551 C C . LEU B 1 170 ? -8.305 26.969 -0.212 1 96.44 170 LEU B C 1
ATOM 3553 O O . LEU B 1 170 ? -7.754 26.656 -1.27 1 96.44 170 LEU B O 1
ATOM 3557 N N . TYR B 1 171 ? -9.641 26.953 -0.042 1 95.12 171 TYR B N 1
ATOM 3558 C CA . TYR B 1 171 ? -10.469 26.25 -1.013 1 95.12 171 TYR B CA 1
ATOM 3559 C C . TYR B 1 171 ? -11.562 27.172 -1.555 1 95.12 171 TYR B C 1
ATOM 3561 O O . TYR B 1 171 ? -12.312 26.781 -2.457 1 95.12 171 TYR B O 1
ATOM 3569 N N . GLY B 1 172 ? -11.734 28.375 -0.991 1 93.25 172 GLY B N 1
ATOM 3570 C CA . GLY B 1 172 ? -12.844 29.234 -1.374 1 93.25 172 GLY B CA 1
ATOM 3571 C C . GLY B 1 172 ? -14.195 28.594 -1.143 1 93.25 172 GLY B C 1
ATOM 3572 O O . GLY B 1 172 ? -14.406 27.922 -0.131 1 93.25 172 GLY B O 1
ATOM 3573 N N . ASP B 1 173 ? -15.086 28.875 -2.045 1 88.5 173 ASP B N 1
ATOM 3574 C CA . ASP B 1 173 ? -16.438 28.312 -1.954 1 88.5 173 ASP B CA 1
ATOM 3575 C C . ASP B 1 173 ? -16.562 27.078 -2.826 1 88.5 173 ASP B C 1
ATOM 3577 O O . ASP B 1 173 ? -17.641 26.797 -3.354 1 88.5 173 ASP B O 1
ATOM 3581 N N . GLY B 1 174 ? -15.531 26.438 -3 1 88.25 174 GLY B N 1
ATOM 3582 C CA . GLY B 1 174 ? -15.5 25.297 -3.914 1 88.25 174 GLY B CA 1
ATOM 3583 C C . GLY B 1 174 ? -16.531 24.234 -3.59 1 88.25 174 GLY B C 1
ATOM 3584 O O . GLY B 1 174 ? -17.234 23.766 -4.48 1 88.25 174 GLY B O 1
ATOM 3585 N N . MET B 1 175 ? -16.656 23.875 -2.361 1 86.94 175 MET B N 1
ATOM 3586 C CA . MET B 1 175 ? -17.609 22.828 -1.974 1 86.94 175 MET B CA 1
ATOM 3587 C C . MET B 1 175 ? -19.047 23.266 -2.23 1 86.94 175 MET B C 1
ATOM 3589 O O . MET B 1 175 ? -19.859 22.484 -2.719 1 86.94 175 MET B O 1
ATOM 3593 N N . LYS B 1 176 ? -19.344 24.438 -1.838 1 88.62 176 LYS B N 1
ATOM 3594 C CA . LYS B 1 176 ? -20.688 24.969 -2.076 1 88.62 176 LYS B CA 1
ATOM 3595 C C . LYS B 1 176 ? -21.016 24.984 -3.566 1 88.62 176 LYS B C 1
ATOM 3597 O O . LYS B 1 176 ? -22.109 24.641 -3.971 1 88.62 176 LYS B O 1
ATOM 3602 N N . GLN B 1 177 ? -20.094 25.344 -4.395 1 90.81 177 GLN B N 1
ATOM 3603 C CA . GLN B 1 177 ? -20.297 25.391 -5.84 1 90.81 177 GLN B CA 1
ATOM 3604 C C . GLN B 1 177 ? -20.469 24 -6.418 1 90.81 177 GLN B C 1
ATOM 3606 O O . GLN B 1 177 ? -21.297 23.781 -7.293 1 90.81 177 GLN B O 1
ATOM 3611 N N . ASN B 1 178 ? -19.688 23.047 -5.945 1 90 178 ASN B N 1
ATOM 3612 C CA . ASN B 1 178 ? -19.75 21.672 -6.426 1 90 178 ASN B CA 1
ATOM 3613 C C . ASN B 1 178 ? -21.094 21.031 -6.102 1 90 178 ASN B C 1
ATOM 3615 O O . ASN B 1 178 ? -21.531 20.109 -6.801 1 90 178 ASN B O 1
ATOM 3619 N N . MET B 1 179 ? -21.75 21.562 -5.012 1 91.38 179 MET B N 1
ATOM 3620 C CA . MET B 1 179 ? -22.969 20.922 -4.531 1 91.38 179 MET B CA 1
ATOM 3621 C C . MET B 1 179 ? -24.203 21.75 -4.895 1 91.38 179 MET B C 1
ATOM 3623 O O . MET B 1 179 ? -25.312 21.422 -4.492 1 91.38 179 MET B O 1
ATOM 3627 N N . LYS B 1 180 ? -24.062 22.719 -5.656 1 91.12 180 LYS B N 1
ATOM 3628 C CA . LYS B 1 180 ? -25.094 23.719 -5.875 1 91.12 180 LYS B CA 1
ATOM 3629 C C . LYS B 1 180 ? -26.344 23.109 -6.527 1 91.12 180 LYS B C 1
ATOM 3631 O O . LYS B 1 180 ? -27.453 23.594 -6.316 1 91.12 180 LYS B O 1
ATOM 3636 N N . ASP B 1 181 ? -26.188 22.047 -7.293 1 94.06 181 ASP B N 1
ATOM 3637 C CA . ASP B 1 181 ? -27.297 21.516 -8.07 1 94.06 181 ASP B CA 1
ATOM 3638 C C . ASP B 1 181 ? -28.047 20.438 -7.289 1 94.06 181 ASP B C 1
ATOM 3640 O O . ASP B 1 181 ? -29.031 19.875 -7.777 1 94.06 181 ASP B O 1
ATOM 3644 N N . LEU B 1 182 ? -27.688 20.297 -6.051 1 93.75 182 LEU B N 1
ATOM 3645 C CA . LEU B 1 182 ? -28.422 19.359 -5.195 1 93.75 182 LEU B CA 1
ATOM 3646 C C . LEU B 1 182 ? -29.734 19.984 -4.723 1 93.75 182 LEU B C 1
ATOM 3648 O O . LEU B 1 182 ? -29.891 21.203 -4.77 1 93.75 182 LEU B O 1
ATOM 3652 N N . PRO B 1 183 ? -30.656 19.031 -4.301 1 93.88 183 PRO B N 1
ATOM 3653 C CA . PRO B 1 183 ? -31.844 19.594 -3.66 1 93.88 183 PRO B CA 1
ATOM 3654 C C . PRO B 1 183 ? -31.5 20.547 -2.521 1 93.88 183 PRO B C 1
ATOM 3656 O O . PRO B 1 183 ? -30.516 20.344 -1.803 1 93.88 183 PRO B O 1
ATOM 3659 N N . GLU B 1 184 ? -32.281 21.516 -2.354 1 89.88 184 GLU B N 1
ATOM 3660 C CA . GLU B 1 184 ? -31.984 22.672 -1.52 1 89.88 184 GLU B CA 1
ATOM 3661 C C . GLU B 1 184 ? -31.531 22.266 -0.124 1 89.88 184 GLU B C 1
ATOM 3663 O O . GLU B 1 184 ? -30.484 22.703 0.354 1 89.88 184 GLU B O 1
ATOM 3668 N N . GLU B 1 185 ? -32.188 21.406 0.502 1 92.5 185 GLU B N 1
ATOM 3669 C CA . GLU B 1 185 ? -31.797 21.016 1.857 1 92.5 185 GLU B CA 1
ATOM 3670 C C . GLU B 1 185 ? -30.406 20.391 1.881 1 92.5 185 GLU B C 1
ATOM 3672 O O . GLU B 1 185 ? -29.656 20.594 2.828 1 92.5 185 GLU B O 1
ATOM 3677 N N . PHE B 1 186 ? -30.109 19.719 0.81 1 95.19 186 PHE B N 1
ATOM 3678 C CA . PHE B 1 186 ? -28.828 19.016 0.748 1 95.19 186 PHE B CA 1
ATOM 3679 C C . PHE B 1 186 ? -27.719 19.953 0.324 1 95.19 186 PHE B C 1
ATOM 3681 O O . PHE B 1 186 ? -26.594 19.875 0.831 1 95.19 186 PHE B O 1
ATOM 3688 N N . SER B 1 187 ? -27.984 20.906 -0.566 1 93.81 187 SER B N 1
ATOM 3689 C CA . SER B 1 187 ? -26.984 21.812 -1.082 1 93.81 187 SER B CA 1
ATOM 3690 C C . SER B 1 187 ? -26.5 22.781 -0.001 1 93.81 187 SER B C 1
ATOM 3692 O O . SER B 1 187 ? -25.391 23.312 -0.079 1 93.81 187 SER B O 1
ATOM 3694 N N . GLU B 1 188 ? -27.281 22.938 1.053 1 92.06 188 GLU B N 1
ATOM 3695 C CA . GLU B 1 188 ? -26.891 23.781 2.178 1 92.06 188 GLU B CA 1
ATOM 3696 C C . GLU B 1 188 ? -26.25 22.953 3.295 1 92.06 188 GLU B C 1
ATOM 3698 O O . GLU B 1 188 ? -25.219 23.344 3.838 1 92.06 188 GLU B O 1
ATOM 3703 N N . PHE B 1 189 ? -26.828 21.812 3.561 1 94.56 189 PHE B N 1
ATOM 3704 C CA . PHE B 1 189 ? -26.438 21.031 4.727 1 94.56 189 PHE B CA 1
ATOM 3705 C C . PHE B 1 189 ? -25.062 20.391 4.516 1 94.56 189 PHE B C 1
ATOM 3707 O O . PHE B 1 189 ? -24.219 20.422 5.41 1 94.56 189 PHE B O 1
ATOM 3714 N N . ILE B 1 190 ? -24.844 19.844 3.326 1 95.62 190 ILE B N 1
ATOM 3715 C CA . ILE B 1 190 ? -23.656 19 3.115 1 95.62 190 ILE B CA 1
ATOM 3716 C C . ILE B 1 190 ? -22.406 19.875 3.158 1 95.62 190 ILE B C 1
ATOM 3718 O O . ILE B 1 190 ? -21.453 19.547 3.873 1 95.62 190 ILE B O 1
ATOM 3722 N N . PRO B 1 191 ? -22.375 21 2.48 1 95 191 PRO B N 1
ATOM 3723 C CA . PRO B 1 191 ? -21.172 21.844 2.594 1 95 191 PRO B CA 1
ATOM 3724 C C . PRO B 1 191 ? -20.938 22.344 4.016 1 95 191 PRO B C 1
ATOM 3726 O O . PRO B 1 191 ? -19.797 22.375 4.48 1 95 191 PRO B O 1
ATOM 3729 N N . ASP B 1 192 ? -21.938 22.656 4.711 1 95.06 192 ASP B N 1
ATOM 3730 C CA . ASP B 1 192 ? -21.828 23.109 6.09 1 95.06 192 ASP B CA 1
ATOM 3731 C C . ASP B 1 192 ? -21.297 22 6.996 1 95.06 192 ASP B C 1
ATOM 3733 O O . ASP B 1 192 ? -20.453 22.234 7.863 1 95.06 192 ASP B O 1
ATOM 3737 N N . MET B 1 193 ? -21.875 20.891 6.773 1 96 193 MET B N 1
ATOM 3738 C CA . MET B 1 193 ? -21.453 19.734 7.562 1 96 193 MET B CA 1
ATOM 3739 C C . MET B 1 193 ? -19.953 19.469 7.379 1 96 193 MET B C 1
ATOM 3741 O O . MET B 1 193 ? -19.25 19.203 8.352 1 96 193 MET B O 1
ATOM 3745 N N . LEU B 1 194 ? -19.5 19.531 6.18 1 94.94 194 LEU B N 1
ATOM 3746 C CA . LEU B 1 194 ? -18.094 19.281 5.891 1 94.94 194 LEU B CA 1
ATOM 3747 C C . LEU B 1 194 ? -17.203 20.344 6.539 1 94.94 194 LEU B C 1
ATOM 3749 O O . LEU B 1 194 ? -16.172 20.016 7.121 1 94.94 194 LEU B O 1
ATOM 3753 N N . THR B 1 195 ? -17.594 21.578 6.41 1 96.5 195 THR B N 1
ATOM 3754 C CA . THR B 1 195 ? -16.844 22.672 7.023 1 96.5 195 THR B CA 1
ATOM 3755 C C . THR B 1 195 ? -16.75 22.484 8.531 1 96.5 195 THR B C 1
ATOM 3757 O O . THR B 1 195 ? -15.664 22.625 9.117 1 96.5 195 THR B O 1
ATOM 3760 N N . LYS B 1 196 ? -17.797 22.125 9.141 1 97.12 196 LYS B N 1
ATOM 3761 C CA . LYS B 1 196 ? -17.828 21.953 10.586 1 97.12 196 LYS B CA 1
ATOM 3762 C C . LYS B 1 196 ? -16.984 20.75 11.023 1 97.12 196 LYS B C 1
ATOM 3764 O O . LYS B 1 196 ? -16.188 20.844 11.953 1 97.12 196 LYS B O 1
ATOM 3769 N N . THR B 1 197 ? -17.109 19.656 10.359 1 97 197 THR B N 1
ATOM 3770 C CA . THR B 1 197 ? -16.562 18.391 10.859 1 97 197 THR B CA 1
ATOM 3771 C C . THR B 1 197 ? -15.07 18.281 10.547 1 97 197 THR B C 1
ATOM 3773 O O . THR B 1 197 ? -14.328 17.641 11.289 1 97 197 THR B O 1
ATOM 3776 N N . LEU B 1 198 ? -14.633 18.922 9.547 1 97.31 198 LEU B N 1
ATOM 3777 C CA . LEU B 1 198 ? -13.203 18.875 9.266 1 97.31 198 LEU B CA 1
ATOM 3778 C C . LEU B 1 198 ? -12.508 20.109 9.82 1 97.31 198 LEU B C 1
ATOM 3780 O O . LEU B 1 198 ? -11.688 20 10.742 1 97.31 198 LEU B O 1
ATOM 3784 N N . PHE B 1 199 ? -12.922 21.234 9.383 1 97.81 199 PHE B N 1
ATOM 3785 C CA . PHE B 1 199 ? -12.195 22.453 9.727 1 97.81 199 PHE B CA 1
ATOM 3786 C C . PHE B 1 199 ? -12.586 22.938 11.109 1 97.81 199 PHE B C 1
ATOM 3788 O O . PHE B 1 199 ? -11.719 23.312 11.914 1 97.81 199 PHE B O 1
ATOM 3795 N N . GLY B 1 200 ? -13.82 22.984 11.445 1 98.25 200 GLY B N 1
ATOM 3796 C CA . GLY B 1 200 ? -14.266 23.406 12.758 1 98.25 200 GLY B CA 1
ATOM 3797 C C . GLY B 1 200 ? -13.812 22.484 13.875 1 98.25 200 GLY B C 1
ATOM 3798 O O . GLY B 1 200 ? -13.266 22.953 14.883 1 98.25 200 GLY B O 1
ATOM 3799 N N . ASP B 1 201 ? -13.93 21.188 13.648 1 97.94 201 ASP B N 1
ATOM 3800 C CA . ASP B 1 201 ? -13.703 20.219 14.719 1 97.94 201 ASP B CA 1
ATOM 3801 C C . ASP B 1 201 ? -12.219 19.875 14.836 1 97.94 201 ASP B C 1
ATOM 3803 O O . ASP B 1 201 ? -11.734 19.547 15.922 1 97.94 201 ASP B O 1
ATOM 3807 N N . TYR B 1 202 ? -11.484 20 13.758 1 98.31 202 TYR B N 1
ATOM 3808 C CA . TYR B 1 202 ? -10.125 19.469 13.852 1 98.31 202 TYR B CA 1
ATOM 3809 C C . TYR B 1 202 ? -9.094 20.516 13.453 1 98.31 202 TYR B C 1
ATOM 3811 O O . TYR B 1 202 ? -8.094 20.703 14.141 1 98.31 202 TYR B O 1
ATOM 3819 N N . TYR B 1 203 ? -9.312 21.297 12.391 1 98.38 203 TYR B N 1
ATOM 3820 C CA . TYR B 1 203 ? -8.281 22.203 11.914 1 98.38 203 TYR B CA 1
ATOM 3821 C C . TYR B 1 203 ? -8.094 23.375 12.875 1 98.38 203 TYR B C 1
ATOM 3823 O O . TYR B 1 203 ? -7.051 24.031 12.859 1 98.38 203 TYR B O 1
ATOM 3831 N N . THR B 1 204 ? -9.109 23.641 13.688 1 98.38 204 THR B N 1
ATOM 3832 C CA . THR B 1 204 ? -9.023 24.75 14.648 1 98.38 204 THR B CA 1
ATOM 3833 C C . THR B 1 204 ? -8.234 24.312 15.883 1 98.38 204 THR B C 1
ATOM 3835 O O . THR B 1 204 ? -7.871 25.156 16.719 1 98.38 204 THR B O 1
ATOM 3838 N N . ARG B 1 205 ? -7.977 23.031 16.031 1 98.25 205 ARG B N 1
ATOM 3839 C CA . ARG B 1 205 ? -7.285 22.516 17.219 1 98.25 205 ARG B CA 1
ATOM 3840 C C . ARG B 1 205 ? -5.809 22.891 17.188 1 98.25 205 ARG B C 1
ATOM 3842 O O . ARG B 1 205 ? -5.238 23.109 16.109 1 98.25 205 ARG B O 1
ATOM 3849 N N . GLN B 1 206 ? -5.195 22.922 18.344 1 97.94 206 GLN B N 1
ATOM 3850 C CA . GLN B 1 206 ? -3.756 23.125 18.453 1 97.94 206 GLN B CA 1
ATOM 3851 C C . GLN B 1 206 ? -2.988 21.828 18.234 1 97.94 206 GLN B C 1
ATOM 3853 O O . GLN B 1 206 ? -3.582 20.797 17.922 1 97.94 206 GLN B O 1
ATOM 3858 N N . GLY B 1 207 ? -1.709 21.875 18.25 1 97.88 207 GLY B N 1
ATOM 3859 C CA . GLY B 1 207 ? -0.883 20.672 18.188 1 97.88 207 GLY B CA 1
ATOM 3860 C C . GLY B 1 207 ? -0.202 20.5 16.844 1 97.88 207 GLY B C 1
ATOM 3861 O O . GLY B 1 207 ? 0.886 19.922 16.766 1 97.88 207 GLY B O 1
ATOM 3862 N N . LEU B 1 208 ? -0.895 20.891 15.789 1 98.44 208 LEU B N 1
ATOM 3863 C CA . LEU B 1 208 ? -0.303 20.891 14.453 1 98.44 208 LEU B CA 1
ATOM 3864 C C . LEU B 1 208 ? -0.559 22.203 13.742 1 98.44 208 LEU B C 1
ATOM 3866 O O . LEU B 1 208 ? -1.644 22.781 13.859 1 98.44 208 LEU B O 1
ATOM 3870 N N . ASP B 1 209 ? 0.41 22.641 13.016 1 98.25 209 ASP B N 1
ATOM 3871 C CA . ASP B 1 209 ? 0.178 23.828 12.188 1 98.25 209 ASP B CA 1
ATOM 3872 C C . ASP B 1 209 ? -0.523 23.453 10.883 1 98.25 209 ASP B C 1
ATOM 3874 O O . ASP B 1 209 ? -0.641 22.266 10.555 1 98.25 209 ASP B O 1
ATOM 3878 N N . LEU B 1 210 ? -1.032 24.438 10.195 1 98.5 210 LEU B N 1
ATOM 3879 C CA . LEU B 1 210 ? -1.852 24.266 9 1 98.5 210 LEU B CA 1
ATOM 3880 C C . LEU B 1 210 ? -1.062 23.562 7.898 1 98.5 210 LEU B C 1
ATOM 3882 O O . LEU B 1 210 ? -1.597 22.703 7.203 1 98.5 210 LEU B O 1
ATOM 3886 N N . GLN B 1 211 ? 0.169 23.922 7.73 1 98.44 211 GLN B N 1
ATOM 3887 C CA . GLN B 1 211 ? 1.042 23.359 6.711 1 98.44 211 GLN B CA 1
ATOM 3888 C C . GLN B 1 211 ? 1.2 21.844 6.906 1 98.44 211 GLN B C 1
ATOM 3890 O O . GLN B 1 211 ? 1.084 21.078 5.953 1 98.44 211 GLN B O 1
ATOM 3895 N N . THR B 1 212 ? 1.412 21.422 8.094 1 98.81 212 THR B N 1
ATOM 3896 C CA . THR B 1 212 ? 1.574 20.016 8.414 1 98.81 212 THR B CA 1
ATOM 3897 C C . THR B 1 212 ? 0.253 19.266 8.258 1 98.81 212 THR B C 1
ATOM 3899 O O . THR B 1 212 ? 0.218 18.172 7.711 1 98.81 212 THR B O 1
ATOM 3902 N N . ARG B 1 213 ? -0.845 19.875 8.719 1 98.81 213 ARG B N 1
ATOM 3903 C CA . ARG B 1 213 ? -2.154 19.25 8.594 1 98.81 213 ARG B CA 1
ATOM 3904 C C . ARG B 1 213 ? -2.465 18.922 7.137 1 98.81 213 ARG B C 1
ATOM 3906 O O . ARG B 1 213 ? -2.863 17.797 6.82 1 98.81 213 ARG B O 1
ATOM 3913 N N . GLU B 1 214 ? -2.273 19.844 6.23 1 98.81 214 GLU B N 1
ATOM 3914 C CA . GLU B 1 214 ? -2.592 19.641 4.82 1 98.81 214 GLU B CA 1
ATOM 3915 C C . GLU B 1 214 ? -1.69 18.578 4.203 1 98.81 214 GLU B C 1
ATOM 3917 O O . GLU B 1 214 ? -2.133 17.781 3.361 1 98.81 214 GLU B O 1
ATOM 3922 N N . LEU B 1 215 ? -0.442 18.562 4.605 1 98.94 215 LEU B N 1
ATOM 3923 C CA . LEU B 1 215 ? 0.483 17.562 4.078 1 98.94 215 LEU B CA 1
ATOM 3924 C C . LEU B 1 215 ? 0.053 16.156 4.484 1 98.94 215 LEU B C 1
ATOM 3926 O O . LEU B 1 215 ? 0.095 15.227 3.668 1 98.94 215 LEU B O 1
ATOM 3930 N N . LEU B 1 216 ? -0.352 16 5.734 1 98.94 216 LEU B N 1
ATOM 3931 C CA . LEU B 1 216 ? -0.777 14.688 6.223 1 98.94 216 LEU B CA 1
ATOM 3932 C C . LEU B 1 216 ? -2.08 14.258 5.555 1 98.94 216 LEU B C 1
ATOM 3934 O O . LEU B 1 216 ? -2.289 13.07 5.301 1 98.94 216 LEU B O 1
ATOM 3938 N N . ILE B 1 217 ? -2.98 15.219 5.262 1 98.88 217 ILE B N 1
ATOM 3939 C CA . ILE B 1 217 ? -4.211 14.891 4.551 1 98.88 217 ILE B CA 1
ATOM 3940 C C . ILE B 1 217 ? -3.879 14.414 3.139 1 98.88 217 ILE B C 1
ATOM 3942 O O . ILE B 1 217 ? -4.473 13.445 2.648 1 98.88 217 ILE B O 1
ATOM 3946 N N . LEU B 1 218 ? -2.92 15.094 2.482 1 98.88 218 LEU B N 1
ATOM 3947 C CA . LEU B 1 218 ? -2.463 14.641 1.174 1 98.88 218 LEU B CA 1
ATOM 3948 C C . LEU B 1 218 ? -1.94 13.203 1.247 1 98.88 218 LEU B C 1
ATOM 3950 O O . LEU B 1 218 ? -2.205 12.398 0.354 1 98.88 218 LEU B O 1
ATOM 3954 N N . ALA B 1 219 ? -1.203 12.867 2.293 1 98.94 219 ALA B N 1
ATOM 3955 C CA . ALA B 1 219 ? -0.676 11.523 2.508 1 98.94 219 ALA B CA 1
ATOM 3956 C C . ALA B 1 219 ? -1.806 10.508 2.676 1 98.94 219 ALA B C 1
ATOM 3958 O O . ALA B 1 219 ? -1.757 9.414 2.111 1 98.94 219 ALA B O 1
ATOM 3959 N N . ALA B 1 220 ? -2.826 10.883 3.42 1 98.94 220 ALA B N 1
ATOM 3960 C CA . ALA B 1 220 ? -3.953 9.984 3.65 1 98.94 220 ALA B CA 1
ATOM 3961 C C . ALA B 1 220 ? -4.711 9.711 2.355 1 98.94 220 ALA B C 1
ATOM 3963 O O . ALA B 1 220 ? -5.051 8.562 2.059 1 98.94 220 ALA B O 1
ATOM 3964 N N . LEU B 1 221 ? -4.973 10.781 1.591 1 98.81 221 LEU B N 1
ATOM 3965 C CA . LEU B 1 221 ? -5.691 10.641 0.328 1 98.81 221 LEU B CA 1
ATOM 3966 C C . LEU B 1 221 ? -4.914 9.758 -0.644 1 98.81 221 LEU B C 1
ATOM 3968 O O . LEU B 1 221 ? -5.5 8.906 -1.322 1 98.81 221 LEU B O 1
ATOM 3972 N N . THR B 1 222 ? -3.598 9.969 -0.701 1 98.75 222 THR B N 1
ATOM 3973 C CA . THR B 1 222 ? -2.762 9.125 -1.541 1 98.75 222 THR B CA 1
ATOM 3974 C C . THR B 1 222 ? -2.863 7.664 -1.106 1 98.75 222 THR B C 1
ATOM 3976 O O . THR B 1 222 ? -3.025 6.77 -1.942 1 98.75 222 THR B O 1
ATOM 3979 N N . THR B 1 223 ? -2.773 7.426 0.181 1 98.81 223 THR B N 1
ATOM 3980 C CA . THR B 1 223 ? -2.803 6.082 0.754 1 98.81 223 THR B CA 1
ATOM 3981 C C . THR B 1 223 ? -4.129 5.395 0.453 1 98.81 223 THR B C 1
ATOM 3983 O O . THR B 1 223 ? -4.164 4.195 0.169 1 98.81 223 THR B O 1
ATOM 3986 N N . MET B 1 224 ? -5.234 6.129 0.473 1 97.69 224 MET B N 1
ATOM 3987 C CA . MET B 1 224 ? -6.562 5.586 0.209 1 97.69 224 MET B CA 1
ATOM 3988 C C . MET B 1 224 ? -6.672 5.082 -1.226 1 97.69 224 MET B C 1
ATOM 3990 O O . MET B 1 224 ? -7.223 4.008 -1.471 1 97.69 224 MET B O 1
ATOM 3994 N N . GLY B 1 225 ? -6.117 5.828 -2.191 1 95.62 225 GLY B N 1
ATOM 3995 C CA . GLY B 1 225 ? -6.309 5.535 -3.604 1 95.62 225 GLY B CA 1
ATOM 3996 C C . GLY B 1 225 ? -7.703 5.859 -4.098 1 95.62 225 GLY B C 1
ATOM 3997 O O . GLY B 1 225 ? -8.648 5.949 -3.307 1 95.62 225 GLY B O 1
ATOM 3998 N N . GLY B 1 226 ? -7.844 6.055 -5.375 1 94.19 226 GLY B N 1
ATOM 3999 C CA . GLY B 1 226 ? -9.133 6.375 -5.961 1 94.19 226 GLY B CA 1
ATOM 4000 C C . GLY B 1 226 ? -9.648 7.746 -5.562 1 94.19 226 GLY B C 1
ATOM 4001 O O . GLY B 1 226 ? -10.859 7.969 -5.512 1 94.19 226 GLY B O 1
ATOM 4002 N N . THR B 1 227 ? -8.75 8.617 -5.203 1 97.12 227 THR B N 1
ATOM 4003 C CA . THR B 1 227 ? -9.148 9.914 -4.672 1 97.12 227 THR B CA 1
ATOM 4004 C C . THR B 1 227 ? -8.523 11.047 -5.488 1 97.12 227 THR B C 1
ATOM 4006 O O . THR B 1 227 ? -8.125 12.07 -4.934 1 97.12 227 THR B O 1
ATOM 4009 N N . GLU B 1 228 ? -8.398 10.883 -6.762 1 96.25 228 GLU B N 1
ATOM 4010 C CA . GLU B 1 228 ? -7.637 11.82 -7.582 1 96.25 228 GLU B CA 1
ATOM 4011 C C . GLU B 1 228 ? -8.273 13.211 -7.559 1 96.25 228 GLU B C 1
ATOM 4013 O O . GLU B 1 228 ? -7.562 14.219 -7.543 1 96.25 228 GLU B O 1
ATOM 4018 N N . ARG B 1 229 ? -9.625 13.312 -7.594 1 94.5 229 ARG B N 1
ATOM 4019 C CA . ARG B 1 229 ? -10.281 14.609 -7.531 1 94.5 229 ARG B CA 1
ATOM 4020 C C . ARG B 1 229 ? -9.984 15.312 -6.207 1 94.5 229 ARG B C 1
ATOM 4022 O O . ARG B 1 229 ? -9.68 16.5 -6.188 1 94.5 229 ARG B O 1
ATOM 4029 N N . GLN B 1 230 ? -10.062 14.609 -5.113 1 96.75 230 GLN B N 1
ATOM 4030 C CA . GLN B 1 230 ? -9.766 15.156 -3.793 1 96.75 230 GLN B CA 1
ATOM 4031 C C . GLN B 1 230 ? -8.281 15.477 -3.654 1 96.75 230 GLN B C 1
ATOM 4033 O O . GLN B 1 230 ? -7.914 16.469 -3.02 1 96.75 230 GLN B O 1
ATOM 4038 N N . LEU B 1 231 ? -7.418 14.633 -4.254 1 98.12 231 LEU B N 1
ATOM 4039 C CA . LEU B 1 231 ? -5.984 14.906 -4.266 1 98.12 231 LEU B CA 1
ATOM 4040 C C . LEU B 1 231 ? -5.695 16.25 -4.926 1 98.12 231 LEU B C 1
ATOM 4042 O O . LEU B 1 231 ? -4.875 17.031 -4.43 1 98.12 231 LEU B O 1
ATOM 4046 N N . ALA B 1 232 ? -6.34 16.484 -6.031 1 97.31 232 ALA B N 1
ATOM 4047 C CA . ALA B 1 232 ? -6.121 17.75 -6.738 1 97.31 232 ALA B CA 1
ATOM 4048 C C . ALA B 1 232 ? -6.5 18.938 -5.863 1 97.31 232 ALA B C 1
ATOM 4050 O O . ALA B 1 232 ? -5.746 19.922 -5.77 1 97.31 232 ALA B O 1
ATOM 4051 N N . SER B 1 233 ? -7.664 18.875 -5.223 1 96.38 233 SER B N 1
ATOM 4052 C CA . SER B 1 233 ? -8.117 19.953 -4.344 1 96.38 233 SER B CA 1
ATOM 4053 C C . SER B 1 233 ? -7.145 20.172 -3.189 1 96.38 233 SER B C 1
ATOM 4055 O O . SER B 1 233 ? -6.777 21.297 -2.889 1 96.38 233 SER B O 1
ATOM 4057 N N . HIS B 1 234 ? -6.66 19.141 -2.604 1 98.12 234 HIS B N 1
ATOM 4058 C CA . HIS B 1 234 ? -5.801 19.266 -1.434 1 98.12 234 HIS B CA 1
ATOM 4059 C C . HIS B 1 234 ? -4.363 19.578 -1.839 1 98.12 234 HIS B C 1
ATOM 4061 O O . HIS B 1 234 ? -3.578 20.078 -1.026 1 98.12 234 HIS B O 1
ATOM 4067 N N . ALA B 1 235 ? -3.969 19.266 -3.084 1 98.44 235 ALA B N 1
ATOM 4068 C CA . ALA B 1 235 ? -2.689 19.766 -3.576 1 98.44 235 ALA B CA 1
ATOM 4069 C C . ALA B 1 235 ? -2.691 21.281 -3.646 1 98.44 235 ALA B C 1
ATOM 4071 O O . ALA B 1 235 ? -1.724 21.938 -3.242 1 98.44 235 ALA B O 1
ATOM 4072 N N . ILE B 1 236 ? -3.799 21.844 -4.125 1 97.75 236 ILE B N 1
ATOM 4073 C CA . ILE B 1 236 ? -3.941 23.297 -4.141 1 97.75 236 ILE B CA 1
ATOM 4074 C C . ILE B 1 236 ? -3.891 23.828 -2.713 1 97.75 236 ILE B C 1
ATOM 4076 O O . ILE B 1 236 ? -3.193 24.812 -2.438 1 97.75 236 ILE B O 1
ATOM 4080 N N . GLY B 1 237 ? -4.648 23.156 -1.799 1 97.75 237 GLY B N 1
ATOM 4081 C CA . GLY B 1 237 ? -4.641 23.547 -0.398 1 97.75 237 GLY B CA 1
ATOM 4082 C C . GLY B 1 237 ? -3.256 23.5 0.223 1 97.75 237 GLY B C 1
ATOM 4083 O O . GLY B 1 237 ? -2.9 24.375 1.025 1 97.75 237 GLY B O 1
ATOM 4084 N N . ASN B 1 238 ? -2.465 22.547 -0.133 1 98.62 238 ASN B N 1
ATOM 4085 C CA . ASN B 1 238 ? -1.095 22.438 0.354 1 98.62 238 ASN B CA 1
ATOM 4086 C C . ASN B 1 238 ? -0.232 23.594 -0.116 1 98.62 238 ASN B C 1
ATOM 4088 O O . ASN B 1 238 ? 0.535 24.172 0.666 1 98.62 238 ASN B O 1
ATOM 4092 N N . LEU B 1 239 ? -0.323 23.906 -1.382 1 98.38 239 LEU B N 1
ATOM 4093 C CA . LEU B 1 239 ? 0.427 25.047 -1.895 1 98.38 239 LEU B CA 1
ATOM 4094 C C . LEU B 1 239 ? 0.051 26.328 -1.149 1 98.38 239 LEU B C 1
ATOM 4096 O O . LEU B 1 239 ? 0.927 27.094 -0.74 1 98.38 239 LEU B O 1
ATOM 4100 N N . LYS B 1 240 ? -1.153 26.531 -0.898 1 98 240 LYS B N 1
ATOM 4101 C CA . LYS B 1 240 ? -1.63 27.75 -0.239 1 98 240 LYS B CA 1
ATOM 4102 C C . LYS B 1 240 ? -1.28 27.734 1.246 1 98 240 LYS B C 1
ATOM 4104 O O . LYS B 1 240 ? -1.101 28.797 1.853 1 98 240 LYS B O 1
ATOM 4109 N N . ALA B 1 241 ? -1.165 26.562 1.805 1 98 241 ALA B N 1
ATOM 4110 C CA . ALA B 1 241 ? -0.801 26.438 3.215 1 98 241 ALA B CA 1
ATOM 4111 C C . ALA B 1 241 ? 0.697 26.656 3.414 1 98 241 ALA B C 1
ATOM 4113 O O . ALA B 1 241 ? 1.173 26.734 4.547 1 98 241 ALA B O 1
ATOM 4114 N N . GLY B 1 242 ? 1.457 26.656 2.271 1 97.81 242 GLY B N 1
ATOM 4115 C CA . GLY B 1 242 ? 2.867 26.984 2.391 1 97.81 242 GLY B CA 1
ATOM 4116 C C . GLY B 1 242 ? 3.785 25.844 2.01 1 97.81 242 GLY B C 1
ATOM 4117 O O . GLY B 1 242 ? 5.008 25.984 2.037 1 97.81 242 GLY B O 1
ATOM 4118 N N . ASN B 1 243 ? 3.234 24.703 1.649 1 98.31 243 ASN B N 1
ATOM 4119 C CA . ASN B 1 243 ? 4.07 23.609 1.159 1 98.31 243 ASN B CA 1
ATOM 4120 C C . ASN B 1 243 ? 4.453 23.812 -0.304 1 98.31 243 ASN B C 1
ATOM 4122 O O . ASN B 1 243 ? 3.643 24.281 -1.104 1 98.31 243 ASN B O 1
ATOM 4126 N N . SER B 1 244 ? 5.68 23.469 -0.639 1 97.44 244 SER B N 1
ATOM 4127 C CA . SER B 1 244 ? 6.117 23.484 -2.031 1 97.44 244 SER B CA 1
ATOM 4128 C C . SER B 1 244 ? 5.797 22.156 -2.723 1 97.44 244 SER B C 1
ATOM 4130 O O . SER B 1 244 ? 5.496 21.172 -2.062 1 97.44 244 SER B O 1
ATOM 4132 N N . LYS B 1 245 ? 5.895 22.172 -4.031 1 97.06 245 LYS B N 1
ATOM 4133 C CA . LYS B 1 245 ? 5.762 20.922 -4.762 1 97.06 245 LYS B CA 1
ATOM 4134 C C . LYS B 1 245 ? 6.852 19.938 -4.355 1 97.06 245 LYS B C 1
ATOM 4136 O O . LYS B 1 245 ? 6.602 18.734 -4.262 1 97.06 245 LYS B O 1
ATOM 4141 N N . GLU B 1 246 ? 8.047 20.422 -4.129 1 97.25 246 GLU B N 1
ATOM 4142 C CA . GLU B 1 246 ? 9.141 19.562 -3.68 1 97.25 246 GLU B CA 1
ATOM 4143 C C . GLU B 1 246 ? 8.805 18.891 -2.355 1 97.25 246 GLU B C 1
ATOM 4145 O O . GLU B 1 246 ? 9.102 17.703 -2.166 1 97.25 246 GLU B O 1
ATOM 4150 N N . THR B 1 247 ? 8.18 19.641 -1.458 1 98.62 247 THR B N 1
ATOM 4151 C CA . THR B 1 247 ? 7.785 19.078 -0.176 1 98.62 247 THR B CA 1
ATOM 4152 C C . THR B 1 247 ? 6.734 17.984 -0.37 1 98.62 247 THR B C 1
ATOM 4154 O O . THR B 1 247 ? 6.824 16.906 0.231 1 98.62 247 THR B O 1
ATOM 4157 N N . MET B 1 248 ? 5.762 18.234 -1.222 1 98.75 248 MET B N 1
ATOM 4158 C CA . MET B 1 248 ? 4.73 17.25 -1.501 1 98.75 248 MET B CA 1
ATOM 4159 C C . MET B 1 248 ? 5.336 16.016 -2.166 1 98.75 248 MET B C 1
ATOM 4161 O O . MET B 1 248 ? 4.977 14.883 -1.827 1 98.75 248 MET B O 1
ATOM 4165 N N . LEU B 1 249 ? 6.25 16.219 -3.109 1 98.44 249 LEU B N 1
ATOM 4166 C CA . LEU B 1 249 ? 6.922 15.094 -3.762 1 98.44 249 LEU B CA 1
ATOM 4167 C C . LEU B 1 249 ? 7.77 14.312 -2.766 1 98.44 249 LEU B C 1
ATOM 4169 O O . LEU B 1 249 ? 7.852 13.086 -2.842 1 98.44 249 LEU B O 1
ATOM 4173 N N . SER B 1 250 ? 8.414 14.977 -1.831 1 98.81 250 SER B N 1
ATOM 4174 C CA . SER B 1 250 ? 9.156 14.305 -0.773 1 98.81 250 SER B CA 1
ATOM 4175 C C . SER B 1 250 ? 8.242 13.422 0.073 1 98.81 250 SER B C 1
ATOM 4177 O O . SER B 1 250 ? 8.641 12.328 0.488 1 98.81 250 SER B O 1
ATOM 4179 N N . ALA B 1 251 ? 7.043 13.891 0.328 1 98.88 251 ALA B N 1
ATOM 4180 C CA . ALA B 1 251 ? 6.07 13.086 1.063 1 98.88 251 ALA B CA 1
ATOM 4181 C C . ALA B 1 251 ? 5.707 11.82 0.288 1 98.88 251 ALA B C 1
ATOM 4183 O O . ALA B 1 251 ? 5.512 10.758 0.879 1 98.88 251 ALA B O 1
ATOM 4184 N N . MET B 1 252 ? 5.656 11.938 -1.034 1 98.69 252 MET B N 1
ATOM 4185 C CA . MET B 1 252 ? 5.367 10.773 -1.858 1 98.69 252 MET B CA 1
ATOM 4186 C C . MET B 1 252 ? 6.492 9.75 -1.765 1 98.69 252 MET B C 1
ATOM 4188 O O . MET B 1 252 ? 6.238 8.547 -1.639 1 98.69 252 MET B O 1
ATOM 4192 N N . VAL B 1 253 ? 7.691 10.234 -1.797 1 98.56 253 VAL B N 1
ATOM 4193 C CA . VAL B 1 253 ? 8.844 9.352 -1.674 1 98.56 253 VAL B CA 1
ATOM 4194 C C . VAL B 1 253 ? 8.82 8.656 -0.313 1 98.56 253 VAL B C 1
ATOM 4196 O O . VAL B 1 253 ? 9.086 7.457 -0.217 1 98.56 253 VAL B O 1
ATOM 4199 N N . GLN B 1 254 ? 8.477 9.375 0.733 1 98.75 254 GLN B N 1
ATOM 4200 C CA . GLN B 1 254 ? 8.375 8.82 2.076 1 98.75 254 GLN B CA 1
ATOM 4201 C C . GLN B 1 254 ? 7.301 7.734 2.143 1 98.75 254 GLN B C 1
ATOM 4203 O O . GLN B 1 254 ? 7.441 6.754 2.875 1 98.75 254 GLN B O 1
ATOM 4208 N N . LEU B 1 255 ? 6.223 7.906 1.381 1 98.81 255 LEU B N 1
ATOM 4209 C CA . LEU B 1 255 ? 5.074 7.012 1.432 1 98.81 255 LEU B CA 1
ATOM 4210 C C . LEU B 1 255 ? 5.355 5.723 0.666 1 98.81 255 LEU B C 1
ATOM 4212 O O . LEU B 1 255 ? 4.781 4.676 0.972 1 98.81 255 LEU B O 1
ATOM 4216 N N . TYR B 1 256 ? 6.23 5.734 -0.263 1 98.56 256 TYR B N 1
ATOM 4217 C CA . TYR B 1 256 ? 6.414 4.672 -1.245 1 98.56 256 TYR B CA 1
ATOM 4218 C C . TYR B 1 256 ? 6.637 3.328 -0.561 1 98.56 256 TYR B C 1
ATOM 4220 O O . TYR B 1 256 ? 5.891 2.373 -0.797 1 98.56 256 TYR B O 1
ATOM 4228 N N . PRO B 1 257 ? 7.57 3.186 0.341 1 98.56 257 PRO B N 1
ATOM 4229 C CA . PRO B 1 257 ? 7.816 1.861 0.917 1 98.56 257 PRO B CA 1
ATOM 4230 C C . PRO B 1 257 ? 6.645 1.354 1.753 1 98.56 257 PRO B C 1
ATOM 4232 O O . PRO B 1 257 ? 6.598 0.171 2.1 1 98.56 257 PRO B O 1
ATOM 4235 N N . TYR B 1 258 ? 5.711 2.201 2.039 1 98.62 258 TYR B N 1
ATOM 4236 C CA . TYR B 1 258 ? 4.637 1.803 2.943 1 98.62 258 TYR B CA 1
ATOM 4237 C C . TYR B 1 258 ? 3.367 1.463 2.168 1 98.62 258 TYR B C 1
ATOM 4239 O O . TYR B 1 258 ? 2.58 0.616 2.596 1 98.62 258 TYR B O 1
ATOM 4247 N N . ILE B 1 259 ? 3.191 2.164 1.028 1 98.5 259 ILE B N 1
ATOM 4248 C CA . ILE B 1 259 ? 1.876 1.992 0.421 1 98.5 259 ILE B CA 1
ATOM 4249 C C . ILE B 1 259 ? 2.031 1.485 -1.011 1 98.5 259 ILE B C 1
ATOM 4251 O O . ILE B 1 259 ? 1.048 1.114 -1.655 1 98.5 259 ILE B O 1
ATOM 4255 N N . GLY B 1 260 ? 3.254 1.448 -1.555 1 97.75 260 GLY B N 1
ATOM 4256 C CA . GLY B 1 260 ? 3.498 0.977 -2.908 1 97.75 260 GLY B CA 1
ATOM 4257 C C . GLY B 1 260 ? 3.494 2.092 -3.939 1 97.75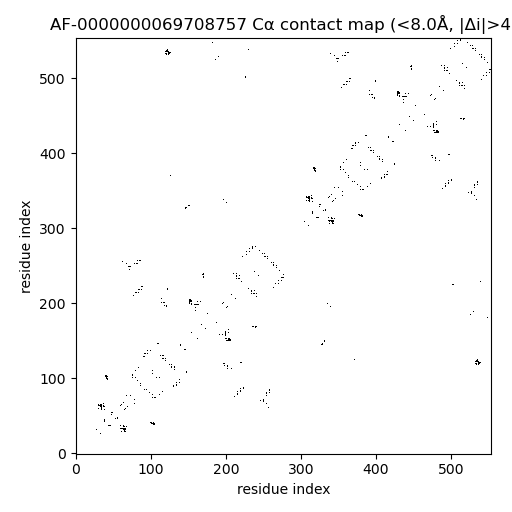 260 GLY B C 1
ATOM 4258 O O . GLY B 1 260 ? 2.898 3.146 -3.715 1 97.75 260 GLY B O 1
ATOM 4259 N N . PHE B 1 261 ? 4.027 1.821 -5.066 1 97.12 261 PHE B N 1
ATOM 4260 C CA . PHE B 1 261 ? 4.34 2.859 -6.039 1 97.12 261 PHE B CA 1
ATOM 4261 C C . PHE B 1 261 ? 3.109 3.219 -6.863 1 97.12 261 PHE B C 1
ATOM 4263 O O . PHE B 1 261 ? 2.977 4.352 -7.328 1 97.12 261 PHE B O 1
ATOM 4270 N N . PRO B 1 262 ? 2.18 2.268 -7.164 1 96.56 262 PRO B N 1
ATOM 4271 C CA . PRO B 1 262 ? 1.052 2.641 -8.016 1 96.56 262 PRO B CA 1
ATOM 4272 C C . PRO B 1 262 ? 0.293 3.857 -7.496 1 96.56 262 PRO B C 1
ATOM 4274 O O . PRO B 1 262 ? -0.014 4.777 -8.258 1 96.56 262 PRO B O 1
ATOM 4277 N N . ARG B 1 263 ? 0.074 3.887 -6.191 1 96.81 263 ARG B N 1
ATOM 4278 C CA . ARG B 1 263 ? -0.617 5.02 -5.586 1 96.81 263 ARG B CA 1
ATOM 4279 C C . ARG B 1 263 ? 0.238 6.281 -5.648 1 96.81 263 ARG B C 1
ATOM 4281 O O . ARG B 1 263 ? -0.282 7.379 -5.855 1 96.81 263 ARG B O 1
ATOM 4288 N N . ILE B 1 264 ? 1.493 6.09 -5.461 1 97.5 264 ILE B N 1
ATOM 4289 C CA . ILE B 1 264 ? 2.443 7.195 -5.488 1 97.5 264 ILE B CA 1
ATOM 4290 C C . ILE B 1 264 ? 2.482 7.809 -6.887 1 97.5 264 ILE B C 1
ATOM 4292 O O . ILE B 1 264 ? 2.457 9.031 -7.035 1 97.5 264 ILE B O 1
ATOM 4296 N N . SER B 1 265 ? 2.561 6.953 -7.855 1 95.81 265 SER B N 1
ATOM 4297 C CA . SER B 1 265 ? 2.605 7.402 -9.242 1 95.81 265 SER B CA 1
ATOM 4298 C C . SER B 1 265 ? 1.389 8.258 -9.586 1 95.81 265 SER B C 1
ATOM 4300 O O . SER B 1 265 ? 1.52 9.312 -10.211 1 95.81 265 SER B O 1
ATOM 4302 N N . ASN B 1 266 ? 0.218 7.832 -9.211 1 95.75 266 ASN B N 1
ATOM 4303 C CA . ASN B 1 266 ? -1.006 8.594 -9.445 1 95.75 266 ASN B CA 1
ATOM 4304 C C . ASN B 1 266 ? -0.965 9.945 -8.75 1 95.75 266 ASN B C 1
ATOM 4306 O O . ASN B 1 266 ? -1.363 10.961 -9.328 1 95.75 266 ASN B O 1
ATOM 4310 N N . ALA B 1 267 ? -0.501 9.977 -7.531 1 98.19 267 ALA B N 1
ATOM 4311 C CA . ALA B 1 267 ? -0.438 11.211 -6.758 1 98.19 267 ALA B CA 1
ATOM 4312 C C . ALA B 1 267 ? 0.562 12.188 -7.371 1 98.19 267 ALA B C 1
ATOM 4314 O O . ALA B 1 267 ? 0.302 13.391 -7.438 1 98.19 267 ALA B O 1
ATOM 4315 N N . ILE B 1 268 ? 1.717 11.695 -7.781 1 97.31 268 ILE B N 1
ATOM 4316 C CA . ILE B 1 268 ? 2.74 12.531 -8.391 1 97.31 268 ILE B CA 1
ATOM 4317 C C . ILE B 1 268 ? 2.168 13.234 -9.625 1 97.31 268 ILE B C 1
ATOM 4319 O O . ILE B 1 268 ? 2.381 14.43 -9.82 1 97.31 268 ILE B O 1
ATOM 4323 N N . LYS B 1 269 ? 1.453 12.492 -10.445 1 95.69 269 LYS B N 1
ATOM 4324 C CA . LYS B 1 269 ? 0.838 13.086 -11.625 1 95.69 269 LYS B CA 1
ATOM 4325 C C . LYS B 1 269 ? -0.099 14.234 -11.242 1 95.69 269 LYS B C 1
ATOM 4327 O O . LYS B 1 269 ? -0.058 15.305 -11.844 1 95.69 269 LYS B O 1
ATOM 4332 N N . VAL B 1 270 ? -0.926 14.047 -10.25 1 97.44 270 VAL B N 1
ATOM 4333 C CA . VAL B 1 270 ? -1.878 15.055 -9.797 1 97.44 270 VAL B CA 1
ATOM 4334 C C . VAL B 1 270 ? -1.127 16.281 -9.281 1 97.44 270 VAL B C 1
ATOM 4336 O O . VAL B 1 270 ? -1.477 17.422 -9.617 1 97.44 270 VAL B O 1
ATOM 4339 N N . ILE B 1 271 ? -0.083 16.078 -8.445 1 97.75 271 ILE B N 1
ATOM 4340 C CA . ILE B 1 271 ? 0.695 17.172 -7.859 1 97.75 271 ILE B CA 1
ATOM 4341 C C . ILE B 1 271 ? 1.309 18.016 -8.961 1 97.75 271 ILE B C 1
ATOM 4343 O O . ILE B 1 271 ? 1.238 19.25 -8.922 1 97.75 271 ILE B O 1
ATOM 4347 N N . MET B 1 272 ? 1.812 17.375 -9.961 1 95.19 272 MET B N 1
ATOM 4348 C CA . MET B 1 272 ? 2.516 18.094 -11.023 1 95.19 272 MET B CA 1
ATOM 4349 C C . MET B 1 272 ? 1.535 18.844 -11.922 1 95.19 272 MET B C 1
ATOM 4351 O O . MET B 1 272 ? 1.87 19.891 -12.484 1 95.19 272 MET B O 1
ATOM 4355 N N . GLU B 1 273 ? 0.325 18.344 -12.023 1 95.31 273 GLU B N 1
ATOM 4356 C CA . GLU B 1 273 ? -0.688 18.969 -12.859 1 95.31 273 GLU B CA 1
ATOM 4357 C C . GLU B 1 273 ? -1.393 20.109 -12.117 1 95.31 273 GLU B C 1
ATOM 4359 O O . GLU B 1 273 ? -2.145 20.875 -12.711 1 95.31 273 GLU B O 1
ATOM 4364 N N . THR B 1 274 ? -1.117 20.203 -10.828 1 95.5 274 THR B N 1
ATOM 4365 C CA . THR B 1 274 ? -1.755 21.234 -10.016 1 95.5 274 THR B CA 1
ATOM 4366 C C . THR B 1 274 ? -1.146 22.594 -10.305 1 95.5 274 THR B C 1
ATOM 4368 O O . THR B 1 274 ? 0.068 22.781 -10.195 1 95.5 274 THR B O 1
ATOM 4371 N N . PRO B 1 275 ? -2.008 23.516 -10.648 1 93 275 PRO B N 1
ATOM 4372 C CA . PRO B 1 275 ? -1.475 24.844 -10.93 1 93 275 PRO B CA 1
ATOM 4373 C C . PRO B 1 275 ? -1.017 25.578 -9.664 1 93 275 PRO B C 1
ATOM 4375 O O . PRO B 1 275 ? -1.605 25.406 -8.602 1 93 275 PRO B O 1
ATOM 4378 N N . ASN B 1 276 ? 0.039 26.375 -9.836 1 88.19 276 ASN B N 1
ATOM 4379 C CA . ASN B 1 276 ? 0.441 27.25 -8.734 1 88.19 276 ASN B CA 1
ATOM 4380 C C . ASN B 1 276 ? -0.601 28.328 -8.477 1 88.19 276 ASN B C 1
ATOM 4382 O O . ASN B 1 276 ? -1.171 28.891 -9.414 1 88.19 276 ASN B O 1
ATOM 4386 N N . PRO B 1 277 ? -0.897 28.484 -7.152 1 82.81 277 PRO B N 1
ATOM 4387 C CA . PRO B 1 277 ? -1.931 29.484 -6.859 1 82.81 277 PRO B CA 1
ATOM 4388 C C . PRO B 1 277 ? -1.501 30.906 -7.227 1 82.81 277 PRO B C 1
ATOM 4390 O O . PRO B 1 277 ? -0.305 31.203 -7.246 1 82.81 277 PRO B O 1
#

Nearest PDB structures (foldseek):
  4g9q-assembly1_A  TM=7.926E-01  e=5.834E-09  Sinorhizobium meliloti 1021
  2af7-assembly1_F  TM=8.269E-01  e=1.272E-04  Methanothermobacter thermautotrophicus
  2af7-assembly1_A  TM=8.697E-01  e=4.622E-04  Methanothermobacter thermautotrophicus
  6ohi-assembly1_B  TM=5.454E-01  e=3.874E+00  Marinomonas mediterranea MMB-1
  6ohj-assembly1_B  TM=4.695E-01  e=3.693E+00  Marinomonas mediterranea MMB-1

InterPro domains:
  IPR003779 Alkyl hydroperoxide reductase AhpD/CMD-like [PF02627] (53-135)
  IPR003779 Alkyl hydroperoxide reductase AhpD/CMD-like [PF02627] (192-270)
  IPR029032 AhpD-like [G3DSA:1.20.1290.10] (44-276)
  IPR029032 AhpD-like [SSF69118] (50-274)
  IPR052512 4-carboxymuconolactone decarboxylase/NDH-1 regulator [PTHR33570] (157-273)

Foldseek 3Di:
DPPPPPPPPPPPPPPPPPCCVVPPPDDQPLQRQLQVQCCQQQVDGDDADPPCRVVVSVLSSQQRSPLCPDFDDDPLLLLLLVLLLCLLVVVLVVNLRSLSSNVSNPQDPLLNLLSLQLCCLPRNDVSSVSNVVSSVVSCVVVVNDPDDDFFADDDPVCLQVQLCVLCCLQQNCPLLVVLVPPPPVCSPPVVSVSSRSRRSGRVRGDSDAQLSSLLSVLSSQLSNPPNLVVLLSSLSSNLSSPDDLSNSLSSLSSCCSPRHCVSSVSSNVSNVPRDRD/DPPPPPPPPPPPPPPPPPCCVVPPPDDQPLQRQLQVQCCQQQVDGDDADPPCRPVVSVLSSQQRSPLCPDFDDDPLLLLLLVLLLCLLVVVLVVNLRSLSSNVSNPQDPLLNLLSLQLCCLPRNDVSSVSNVVSSVVSCVVVVNDPDDDFFADDDPVCQQVQLCVLCCLQQNCPQLVVLVPPPPVCSPPVVSVSSRSNRSPRVRGDSDAQLSSLLSVLSSQLSNPPNLVVLLSSLSSNLSSPDDLSNSLSSLSSCPSPRHCVSSVSSNVSNVPHDRD

Secondary structure (DSSP, 8-state):
-----------------------------HHHHHHHHHHHHHSS--PPPSS-HHHHHHHHHHHTTTGGGSSS--HHHHHHHHHHHHHHHT-HHHHHHHHHHHHHTT--HHHHHHHHHTTHHHH-HHHHHHHHHHHHHHHHHTT--SSPPP-----GGGHHHHHHHHHHHHHTTHHHHHTTTS-HHHHHHHHHHHIIIIIIIIITSSSS-HHHHHHHHHHHHHHH-S-HHHHHHHHHHHHHHT--HHHHHHHHHHHHHHH-HHHHHHHHHHHHHSPP-/-----------------------------HHHHHHHHHHHHHSS--PPPSS-HHHHHHHHHHHTTTGGGSSS--HHHHHHHHHHHHHHHT-HHHHHHHHHHHHHTT--HHHHHHHHHTTHHHH-HHHHHHHHHHHHHHHHHTT--SSPPP-----GGGHHHHHHHHHHHHHTTHHHHHTTTS-HHHHHHHHHHHIIIIIIIIITSSSS-HHHHHHHHHHHHHHH-S-HHHHHHHHHHHHHHT--HHHHHHHHHHHHHHH-HHHHHHHHHHHHHSPP-